Protein 4JWJ (pdb70)

Foldseek 3Di:
DDDQAPVQAEAPQEEEEAEAPCVVVDDPVFLVVLLVLLVLLLVLQRYFSHHYQYEYAQCDDPNVVCCVPVVVVVPQCPRDSYYHHNHDVVQCQDPQAHQVQEEEEDQPDDAADQFDDRRHYYYYYSGDDLCPVPCPSVVVCVVSVHHYHYYPCVVPDDPVDRRGDHSNLVSQLNRLCVVPVDSNVSNCVSPPD/DDDQAPVQAEEPQEEEEAEAPCVVVDDPVFLVVLLVLLVLLLVLQRYFSYHHQYEYAAQDDVNVVCCVPVVVVVVQCPRDSYYHHNHDVVQCQDPQAHQVQEEEEDQPDPAADQFDDRRHYYYYYSGDDLCPPPCPSVVVCVVSVHHYHYYPCVVVDDPVDRRGDHRNLVSQLNRLCVVPVDSNVSNCVSDHD

B-factor: mean 30.21, std 10.05, range [12.91, 76.81]

Nearest PDB structures (foldseek):
  4jwj-assembly2_B  TM=1.005E+00  e=1.676E-40  Saccharomyces cerevisiae S288C
  4jwh-assembly2_B  TM=9.534E-01  e=2.309E-21  Schizosaccharomyces pombe 972h-
  4jwh-assembly1_A  TM=9.248E-01  e=8.865E-21  Schizosaccharomyces pombe 972h-
  4jwg-assembly1_A  TM=9.377E-01  e=7.826E-20  Schizosaccharomyces pombe 972h-
  5nfj-assembly2_B  TM=8.484E-01  e=3.055E-14  Homo sapiens

Solvent-accessible surface area: 19238 Å² total; per-residue (Å²): 97,184,57,203,76,34,130,127,21,76,82,10,31,1,20,0,0,1,0,6,5,2,13,12,1,8,49,99,170,18,6,59,43,2,0,50,11,2,35,117,0,12,29,19,2,49,169,16,78,51,20,0,39,0,17,0,0,3,11,24,62,69,6,73,104,44,0,84,90,97,24,141,152,52,60,19,144,94,24,41,48,3,98,38,45,106,57,28,146,16,0,84,25,45,158,141,14,59,78,119,92,3,11,0,13,12,29,53,21,139,97,104,11,154,114,5,64,97,36,20,0,0,0,7,13,0,22,24,16,156,39,74,10,137,67,10,21,18,48,0,0,92,37,14,51,6,68,17,69,33,19,22,4,43,159,69,32,109,180,172,44,128,92,40,22,26,8,0,54,15,0,45,0,0,4,85,7,14,54,76,114,61,26,96,66,1,16,68,60,23,45,103,153,100,185,45,188,82,37,130,126,22,78,83,11,31,1,20,0,0,1,0,6,3,2,10,11,7,6,47,99,163,19,6,60,39,2,0,44,13,1,36,142,1,8,34,20,2,47,163,15,80,52,18,0,41,0,22,0,0,6,10,22,61,67,5,71,110,45,0,82,91,92,27,146,157,43,49,15,143,87,16,44,45,3,106,38,47,112,55,31,133,16,0,70,23,50,155,137,16,61,141,115,96,2,12,0,14,13,27,54,19,155,98,97,10,155,112,5,62,95,37,18,0,0,0,7,12,0,22,23,23,171,38,58,12,137,67,9,21,17,54,0,0,106,38,26,64,15,67,17,71,40,20,19,5,43,143,67,30,110,190,179,45,115,92,40,20,30,7,3,59,15,0,46,0,0,4,87,7,13,58,74,113,62,26,100,68,1,16,75,61,22,45,97,160

Radius of gyration: 23.36 Å; Cα contacts (8 Å, |Δi|>4): 677; chains: 2; bounding box: 75×44×44 Å

InterPro domains:
  IPR007356 tRNA (guanine(9)-N1)-methyltransferase, eukaryotic [PF27710] (24-277)
  IPR007356 tRNA (guanine(9)-N1)-methyltransferase, eukaryotic [PTHR13563] (8-286)
  IPR016653 tRNA (guanine(9)-N(1))-methyltransferase TRM10/TRM10A [PIRSF016323] (3-289)
  IPR028564 tRNA methyltransferase TRM10-type domain [PS51675] (83-279)
  IPR038459 tRNA methyltransferase TRM10-type domain superfamily [G3DSA:3.40.1280.30] (78-276)

Organism: Saccharomyces cerevisiae (strain ATCC 204508 / S288c) (NCBI:txid559292)

Secondary structure (DSSP, 8-state):
------TT-EEEEEEEEEE---GGGS-HHHHHHHHHHHHHHHHHHHHSSEEEEEEEES--HHHHHHHHHTTGGG-GGG-TTEEE-SSSGGGG--SSS-GGGEEEE-TT-SSBP----TT-EEEEE---STT-STTHHHHHHHHHT--EEB-S-GGG--TTS--S--HHHHHHHHHHHHHHT-HHHHHHHHS--/------TT-EEEEEEEEEE---GGGS-HHHHHHHHHHHHHHHHHHHH-SEEEEEEEES--HHHHHHHHHTTGGG-GGG-TTEEE-SSSGGGG--SSS-GGGEEEE-TT-SSBP----TT-EEEEE---STT-STTHHHHHHHHHT--EEB-S-GGGS-TTS--S--HHHHHHHHHHHHHHT-HHHHHHHHS--

Sequence (386 aa):
HMPRINVNQTDSGIEIILDCSFDDEELMNDKEIVSLSNQVTRAYSANRRANHFAEIKVAPFDKRLKQRFETTLKNTNYENWNHFKFLPDDKIMFGDEHISKDKIVYLTADTTEEKLEKLEPGMRYIVGGIVDKNRYKELCLKKAQKMGIPTRRLPIDEYINLEGRRVLTTTTHVVQLMLKYFDDHNWKNAFESVLPPHMPRINVNQTDSGIEIILDCSFDEELMNDKEIVSLSNQVTRAYSANRRANHFAEIKVAPFDKRLKQRFETTLKNTNYENWNHFKFLPDDKIMFGDEHISKDKIVYLTADTEEKLEKLEPGMRYIVGGIVDKNRYKELCLKKAQKMGIPTRRLPIDEYINLEGRRVLTTTHVVQLMLKYFDDHNWKNAFESVLPP

GO terms:
  GO:0016423 tRNA (guanine) methyltransferase activity (F, IDA)
  GO:0030488 tRNA methylation (P, IDA)
  GO:0005634 nucleus (C, HDA)
  GO:0005737 cytoplasm (C, HDA)
  GO:0052905 tRNA (guanosine(9)-N1)-methyltransferase activity (F, EXP)
  GO:0005654 nucleoplasm (C, TAS)
  GO:0006400 tRNA modification (P, TAS)

CATH classification: 3.40.1280.30

Structure (mmCIF, N/CA/C/O backbone):
data_4JWJ
#
_entry.id   4JWJ
#
_cell.length_a   131.583
_cell.length_b   58.861
_cell.length_c   99.767
_cell.angle_alpha   90.000
_cell.angle_beta   131.130
_cell.angle_gamma   90.000
#
_symmetry.space_group_name_H-M   'C 1 2 1'
#
loop_
_entity.id
_entity.type
_entity.pdbx_description
1 polymer 'tRNA (guanine(9)-N1)-methyltransferase'
2 non-polymer 'SULFATE ION'
3 non-polymer S-ADENOSYL-L-HOMOCYSTEINE
4 non-polymer 2-AMINO-2-HYDROXYMETHYL-PROPANE-1,3-DIOL
5 water water
#
loop_
_atom_site.group_PDB
_atom_site.id
_atom_site.type_symbol
_atom_site.label_atom_id
_atom_site.label_alt_id
_atom_site.label_comp_id
_atom_site.label_asym_id
_atom_site.label_entity_id
_atom_site.label_seq_id
_atom_site.pdbx_PDB_ins_code
_atom_site.Cartn_x
_atom_site.Cartn_y
_atom_site.Cartn_z
_atom_site.occupancy
_atom_site.B_iso_or_equiv
_atom_site.auth_seq_id
_atom_site.auth_comp_id
_atom_site.auth_asym_id
_atom_site.auth_atom_id
_atom_site.pdbx_PDB_model_num
ATOM 1 N N . HIS A 1 8 ? 8.249 27.955 5.527 1.00 44.57 82 HIS A N 1
ATOM 2 C CA . HIS A 1 8 ? 7.031 28.561 6.154 1.00 43.74 82 HIS A CA 1
ATOM 3 C C . HIS A 1 8 ? 5.785 28.024 5.443 1.00 43.23 82 HIS A C 1
ATOM 4 O O . HIS A 1 8 ? 5.638 26.811 5.311 1.00 43.82 82 HIS A O 1
ATOM 6 N N . MET A 1 9 ? 4.904 28.902 4.969 1.00 41.96 83 MET A N 1
ATOM 7 C CA . MET A 1 9 ? 3.650 28.456 4.354 1.00 40.33 83 MET A CA 1
ATOM 8 C C . MET A 1 9 ? 3.463 28.917 2.909 1.00 39.05 83 MET A C 1
ATOM 9 O O . MET A 1 9 ? 2.788 29.904 2.644 1.00 38.98 83 MET A O 1
ATOM 14 N N . PRO A 1 10 ? 4.045 28.174 1.954 1.00 38.13 84 PRO A N 1
ATOM 15 C CA . PRO A 1 10 ? 3.972 28.613 0.563 1.00 37.49 84 PRO A CA 1
ATOM 16 C C . PRO A 1 10 ? 2.577 28.414 -0.019 1.00 36.87 84 PRO A C 1
ATOM 17 O O . PRO A 1 10 ? 1.822 27.567 0.466 1.00 36.30 84 PRO A O 1
ATOM 21 N N . ARG A 1 11 ? 2.235 29.200 -1.032 1.00 36.27 85 ARG A N 1
ATOM 22 C CA . ARG A 1 11 ? 1.016 28.969 -1.784 1.00 36.02 85 ARG A CA 1
ATOM 23 C C . ARG A 1 11 ? 1.230 27.794 -2.732 1.00 35.58 85 ARG A C 1
ATOM 24 O O . ARG A 1 11 ? 2.192 27.800 -3.510 1.00 34.74 85 ARG A O 1
ATOM 32 N N . ILE A 1 12 ? 0.365 26.775 -2.668 1.00 34.09 86 ILE A N 1
ATOM 33 C CA . ILE A 1 12 ? 0.499 25.634 -3.590 1.00 33.70 86 ILE A CA 1
ATOM 34 C C . ILE A 1 12 ? -0.787 25.315 -4.381 1.00 33.16 86 ILE A C 1
ATOM 35 O O . ILE A 1 12 ? -1.864 25.859 -4.093 1.00 32.59 86 ILE A O 1
ATOM 40 N N . ASN A 1 13 ? -0.634 24.477 -5.409 1.00 31.99 87 ASN A N 1
ATOM 41 C CA . ASN A 1 13 ? -1.749 23.870 -6.128 1.00 31.85 87 ASN A CA 1
ATOM 42 C C . ASN A 1 13 ? -2.049 22.613 -5.323 1.00 31.54 87 ASN A C 1
ATOM 43 O O . ASN A 1 13 ? -1.342 21.621 -5.442 1.00 30.80 87 ASN A O 1
ATOM 48 N N . VAL A 1 14 ? -3.070 22.666 -4.463 1.00 31.99 88 VAL A N 1
ATOM 49 C CA . VAL A 1 14 ? -3.322 21.556 -3.532 1.00 31.83 88 VAL A CA 1
ATOM 50 C C . VAL A 1 14 ? -3.723 20.258 -4.231 1.00 31.83 88 VAL A C 1
ATOM 51 O O . VAL A 1 14 ? -3.633 19.189 -3.637 1.00 31.89 88 VAL A O 1
ATOM 55 N N . ASN A 1 15 ? -4.143 20.358 -5.490 1.00 31.97 89 ASN A N 1
ATOM 56 C CA . ASN A 1 15 ? -4.444 19.165 -6.294 1.00 31.86 89 ASN A CA 1
ATOM 57 C C . ASN A 1 15 ? -3.228 18.550 -7.005 1.00 30.75 89 ASN A C 1
ATOM 58 O O . ASN A 1 15 ? -3.361 17.527 -7.681 1.00 30.24 89 ASN A O 1
ATOM 63 N N . GLN A 1 16 ? -2.035 19.134 -6.842 1.00 29.08 90 GLN A N 1
ATOM 64 C CA . GLN A 1 16 ? -0.879 18.646 -7.620 1.00 27.26 90 GLN A CA 1
ATOM 65 C C . GLN A 1 16 ? -0.374 17.305 -7.131 1.00 26.46 90 GLN A C 1
ATOM 66 O O . GLN A 1 16 ? -0.434 17.005 -5.940 1.00 27.11 90 GLN A O 1
ATOM 72 N N . THR A 1 17 ? 0.150 16.498 -8.046 1.00 25.20 91 THR A N 1
ATOM 73 C CA . THR A 1 17 ? 0.726 15.219 -7.695 1.00 24.90 91 THR A CA 1
ATOM 74 C C . THR A 1 17 ? 2.161 15.057 -8.237 1.00 24.22 91 THR A C 1
ATOM 75 O O . THR A 1 17 ? 2.549 15.756 -9.164 1.00 24.76 91 THR A O 1
ATOM 79 N N . ASP A 1 18 ? 2.905 14.099 -7.693 1.00 23.48 92 ASP A N 1
ATOM 80 C CA . ASP A 1 18 ? 4.310 13.899 -8.019 1.00 22.85 92 ASP A CA 1
ATOM 81 C C . ASP A 1 18 ? 4.467 13.355 -9.451 1.00 22.85 92 ASP A C 1
ATOM 82 O O . ASP A 1 18 ? 3.872 12.345 -9.772 1.00 22.21 92 ASP A O 1
ATOM 87 N N . SER A 1 19 ? 5.187 14.080 -10.320 1.00 20.96 93 SER A N 1
ATOM 88 C CA . SER A 1 19 ? 5.535 13.569 -11.653 1.00 20.50 93 SER A CA 1
ATOM 89 C C . SER A 1 19 ? 6.455 12.383 -11.565 1.00 19.53 93 SER A C 1
ATOM 90 O O . SER A 1 19 ? 6.547 11.593 -12.513 1.00 20.20 93 SER A O 1
ATOM 93 N N . GLY A 1 20 ? 7.188 12.258 -10.457 1.00 19.36 94 GLY A N 1
ATOM 94 C CA . GLY A 1 20 ? 8.159 11.180 -10.283 1.00 18.70 94 GLY A CA 1
ATOM 95 C C . GLY A 1 20 ? 9.557 11.440 -10.869 1.00 18.54 94 GLY A C 1
ATOM 96 O O . GLY A 1 20 ? 10.458 10.577 -10.831 1.00 18.81 94 GLY A O 1
ATOM 97 N N . ILE A 1 21 ? 9.758 12.640 -11.413 1.00 18.41 95 ILE A N 1
ATOM 98 C CA . ILE A 1 21 ? 11.087 12.969 -11.920 1.00 17.98 95 ILE A CA 1
ATOM 99 C C . ILE A 1 21 ? 11.801 13.937 -10.985 1.00 17.93 95 ILE A C 1
ATOM 100 O O . ILE A 1 21 ? 11.164 14.603 -10.172 1.00 17.56 95 ILE A O 1
ATOM 105 N N . GLU A 1 22 ? 13.125 13.982 -11.129 1.00 17.90 96 GLU A N 1
ATOM 106 C CA . GLU A 1 22 ? 13.926 14.994 -10.467 1.00 18.08 96 GLU A CA 1
ATOM 107 C C . GLU A 1 22 ? 14.520 15.888 -11.536 1.00 17.52 96 GLU A C 1
ATOM 108 O O . GLU A 1 22 ? 14.817 15.415 -12.638 1.00 17.10 96 GLU A O 1
ATOM 114 N N . ILE A 1 23 ? 14.700 17.165 -11.206 1.00 16.13 97 ILE A N 1
ATOM 115 C CA . ILE A 1 23 ? 15.354 18.093 -12.145 1.00 14.76 97 ILE A CA 1
ATOM 116 C C . ILE A 1 23 ? 16.480 18.721 -11.349 1.00 16.50 97 ILE A C 1
ATOM 117 O O . ILE A 1 23 ? 16.225 19.216 -10.236 1.00 16.65 97 ILE A O 1
ATOM 122 N N . ILE A 1 24 ? 17.706 18.672 -11.872 1.00 16.40 98 ILE A N 1
ATOM 123 C CA . ILE A 1 24 ? 18.829 19.328 -11.204 1.00 16.77 98 ILE A CA 1
ATOM 124 C C . ILE A 1 24 ? 19.124 20.597 -12.001 1.00 17.83 98 ILE A C 1
ATOM 125 O O . ILE A 1 24 ? 19.334 20.517 -13.205 1.00 17.19 98 ILE A O 1
ATOM 130 N N . LEU A 1 25 ? 19.157 21.742 -11.329 1.00 17.14 99 LEU A N 1
ATOM 131 C CA . LEU A 1 25 ? 19.641 22.968 -11.957 1.00 17.02 99 LEU A CA 1
ATOM 132 C C . LEU A 1 25 ? 21.122 22.955 -11.621 1.00 17.69 99 LEU A C 1
ATOM 133 O O . LEU A 1 25 ? 21.497 22.957 -10.441 1.00 17.77 99 LEU A O 1
ATOM 138 N N . ASP A 1 26 ? 21.956 22.836 -12.653 1.00 17.37 100 ASP A N 1
ATOM 139 C CA . ASP A 1 26 ? 23.379 22.624 -12.486 1.00 17.56 100 ASP A CA 1
ATOM 140 C C . ASP A 1 26 ? 23.914 24.056 -12.439 1.00 18.65 100 ASP A C 1
ATOM 141 O O . ASP A 1 26 ? 24.005 24.717 -13.464 1.00 17.48 100 ASP A O 1
ATOM 146 N N . CYS A 1 27 ? 24.232 24.532 -11.234 1.00 18.68 101 CYS A N 1
ATOM 147 C CA . CYS A 1 27 ? 24.633 25.942 -11.061 1.00 20.22 101 CYS A CA 1
ATOM 148 C C . CYS A 1 27 ? 26.143 25.965 -10.736 1.00 21.07 101 CYS A C 1
ATOM 149 O O . CYS A 1 27 ? 26.593 26.535 -9.727 1.00 21.67 101 CYS A O 1
ATOM 152 N N . SER A 1 28 ? 26.924 25.328 -11.604 1.00 20.73 102 SER A N 1
ATOM 153 C CA . SER A 1 28 ? 28.349 25.249 -11.363 1.00 22.09 102 SER A CA 1
ATOM 154 C C . SER A 1 28 ? 29.148 26.253 -12.223 1.00 21.69 102 SER A C 1
ATOM 155 O O . SER A 1 28 ? 30.351 26.079 -12.433 1.00 22.93 102 SER A O 1
ATOM 158 N N . PHE A 1 29 ? 28.467 27.276 -12.689 1.00 19.94 103 PHE A N 1
ATOM 159 C CA . PHE A 1 29 ? 29.011 28.209 -13.694 1.00 19.98 103 PHE A CA 1
ATOM 160 C C . PHE A 1 29 ? 29.111 29.643 -13.199 1.00 20.04 103 PHE A C 1
ATOM 161 O O . PHE A 1 29 ? 29.135 30.565 -14.020 1.00 19.29 103 PHE A O 1
ATOM 169 N N A ASP A 1 30 ? 29.207 29.831 -11.869 0.52 20.17 104 ASP A N 1
ATOM 170 N N B ASP A 1 30 ? 29.128 29.830 -11.889 0.48 19.73 104 ASP A N 1
ATOM 171 C CA A ASP A 1 30 ? 29.258 31.183 -11.231 0.52 20.62 104 ASP A CA 1
ATOM 172 C CA B ASP A 1 30 ? 28.946 31.163 -11.339 0.48 19.59 104 ASP A CA 1
ATOM 173 C C A ASP A 1 30 ? 30.179 32.103 -12.002 0.52 19.60 104 ASP A C 1
ATOM 174 C C B ASP A 1 30 ? 29.962 32.151 -11.921 0.48 18.88 104 ASP A C 1
ATOM 175 O O A ASP A 1 30 ? 29.757 33.144 -12.504 0.52 20.07 104 ASP A O 1
ATOM 176 O O B ASP A 1 30 ? 29.588 33.249 -12.320 0.48 19.02 104 ASP A O 1
ATOM 185 N N A GLU A 1 31 ? 31.430 31.661 -12.097 0.52 19.83 105 GLU A N 1
ATOM 186 N N B GLU A 1 31 ? 31.220 31.724 -12.017 0.48 18.93 105 GLU A N 1
ATOM 187 C CA A GLU A 1 31 ? 32.566 32.442 -12.614 0.52 19.16 105 GLU A CA 1
ATOM 188 C CA B GLU A 1 31 ? 32.324 32.593 -12.493 0.48 18.65 105 GLU A CA 1
ATOM 189 C C A GLU A 1 31 ? 32.387 32.826 -14.070 0.52 18.91 105 GLU A C 1
ATOM 190 C C B GLU A 1 31 ? 32.218 32.954 -13.981 0.48 18.50 105 GLU A C 1
ATOM 191 O O A GLU A 1 31 ? 33.116 33.678 -14.582 0.52 17.74 105 GLU A O 1
ATOM 192 O O B GLU A 1 31 ? 32.858 33.899 -14.438 0.48 17.30 105 GLU A O 1
ATOM 203 N N . LEU A 1 32 ? 31.421 32.206 -14.738 1.00 18.08 106 LEU A N 1
ATOM 204 C CA . LEU A 1 32 ? 31.193 32.506 -16.166 1.00 18.53 106 LEU A CA 1
ATOM 205 C C . LEU A 1 32 ? 30.236 33.658 -16.456 1.00 18.97 106 LEU A C 1
ATOM 206 O O . LEU A 1 32 ? 30.119 34.093 -17.621 1.00 20.35 106 LEU A O 1
ATOM 211 N N . MET A 1 33 ? 29.552 34.150 -15.427 1.00 20.84 107 MET A N 1
ATOM 212 C CA . MET A 1 33 ? 28.491 35.143 -15.604 1.00 23.25 107 MET A CA 1
ATOM 213 C C . MET A 1 33 ? 28.922 36.487 -15.013 1.00 24.96 107 MET A C 1
ATOM 214 O O . MET A 1 33 ? 29.783 36.520 -14.130 1.00 25.82 107 MET A O 1
ATOM 219 N N . ASN A 1 34 ? 28.338 37.574 -15.511 1.00 27.55 108 ASN A N 1
ATOM 220 C CA . ASN A 1 34 ? 28.497 38.867 -14.835 1.00 29.88 108 ASN A CA 1
ATOM 221 C C . ASN A 1 34 ? 27.449 39.055 -13.732 1.00 31.44 108 ASN A C 1
ATOM 222 O O . ASN A 1 34 ? 26.605 38.176 -13.487 1.00 30.15 108 ASN A O 1
ATOM 227 N N . ASP A 1 35 ? 27.515 40.194 -13.048 1.00 32.43 109 ASP A N 1
ATOM 228 C CA . ASP A 1 35 ? 26.616 40.460 -11.938 1.00 34.26 109 ASP A CA 1
ATOM 229 C C . ASP A 1 35 ? 25.149 40.483 -12.355 1.00 33.74 109 ASP A C 1
ATOM 230 O O . ASP A 1 35 ? 24.303 39.962 -11.633 1.00 34.63 109 ASP A O 1
ATOM 235 N N . LYS A 1 36 ? 24.858 41.061 -13.519 1.00 33.17 110 LYS A N 1
ATOM 236 C CA . LYS A 1 36 ? 23.488 41.140 -14.012 1.00 32.98 110 LYS A CA 1
ATOM 237 C C . LYS A 1 36 ? 22.929 39.735 -14.267 1.00 31.76 110 LYS A C 1
ATOM 238 O O . LYS A 1 36 ? 21.781 39.441 -13.949 1.00 30.92 110 LYS A O 1
ATOM 244 N N . GLU A 1 37 ? 23.779 38.876 -14.802 1.00 30.22 111 GLU A N 1
ATOM 245 C CA . GLU A 1 37 ? 23.398 37.506 -15.108 1.00 30.00 111 GLU A CA 1
ATOM 246 C C . GLU A 1 37 ? 23.170 36.633 -13.880 1.00 29.34 111 GLU A C 1
ATOM 247 O O . GLU A 1 37 ? 22.284 35.752 -13.900 1.00 29.60 111 GLU A O 1
ATOM 253 N N . ILE A 1 38 ? 23.941 36.862 -12.822 1.00 28.62 112 ILE A N 1
ATOM 254 C CA . ILE A 1 38 ? 23.681 36.221 -11.535 1.00 28.91 112 ILE A CA 1
ATOM 255 C C . ILE A 1 38 ? 22.303 36.624 -10.981 1.00 29.90 112 ILE A C 1
ATOM 256 O O . ILE A 1 38 ? 21.576 35.787 -10.363 1.00 28.95 112 ILE A O 1
ATOM 261 N N . VAL A 1 39 ? 21.951 37.899 -11.199 1.00 30.27 113 VAL A N 1
ATOM 262 C CA . VAL A 1 39 ? 20.603 38.383 -10.893 1.00 31.32 113 VAL A CA 1
ATOM 263 C C . VAL A 1 39 ? 19.533 37.633 -11.683 1.00 31.14 113 VAL A C 1
ATOM 264 O O . VAL A 1 39 ? 18.632 37.053 -11.073 1.00 31.94 113 VAL A O 1
ATOM 268 N N . SER A 1 40 ? 19.628 37.652 -13.019 1.00 32.03 114 SER A N 1
ATOM 269 C CA . SER A 1 40 ? 18.729 36.874 -13.876 1.00 32.38 114 SER A CA 1
ATOM 270 C C . SER A 1 40 ? 18.595 35.421 -13.395 1.00 31.91 114 SER A C 1
ATOM 271 O O . SER A 1 40 ? 17.481 34.885 -13.354 1.00 31.74 114 SER A O 1
ATOM 274 N N . LEU A 1 41 ? 19.711 34.808 -12.995 1.00 31.36 115 LEU A N 1
ATOM 275 C CA . LEU A 1 41 ? 19.702 33.391 -12.591 1.00 30.64 115 LEU A CA 1
ATOM 276 C C . LEU A 1 41 ? 18.877 33.154 -11.329 1.00 31.00 115 LEU A C 1
ATOM 277 O O . LEU A 1 41 ? 18.050 32.225 -11.283 1.00 30.07 115 LEU A O 1
ATOM 282 N N . SER A 1 42 ? 19.106 33.992 -10.319 1.00 30.03 116 SER A N 1
ATOM 283 C CA . SER A 1 42 ? 18.382 33.925 -9.067 1.00 31.23 116 SER A CA 1
ATOM 284 C C . SER A 1 42 ? 16.867 34.037 -9.285 1.00 31.00 116 SER A C 1
ATOM 285 O O . SER A 1 42 ? 16.088 33.317 -8.642 1.00 31.76 116 SER A O 1
ATOM 288 N N . ASN A 1 43 ? 16.472 34.940 -10.176 1.00 31.26 117 ASN A N 1
ATOM 289 C CA . ASN A 1 43 ? 15.071 35.155 -10.528 1.00 31.64 117 ASN A CA 1
ATOM 290 C C . ASN A 1 43 ? 14.498 34.004 -11.352 1.00 31.59 117 ASN A C 1
ATOM 291 O O . ASN A 1 43 ? 13.309 33.687 -11.245 1.00 31.22 117 ASN A O 1
ATOM 296 N N . GLN A 1 44 ? 15.347 33.383 -12.163 1.00 30.77 118 GLN A N 1
ATOM 297 C CA . GLN A 1 44 ? 14.953 32.182 -12.885 1.00 30.76 118 GLN A CA 1
ATOM 298 C C . GLN A 1 44 ? 14.709 31.039 -11.917 1.00 29.53 118 GLN A C 1
ATOM 299 O O . GLN A 1 44 ? 13.784 30.255 -12.123 1.00 29.72 118 GLN A O 1
ATOM 305 N N . VAL A 1 45 ? 15.521 30.947 -10.873 1.00 28.53 119 VAL A N 1
ATOM 306 C CA . VAL A 1 45 ? 15.350 29.926 -9.827 1.00 28.64 119 VAL A CA 1
ATOM 307 C C . VAL A 1 45 ? 14.035 30.138 -9.065 1.00 29.96 119 VAL A C 1
ATOM 308 O O . VAL A 1 45 ? 13.270 29.186 -8.852 1.00 28.30 119 VAL A O 1
ATOM 312 N N . THR A 1 46 ? 13.758 31.391 -8.678 1.00 30.32 120 THR A N 1
ATOM 313 C CA . THR A 1 46 ? 12.482 31.690 -8.004 1.00 31.56 120 THR A CA 1
ATOM 314 C C . THR A 1 46 ? 11.273 31.423 -8.901 1.00 31.78 120 THR A C 1
ATOM 315 O O . THR A 1 46 ? 10.217 31.002 -8.412 1.00 32.09 120 THR A O 1
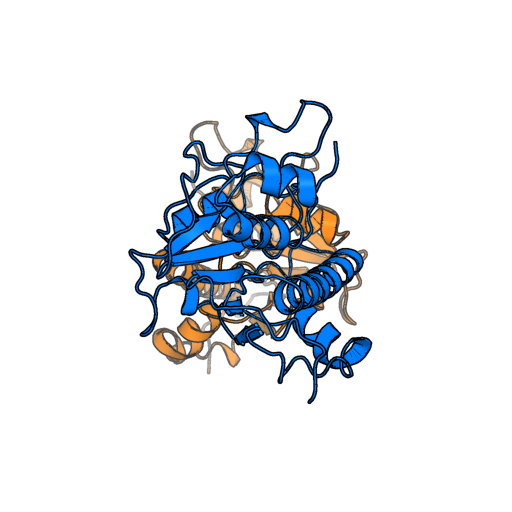ATOM 319 N N . ARG A 1 47 ? 11.417 31.666 -10.204 1.00 32.33 121 ARG A N 1
ATOM 320 C CA . ARG A 1 47 ? 10.340 31.402 -11.152 1.00 33.23 121 ARG A CA 1
ATOM 321 C C . ARG A 1 47 ? 10.104 29.892 -11.302 1.00 32.61 121 ARG A C 1
ATOM 322 O O . ARG A 1 47 ? 8.956 29.471 -11.428 1.00 31.79 121 ARG A O 1
ATOM 330 N N . ALA A 1 48 ? 11.189 29.103 -11.296 1.00 31.91 122 ALA A N 1
ATOM 331 C CA . ALA A 1 48 ? 11.107 27.633 -11.350 1.00 31.38 122 ALA A CA 1
ATOM 332 C C . ALA A 1 48 ? 10.273 27.114 -10.188 1.00 30.36 122 ALA A C 1
ATOM 333 O O . ALA A 1 48 ? 9.416 26.238 -10.369 1.00 29.39 122 ALA A O 1
ATOM 335 N N . TYR A 1 49 ? 10.543 27.658 -9.002 1.00 29.94 123 TYR A N 1
ATOM 336 C CA . TYR A 1 49 ? 9.780 27.327 -7.802 1.00 30.25 123 TYR A CA 1
ATOM 337 C C . TYR A 1 49 ? 8.309 27.690 -7.962 1.00 29.52 123 TYR A C 1
ATOM 338 O O . TYR A 1 49 ? 7.429 26.874 -7.653 1.00 29.71 123 TYR A O 1
ATOM 347 N N . SER A 1 50 ? 8.033 28.889 -8.474 1.00 29.03 124 SER A N 1
ATOM 348 C CA . SER A 1 50 ? 6.654 29.305 -8.735 1.00 28.21 124 SER A CA 1
ATOM 349 C C . SER A 1 50 ? 5.964 28.326 -9.695 1.00 27.95 124 SER A C 1
ATOM 350 O O . SER A 1 50 ? 4.833 27.897 -9.423 1.00 27.15 124 SER A O 1
ATOM 353 N N . ALA A 1 51 ? 6.653 27.943 -10.785 1.00 26.65 125 ALA A N 1
ATOM 354 C CA . ALA A 1 51 ? 6.091 26.987 -11.757 1.00 26.03 125 ALA A CA 1
ATOM 355 C C . ALA A 1 51 ? 5.800 25.643 -11.118 1.00 25.61 125 ALA A C 1
ATOM 356 O O . ALA A 1 51 ? 4.790 25.014 -11.433 1.00 26.35 125 ALA A O 1
ATOM 358 N N . ASN A 1 52 ? 6.700 25.197 -10.256 1.00 24.43 126 ASN A N 1
ATOM 359 C CA . ASN A 1 52 ? 6.573 23.923 -9.582 1.00 24.99 126 ASN A CA 1
ATOM 360 C C . ASN A 1 52 ? 5.394 23.868 -8.610 1.00 25.51 126 ASN A C 1
ATOM 361 O O . ASN A 1 52 ? 4.680 22.853 -8.547 1.00 25.29 126 ASN A O 1
ATOM 366 N N . ARG A 1 53 ? 5.209 24.949 -7.845 1.00 25.65 127 ARG A N 1
ATOM 367 C CA . ARG A 1 53 ? 4.076 25.042 -6.921 1.00 26.22 127 ARG A CA 1
ATOM 368 C C . ARG A 1 53 ? 2.720 25.115 -7.648 1.00 26.53 127 ARG A C 1
ATOM 369 O O . ARG A 1 53 ? 1.706 24.636 -7.110 1.00 25.77 127 ARG A O 1
ATOM 377 N N . ARG A 1 54 ? 2.705 25.719 -8.833 1.00 25.85 128 ARG A N 1
ATOM 378 C CA . ARG A 1 54 ? 1.487 25.876 -9.607 1.00 27.63 128 ARG A CA 1
ATOM 379 C C . ARG A 1 54 ? 1.119 24.625 -10.394 1.00 26.94 128 ARG A C 1
ATOM 380 O O . ARG A 1 54 ? -0.050 24.416 -10.686 1.00 27.31 128 ARG A O 1
ATOM 388 N N . ALA A 1 55 ? 2.128 23.851 -10.794 1.00 26.20 129 ALA A N 1
ATOM 389 C CA . ALA A 1 55 ? 1.970 22.781 -11.776 1.00 26.68 129 ALA A CA 1
ATOM 390 C C . ALA A 1 55 ? 0.985 21.696 -11.294 1.00 25.93 129 ALA A C 1
ATOM 391 O O . ALA A 1 55 ? 0.975 21.365 -10.113 1.00 26.40 129 ALA A O 1
ATOM 393 N N . ASN A 1 56 ? 0.204 21.115 -12.207 1.00 26.73 130 ASN A N 1
ATOM 394 C CA . ASN A 1 56 ? -0.619 19.957 -11.833 1.00 25.94 130 ASN A CA 1
ATOM 395 C C . ASN A 1 56 ? 0.239 18.774 -11.426 1.00 24.78 130 ASN A C 1
ATOM 396 O O . ASN A 1 56 ? -0.168 17.944 -10.609 1.00 24.29 130 ASN A O 1
ATOM 401 N N . HIS A 1 57 ? 1.457 18.698 -11.978 1.00 23.96 131 HIS A N 1
ATOM 402 C CA . HIS A 1 57 ? 2.401 17.643 -11.608 1.00 23.06 131 HIS A CA 1
ATOM 403 C C . HIS A 1 57 ? 3.762 18.255 -11.301 1.00 23.02 131 HIS A C 1
ATOM 404 O O . HIS A 1 57 ? 4.373 18.869 -12.168 1.00 23.53 131 HIS A O 1
ATOM 411 N N . PHE A 1 58 ? 4.230 18.078 -10.072 1.00 22.39 132 PHE A N 1
ATOM 412 C CA . PHE A 1 58 ? 5.481 18.697 -9.665 1.00 20.65 132 PHE A CA 1
ATOM 413 C C . PHE A 1 58 ? 6.658 17.760 -9.883 1.00 19.59 132 PHE A C 1
ATOM 414 O O . PHE A 1 58 ? 6.499 16.555 -10.066 1.00 19.52 132 PHE A O 1
ATOM 422 N N . ALA A 1 59 ? 7.854 18.331 -9.910 1.00 18.24 133 ALA A N 1
ATOM 423 C CA . ALA A 1 59 ? 9.065 17.558 -9.846 1.00 17.83 133 ALA A CA 1
ATOM 424 C C . ALA A 1 59 ? 9.764 17.832 -8.512 1.00 18.68 133 ALA A C 1
ATOM 425 O O . ALA A 1 59 ? 9.489 18.843 -7.853 1.00 18.64 133 ALA A O 1
ATOM 427 N N . GLU A 1 60 ? 10.676 16.961 -8.151 1.00 17.21 134 GLU A N 1
ATOM 428 C CA . GLU A 1 60 ? 11.630 17.266 -7.082 1.00 19.26 134 GLU A CA 1
ATOM 429 C C . GLU A 1 60 ? 12.800 18.011 -7.694 1.00 19.05 134 GLU A C 1
ATOM 430 O O . GLU A 1 60 ? 13.594 17.425 -8.408 1.00 19.15 134 GLU A O 1
ATOM 436 N N . ILE A 1 61 ? 12.895 19.308 -7.399 1.00 19.58 135 ILE A N 1
ATOM 437 C CA . ILE A 1 61 ? 13.934 20.146 -8.038 1.00 18.79 135 ILE A CA 1
ATOM 438 C C . ILE A 1 61 ? 15.093 20.370 -7.084 1.00 19.66 135 ILE A C 1
ATOM 439 O O . ILE A 1 61 ? 14.896 20.492 -5.857 1.00 20.26 135 ILE A O 1
ATOM 444 N N . LYS A 1 62 ? 16.315 20.345 -7.620 1.00 18.71 136 LYS A N 1
ATOM 445 C CA . LYS A 1 62 ? 17.478 20.611 -6.783 1.00 20.46 136 LYS A CA 1
ATOM 446 C C . LYS A 1 62 ? 18.346 21.620 -7.484 1.00 20.37 136 LYS A C 1
ATOM 447 O O . LYS A 1 62 ? 18.550 21.533 -8.686 1.00 19.99 136 LYS A O 1
ATOM 453 N N . VAL A 1 63 ? 18.892 22.535 -6.693 1.00 19.88 137 VAL A N 1
ATOM 454 C CA . VAL A 1 63 ? 19.932 23.446 -7.157 1.00 19.91 137 VAL A CA 1
ATOM 455 C C . VAL A 1 63 ? 21.258 22.911 -6.623 1.00 20.17 137 VAL A C 1
ATOM 456 O O . VAL A 1 63 ? 21.454 22.772 -5.409 1.00 21.51 137 VAL A O 1
ATOM 460 N N . ALA A 1 64 ? 22.184 22.560 -7.524 1.00 20.00 138 ALA A N 1
ATOM 461 C CA . ALA A 1 64 ? 23.470 21.972 -7.128 1.00 20.26 138 ALA A CA 1
ATOM 462 C C . ALA A 1 64 ? 24.553 22.281 -8.161 1.00 19.84 138 ALA A C 1
ATOM 463 O O . ALA A 1 64 ? 24.295 22.135 -9.351 1.00 19.01 138 ALA A O 1
ATOM 465 N N . PRO A 1 65 ? 25.748 22.719 -7.725 1.00 20.39 139 PRO A N 1
ATOM 466 C CA . PRO A 1 65 ? 26.093 23.191 -6.369 1.00 21.42 139 PRO A CA 1
ATOM 467 C C . PRO A 1 65 ? 25.422 24.528 -6.146 1.00 21.62 139 PRO A C 1
ATOM 468 O O . PRO A 1 65 ? 25.075 25.217 -7.116 1.00 23.90 139 PRO A O 1
ATOM 472 N N . PHE A 1 66 ? 25.237 24.903 -4.891 1.00 22.68 140 PHE A N 1
ATOM 473 C CA . PHE A 1 66 ? 24.610 26.176 -4.592 1.00 24.02 140 PHE A CA 1
ATOM 474 C C . PHE A 1 66 ? 25.695 26.944 -3.854 1.00 24.34 140 PHE A C 1
ATOM 475 O O . PHE A 1 66 ? 25.975 26.644 -2.708 1.00 25.01 140 PHE A O 1
ATOM 483 N N . ASP A 1 67 ? 26.343 27.876 -4.548 1.00 24.73 141 ASP A N 1
ATOM 484 C CA . ASP A 1 67 ? 27.564 28.476 -4.009 1.00 25.02 141 ASP A CA 1
ATOM 485 C C . ASP A 1 67 ? 27.848 29.871 -4.569 1.00 25.43 141 ASP A C 1
ATOM 486 O O . ASP A 1 67 ? 27.141 30.359 -5.442 1.00 24.44 141 ASP A O 1
ATOM 491 N N . LYS A 1 68 ? 28.863 30.536 -4.013 1.00 26.64 142 LYS A N 1
ATOM 492 C CA . LYS A 1 68 ? 29.414 31.755 -4.629 1.00 27.16 142 LYS A CA 1
ATOM 493 C C . LYS A 1 68 ? 28.354 32.841 -4.774 1.00 27.00 142 LYS A C 1
ATOM 494 O O . LYS A 1 68 ? 27.518 32.981 -3.877 1.00 28.67 142 LYS A O 1
ATOM 500 N N . ARG A 1 69 ? 28.376 33.631 -5.853 1.00 27.67 143 ARG A N 1
ATOM 501 C CA . ARG A 1 69 ? 27.486 34.795 -5.905 1.00 27.97 143 ARG A CA 1
ATOM 502 C C . ARG A 1 69 ? 25.983 34.499 -5.918 1.00 28.27 143 ARG A C 1
ATOM 503 O O . ARG A 1 69 ? 25.185 35.254 -5.358 1.00 28.18 143 ARG A O 1
ATOM 511 N N . LEU A 1 70 ? 25.600 33.392 -6.554 1.00 27.73 144 LEU A N 1
ATOM 512 C CA . LEU A 1 70 ? 24.208 32.961 -6.496 1.00 28.00 144 LEU A CA 1
ATOM 513 C C . LEU A 1 70 ? 23.781 32.733 -5.039 1.00 27.42 144 LEU A C 1
ATOM 514 O O . LEU A 1 70 ? 22.735 33.222 -4.615 1.00 28.57 144 LEU A O 1
ATOM 519 N N . LYS A 1 71 ? 24.577 31.991 -4.284 1.00 28.19 145 LYS A N 1
ATOM 520 C CA . LYS A 1 71 ? 24.254 31.713 -2.894 1.00 29.74 145 LYS A CA 1
ATOM 521 C C . LYS A 1 71 ? 24.231 33.029 -2.088 1.00 31.90 145 LYS A C 1
ATOM 522 O O . LYS A 1 71 ? 23.306 33.287 -1.310 1.00 31.76 145 LYS A O 1
ATOM 528 N N . GLN A 1 72 ? 25.244 33.860 -2.323 1.00 33.51 146 GLN A N 1
ATOM 529 C CA . GLN A 1 72 ? 25.358 35.170 -1.666 1.00 35.61 146 GLN A CA 1
ATOM 530 C C . GLN A 1 72 ? 24.099 36.010 -1.892 1.00 35.66 146 GLN A C 1
ATOM 531 O O . GLN A 1 72 ? 23.578 36.631 -0.952 1.00 35.79 146 GLN A O 1
ATOM 537 N N . ARG A 1 73 ? 23.578 36.000 -3.119 1.00 36.64 147 ARG A N 1
ATOM 538 C CA . ARG A 1 73 ? 22.380 36.762 -3.431 1.00 37.52 147 ARG A CA 1
ATOM 539 C C . ARG A 1 73 ? 21.130 36.246 -2.711 1.00 38.23 147 ARG A C 1
ATOM 540 O O . ARG A 1 73 ? 20.268 37.046 -2.298 1.00 37.52 147 ARG A O 1
ATOM 548 N N . PHE A 1 74 ? 21.042 34.924 -2.544 1.00 38.60 148 PHE A N 1
ATOM 549 C CA . PHE A 1 74 ? 19.941 34.341 -1.787 1.00 39.26 148 PHE A CA 1
ATOM 550 C C . PHE A 1 74 ? 20.063 34.640 -0.296 1.00 39.70 148 PHE A C 1
ATOM 551 O O . PHE A 1 74 ? 19.064 34.876 0.380 1.00 39.71 148 PHE A O 1
ATOM 559 N N . GLU A 1 75 ? 21.291 34.645 0.205 1.00 40.76 149 GLU A N 1
ATOM 560 C CA . GLU A 1 75 ? 21.538 34.934 1.613 1.00 41.79 149 GLU A CA 1
ATOM 561 C C . GLU A 1 75 ? 21.255 36.402 1.956 1.00 42.52 149 GLU A C 1
ATOM 562 O O . GLU A 1 75 ? 21.099 36.745 3.123 1.00 43.07 149 GLU A O 1
ATOM 568 N N . THR A 1 76 ? 21.126 37.241 0.930 1.00 43.22 150 THR A N 1
ATOM 569 C CA . THR A 1 76 ? 20.933 38.685 1.097 1.00 43.76 150 THR A CA 1
ATOM 570 C C . THR A 1 76 ? 19.700 39.340 0.454 1.00 44.13 150 THR A C 1
ATOM 571 O O . THR A 1 76 ? 18.739 39.622 1.152 1.00 44.78 150 THR A O 1
ATOM 575 N N . THR A 1 77 ? 19.707 39.567 -0.860 1.00 45.01 151 THR A N 1
ATOM 576 C CA . THR A 1 77 ? 18.589 40.254 -1.521 1.00 45.68 151 THR A CA 1
ATOM 577 C C . THR A 1 77 ? 17.317 39.387 -1.456 1.00 46.86 151 THR A C 1
ATOM 578 O O . THR A 1 77 ? 16.204 39.924 -1.356 1.00 47.26 151 THR A O 1
ATOM 582 N N . LEU A 1 78 ? 17.476 38.059 -1.487 1.00 47.30 152 LEU A N 1
ATOM 583 C CA . LEU A 1 78 ? 16.319 37.149 -1.482 1.00 48.06 152 LEU A CA 1
ATOM 584 C C . LEU A 1 78 ? 16.107 36.399 -0.159 1.00 48.64 152 LEU A C 1
ATOM 585 O O . LEU A 1 78 ? 15.336 35.437 -0.105 1.00 48.89 152 LEU A O 1
ATOM 590 N N . LYS A 1 79 ? 16.773 36.857 0.900 1.00 49.42 153 LYS A N 1
ATOM 591 C CA . LYS A 1 79 ? 16.718 36.232 2.228 1.00 50.16 153 LYS A CA 1
ATOM 592 C C . LYS A 1 79 ? 15.302 35.965 2.742 1.00 50.53 153 LYS A C 1
ATOM 593 O O . LYS A 1 79 ? 15.074 34.991 3.469 1.00 50.85 153 LYS A O 1
ATOM 599 N N . ASN A 1 80 ? 14.359 36.830 2.371 1.00 50.49 154 ASN A N 1
ATOM 600 C CA . ASN A 1 80 ? 12.983 36.698 2.852 1.00 50.51 154 ASN A CA 1
ATOM 601 C C . ASN A 1 80 ? 12.067 35.932 1.896 1.00 49.97 154 ASN A C 1
ATOM 602 O O . ASN A 1 80 ? 10.845 36.107 1.922 1.00 50.02 154 ASN A O 1
ATOM 607 N N . THR A 1 81 ? 12.665 35.083 1.057 1.00 48.81 155 THR A N 1
ATOM 608 C CA . THR A 1 81 ? 11.903 34.098 0.288 1.00 47.49 155 THR A CA 1
ATOM 609 C C . THR A 1 81 ? 11.746 32.802 1.081 1.00 46.81 155 THR A C 1
ATOM 610 O O . THR A 1 81 ? 10.943 31.951 0.711 1.00 47.00 155 THR A O 1
ATOM 614 N N . ASN A 1 82 ? 12.511 32.664 2.164 1.00 45.91 156 ASN A N 1
ATOM 615 C CA . ASN A 1 82 ? 12.599 31.423 2.948 1.00 45.38 156 ASN A CA 1
ATOM 616 C C . ASN A 1 82 ? 13.021 30.187 2.118 1.00 44.25 156 ASN A C 1
ATOM 617 O O . ASN A 1 82 ? 12.547 29.068 2.352 1.00 44.04 156 ASN A O 1
ATOM 622 N N . TYR A 1 83 ? 13.949 30.404 1.185 1.00 42.75 157 TYR A N 1
ATOM 623 C CA . TYR A 1 83 ? 14.441 29.356 0.264 1.00 41.49 157 TYR A CA 1
ATOM 624 C C . TYR A 1 83 ? 14.868 28.049 0.929 1.00 40.82 157 TYR A C 1
ATOM 625 O O . TYR A 1 83 ? 14.671 26.982 0.349 1.00 41.01 157 TYR A O 1
ATOM 634 N N . GLU A 1 84 ? 15.422 28.113 2.139 1.00 39.49 158 GLU A N 1
ATOM 635 C CA . GLU A 1 84 ? 15.859 26.901 2.859 1.00 39.18 158 GLU A CA 1
ATOM 636 C C . GLU A 1 84 ? 14.702 25.934 3.144 1.00 38.31 158 GLU A C 1
ATOM 637 O O . GLU A 1 84 ? 14.917 24.749 3.390 1.00 37.63 158 GLU A O 1
ATOM 643 N N . ASN A 1 85 ? 13.481 26.457 3.117 1.00 37.71 159 ASN A N 1
ATOM 644 C CA . ASN A 1 85 ? 12.301 25.661 3.442 1.00 37.45 159 ASN A CA 1
ATOM 645 C C . ASN A 1 85 ? 11.345 25.406 2.290 1.00 36.60 159 ASN A C 1
ATOM 646 O O . ASN A 1 85 ? 10.227 24.909 2.490 1.00 36.50 159 ASN A O 1
ATOM 651 N N . TRP A 1 86 ? 11.792 25.734 1.083 1.00 34.67 160 TRP A N 1
ATOM 652 C CA . TRP A 1 86 ? 10.971 25.561 -0.103 1.00 33.47 160 TRP A CA 1
ATOM 653 C C . TRP A 1 86 ? 10.434 24.132 -0.255 1.00 32.30 160 TRP A C 1
ATOM 654 O O . TRP A 1 86 ? 11.111 23.156 0.068 1.00 32.65 160 TRP A O 1
ATOM 665 N N . ASN A 1 87 ? 9.186 24.050 -0.703 1.00 30.91 161 ASN A N 1
ATOM 666 C CA . ASN A 1 87 ? 8.497 22.786 -0.961 1.00 30.06 161 ASN A CA 1
ATOM 667 C C . ASN A 1 87 ? 9.020 22.146 -2.255 1.00 27.96 161 ASN A C 1
ATOM 668 O O . ASN A 1 87 ? 8.974 22.779 -3.307 1.00 27.57 161 ASN A O 1
ATOM 673 N N . HIS A 1 88 ? 9.515 20.912 -2.145 1.00 26.88 162 HIS A N 1
ATOM 674 C CA . HIS A 1 88 ? 9.983 20.113 -3.301 1.00 26.51 162 HIS A CA 1
ATOM 675 C C . HIS A 1 88 ? 11.148 20.748 -4.043 1.00 26.37 162 HIS A C 1
ATOM 676 O O . HIS A 1 88 ? 11.429 20.378 -5.176 1.00 24.81 162 HIS A O 1
ATOM 683 N N . PHE A 1 89 ? 11.844 21.690 -3.397 1.00 26.03 163 PHE A N 1
ATOM 684 C CA . PHE A 1 89 ? 12.855 22.485 -4.104 1.00 26.04 163 PHE A CA 1
ATOM 685 C C . PHE A 1 89 ? 13.967 22.658 -3.085 1.00 26.84 163 PHE A C 1
ATOM 686 O O . PHE A 1 89 ? 13.750 23.278 -2.049 1.00 26.83 163 PHE A O 1
ATOM 694 N N . LYS A 1 90 ? 15.133 22.079 -3.378 1.00 26.46 164 LYS A N 1
ATOM 695 C CA . LYS A 1 90 ? 16.250 21.956 -2.445 1.00 27.09 164 LYS A CA 1
ATOM 696 C C . LYS A 1 90 ? 17.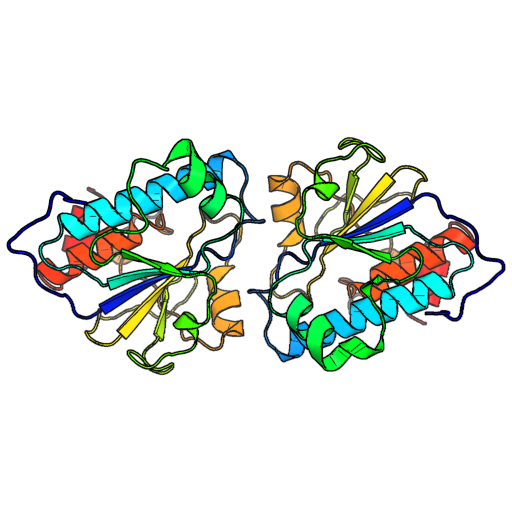542 22.557 -3.024 1.00 26.78 164 LYS A C 1
ATOM 697 O O . LYS A 1 90 ? 17.712 22.623 -4.246 1.00 25.46 164 LYS A O 1
ATOM 703 N N . PHE A 1 91 ? 18.416 22.991 -2.106 1.00 25.47 165 PHE A N 1
ATOM 704 C CA . PHE A 1 91 ? 19.699 23.639 -2.418 1.00 25.27 165 PHE A CA 1
ATOM 705 C C . PHE A 1 91 ? 20.840 22.825 -1.830 1.00 24.99 165 PHE A C 1
ATOM 706 O O . PHE A 1 91 ? 20.920 22.638 -0.596 1.00 25.39 165 PHE A O 1
ATOM 714 N N . LEU A 1 92 ? 21.717 22.311 -2.697 1.00 23.92 166 LEU A N 1
ATOM 715 C CA . LEU A 1 92 ? 22.748 21.361 -2.319 1.00 24.43 166 LEU A CA 1
ATOM 716 C C . LEU A 1 92 ? 24.164 21.966 -2.390 1.00 25.31 166 LEU A C 1
ATOM 717 O O . LEU A 1 92 ? 24.417 22.782 -3.272 1.00 24.52 166 LEU A O 1
ATOM 722 N N . PRO A 1 93 ? 25.081 21.550 -1.486 1.00 26.33 167 PRO A N 1
ATOM 723 C CA . PRO A 1 93 ? 26.359 22.287 -1.424 1.00 26.80 167 PRO A CA 1
ATOM 724 C C . PRO A 1 93 ? 27.334 21.912 -2.536 1.00 26.95 167 PRO A C 1
ATOM 725 O O . PRO A 1 93 ? 28.256 22.687 -2.815 1.00 28.59 167 PRO A O 1
ATOM 729 N N . ASP A 1 94 ? 27.132 20.756 -3.172 1.00 25.66 168 ASP A N 1
ATOM 730 C CA . ASP A 1 94 ? 28.011 20.301 -4.249 1.00 25.77 168 ASP A CA 1
ATOM 731 C C . ASP A 1 94 ? 27.204 19.601 -5.362 1.00 24.52 168 ASP A C 1
ATOM 732 O O . ASP A 1 94 ? 25.973 19.593 -5.316 1.00 23.80 168 ASP A O 1
ATOM 737 N N . ASP A 1 95 ? 27.912 19.005 -6.311 1.00 23.63 169 ASP A N 1
ATOM 738 C CA . ASP A 1 95 ? 27.272 18.379 -7.482 1.00 24.45 169 ASP A CA 1
ATOM 739 C C . ASP A 1 95 ? 27.224 16.851 -7.426 1.00 23.76 169 ASP A C 1
ATOM 740 O O . ASP A 1 95 ? 27.021 16.185 -8.453 1.00 22.94 169 ASP A O 1
ATOM 745 N N . LYS A 1 96 ? 27.393 16.283 -6.236 1.00 23.63 170 LYS A N 1
ATOM 746 C CA . LYS A 1 96 ? 27.471 14.831 -6.137 1.00 23.90 170 LYS A CA 1
ATOM 747 C C . LYS A 1 96 ? 26.196 14.159 -6.668 1.00 22.53 170 LYS A C 1
ATOM 748 O O . LYS A 1 96 ? 26.283 13.059 -7.230 1.00 23.40 170 LYS A O 1
ATOM 754 N N . ILE A 1 97 ? 25.057 14.828 -6.528 1.00 22.93 171 ILE A N 1
ATOM 755 C CA . ILE A 1 97 ? 23.762 14.259 -6.967 1.00 21.93 171 ILE A CA 1
ATOM 756 C C . ILE A 1 97 ? 23.796 13.908 -8.485 1.00 22.47 171 ILE A C 1
ATOM 757 O O . ILE A 1 97 ? 23.114 12.983 -8.949 1.00 20.45 171 ILE A O 1
ATOM 762 N N . MET A 1 98 ? 24.656 14.598 -9.248 1.00 21.88 172 MET A N 1
ATOM 763 C CA . MET A 1 98 ? 24.672 14.383 -10.706 1.00 22.38 172 MET A CA 1
ATOM 764 C C . MET A 1 98 ? 25.361 13.099 -11.140 1.00 23.04 172 MET A C 1
ATOM 765 O O . MET A 1 98 ? 25.262 12.695 -12.303 1.00 23.50 172 MET A O 1
ATOM 770 N N . PHE A 1 99 ? 26.037 12.455 -10.194 1.00 24.12 173 PHE A N 1
ATOM 771 C CA . PHE A 1 99 ? 26.760 11.226 -10.456 1.00 25.79 173 PHE A CA 1
ATOM 772 C C . PHE A 1 99 ? 26.064 9.993 -9.847 1.00 26.70 173 PHE A C 1
ATOM 773 O O . PHE A 1 99 ? 26.647 8.923 -9.840 1.00 28.40 173 PHE A O 1
ATOM 781 N N . GLY A 1 100 ? 24.849 10.161 -9.335 1.00 28.05 174 GLY A N 1
ATOM 782 C CA . GLY A 1 100 ? 24.091 9.063 -8.715 1.00 29.67 174 GLY A CA 1
ATOM 783 C C . GLY A 1 100 ? 24.032 9.222 -7.202 1.00 30.86 174 GLY A C 1
ATOM 784 O O . GLY A 1 100 ? 24.983 9.718 -6.575 1.00 31.04 174 GLY A O 1
ATOM 785 N N . ASP A 1 101 ? 22.893 8.878 -6.622 1.00 31.71 175 ASP A N 1
ATOM 786 C CA . ASP A 1 101 ? 22.765 8.761 -5.161 1.00 33.23 175 ASP A CA 1
ATOM 787 C C . ASP A 1 101 ? 21.804 7.614 -4.839 1.00 33.82 175 ASP A C 1
ATOM 788 O O . ASP A 1 101 ? 21.391 6.888 -5.740 1.00 34.40 175 ASP A O 1
ATOM 793 N N . GLU A 1 102 ? 21.444 7.471 -3.567 1.00 35.09 176 GLU A N 1
ATOM 794 C CA . GLU A 1 102 ? 20.541 6.404 -3.108 1.00 35.95 176 GLU A CA 1
ATOM 795 C C . GLU A 1 102 ? 19.113 6.396 -3.677 1.00 35.60 176 GLU A C 1
ATOM 796 O O . GLU A 1 102 ? 18.431 5.362 -3.609 1.00 36.41 176 GLU A O 1
ATOM 802 N N . HIS 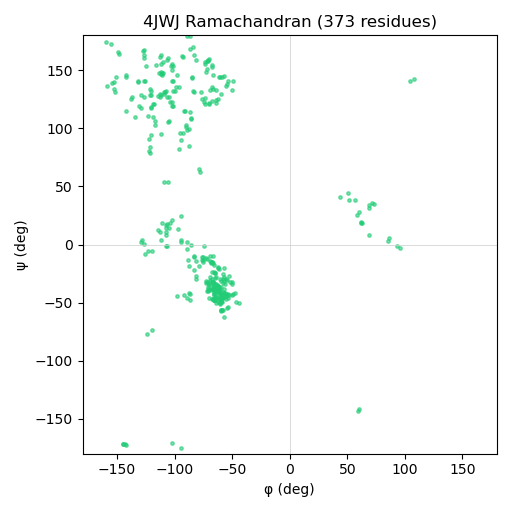A 1 103 ? 18.650 7.534 -4.198 1.00 33.72 177 HIS A N 1
ATOM 803 C CA . HIS A 1 103 ? 17.302 7.646 -4.758 1.00 33.03 177 HIS A CA 1
ATOM 804 C C . HIS A 1 103 ? 17.297 7.343 -6.258 1.00 31.44 177 HIS A C 1
ATOM 805 O O . HIS A 1 103 ? 16.405 6.654 -6.755 1.00 31.46 177 HIS A O 1
ATOM 812 N N . ILE A 1 104 ? 18.287 7.875 -6.983 1.00 29.20 178 ILE A N 1
ATOM 813 C CA . ILE A 1 104 ? 18.414 7.635 -8.423 1.00 26.92 178 ILE A CA 1
ATOM 814 C C . ILE A 1 104 ? 19.873 7.376 -8.771 1.00 27.66 178 ILE A C 1
ATOM 815 O O . ILE A 1 104 ? 20.761 8.186 -8.423 1.00 27.39 178 ILE A O 1
ATOM 820 N N . SER A 1 105 ? 20.133 6.253 -9.447 1.00 27.37 179 SER A N 1
ATOM 821 C CA . SER A 1 105 ? 21.489 5.886 -9.823 1.00 28.82 179 SER A CA 1
ATOM 822 C C . SER A 1 105 ? 21.939 6.504 -11.164 1.00 28.88 179 SER A C 1
ATOM 823 O O . SER A 1 105 ? 21.116 7.040 -11.922 1.00 28.00 179 SER A O 1
ATOM 826 N N . LYS A 1 106 ? 23.239 6.412 -11.441 1.00 29.49 180 LYS A N 1
ATOM 827 C CA . LYS A 1 106 ? 23.862 7.051 -12.618 1.00 30.55 180 LYS A CA 1
ATOM 828 C C . LYS A 1 106 ? 23.276 6.654 -13.977 1.00 30.63 180 LYS A C 1
ATOM 829 O O . LYS A 1 106 ? 23.246 7.466 -14.903 1.00 30.96 180 LYS A O 1
ATOM 835 N N . ASP A 1 107 ? 22.790 5.422 -14.109 1.00 30.04 181 ASP A N 1
ATOM 836 C CA . ASP A 1 107 ? 22.219 4.973 -15.383 1.00 29.46 181 ASP A CA 1
ATOM 837 C C . ASP A 1 107 ? 20.829 5.568 -15.661 1.00 27.44 181 ASP A C 1
ATOM 838 O O . ASP A 1 107 ? 20.234 5.271 -16.690 1.00 28.24 181 ASP A O 1
ATOM 843 N N . LYS A 1 108 ? 20.314 6.365 -14.728 1.00 24.72 182 LYS A N 1
ATOM 844 C CA . LYS A 1 108 ? 19.007 6.995 -14.865 1.00 23.00 182 LYS A CA 1
ATOM 845 C C . LYS A 1 108 ? 19.111 8.549 -14.965 1.00 20.99 182 LYS A C 1
ATOM 846 O O . LYS A 1 108 ? 18.106 9.243 -14.933 1.00 21.20 182 LYS A O 1
ATOM 852 N N . ILE A 1 109 ? 20.323 9.048 -15.166 1.00 19.84 183 ILE A N 1
ATOM 853 C CA . ILE A 1 109 ? 20.579 10.497 -15.240 1.00 18.63 183 ILE A CA 1
ATOM 854 C C . ILE A 1 109 ? 20.897 10.920 -16.676 1.00 17.43 183 ILE A C 1
ATOM 855 O O . ILE A 1 109 ? 21.659 10.238 -17.366 1.00 17.17 183 ILE A O 1
ATOM 860 N N . VAL A 1 110 ? 20.231 11.978 -17.130 1.00 16.66 184 VAL A N 1
ATOM 861 C CA . VAL A 1 110 ? 20.437 12.563 -18.468 1.00 18.05 184 VAL A CA 1
ATOM 862 C C . VAL A 1 110 ? 20.742 14.053 -18.328 1.00 17.60 184 VAL A C 1
ATOM 863 O O . VAL A 1 110 ? 20.125 14.723 -17.494 1.00 18.70 184 VAL A O 1
ATOM 867 N N . TYR A 1 111 ? 21.673 14.570 -19.146 1.00 16.15 185 TYR A N 1
ATOM 868 C CA . TYR A 1 111 ? 21.924 16.008 -19.180 1.00 16.65 185 TYR A CA 1
ATOM 869 C C . TYR A 1 111 ? 21.251 16.591 -20.429 1.00 16.41 185 TYR A C 1
ATOM 870 O O . TYR A 1 111 ? 21.536 16.154 -21.556 1.00 17.21 185 TYR A O 1
ATOM 879 N N . LEU A 1 112 ? 20.368 17.565 -20.243 1.00 15.74 186 LEU A N 1
ATOM 880 C CA . LEU A 1 112 ? 19.656 18.175 -21.365 1.00 16.14 186 LEU A CA 1
ATOM 881 C C . LEU A 1 112 ? 20.536 19.253 -22.002 1.00 17.58 186 LEU A C 1
ATOM 882 O O . LEU A 1 112 ? 21.119 20.083 -21.311 1.00 16.94 186 LEU A O 1
ATOM 887 N N . THR A 1 113 ? 20.657 19.220 -23.320 1.00 17.81 187 THR A N 1
ATOM 888 C CA . THR A 1 113 ? 21.431 20.265 -23.997 1.00 19.38 187 THR A CA 1
ATOM 889 C C . THR A 1 113 ? 20.903 20.424 -25.407 1.00 19.58 187 THR A C 1
ATOM 890 O O . THR A 1 113 ? 20.572 19.415 -26.049 1.00 18.18 187 THR A O 1
ATOM 894 N N . ALA A 1 114 ? 20.819 21.674 -25.864 1.00 20.76 188 ALA A N 1
ATOM 895 C CA . ALA A 1 114 ? 20.351 21.966 -27.237 1.00 22.45 188 ALA A CA 1
ATOM 896 C C . ALA A 1 114 ? 21.336 21.497 -28.302 1.00 23.88 188 ALA A C 1
ATOM 897 O O . ALA A 1 114 ? 20.965 21.399 -29.498 1.00 23.44 188 ALA A O 1
ATOM 899 N N . ASP A 1 115 ? 22.573 21.191 -27.893 1.00 24.72 189 ASP A N 1
ATOM 900 C CA . ASP A 1 115 ? 23.664 20.952 -28.866 1.00 25.86 189 ASP A CA 1
ATOM 901 C C . ASP A 1 115 ? 23.865 19.496 -29.234 1.00 26.40 189 ASP A C 1
ATOM 902 O O . ASP A 1 115 ? 24.749 19.156 -30.003 1.00 27.64 189 ASP A O 1
ATOM 907 N N . THR A 1 116 ? 23.036 18.616 -28.699 1.00 26.88 190 THR A N 1
ATOM 908 C CA A THR A 1 116 ? 23.170 17.232 -29.041 0.50 27.27 190 THR A CA 1
ATOM 909 C CA B THR A 1 116 ? 23.270 17.232 -29.041 0.50 27.27 190 THR A CA 1
ATOM 910 C C . THR A 1 116 ? 22.094 16.843 -30.062 1.00 27.88 190 THR A C 1
ATOM 911 O O . THR A 1 116 ? 20.998 17.435 -30.113 1.00 26.08 190 THR A O 1
ATOM 916 N N . GLU A 1 117 ? 22.440 15.849 -30.879 1.00 29.78 191 GLU A N 1
ATOM 917 C CA . GLU A 1 117 ? 21.572 15.336 -31.938 1.00 31.28 191 GLU A CA 1
ATOM 918 C C . GLU A 1 117 ? 20.369 14.567 -31.393 1.00 31.17 191 GLU A C 1
ATOM 919 O O . GLU A 1 117 ? 19.232 14.781 -31.838 1.00 30.98 191 GLU A O 1
ATOM 925 N N . GLU A 1 118 ? 20.626 13.682 -30.430 1.00 30.81 192 GLU A N 1
ATOM 926 C CA . GLU A 1 118 ? 19.602 12.792 -29.925 1.00 30.56 192 GLU A CA 1
ATOM 927 C C . GLU A 1 118 ? 18.502 13.520 -29.161 1.00 30.40 192 GLU A C 1
ATOM 928 O O . GLU A 1 118 ? 18.761 14.225 -28.166 1.00 29.64 192 GLU A O 1
ATOM 934 N N . LYS A 1 119 ? 17.269 13.322 -29.622 1.00 29.01 193 LYS A N 1
ATOM 935 C CA . LYS A 1 119 ? 16.099 13.943 -29.005 1.00 29.26 193 LYS A CA 1
ATOM 936 C C . LYS A 1 119 ? 15.595 13.114 -27.828 1.00 28.35 193 LYS A C 1
ATOM 937 O O . LYS A 1 119 ? 15.648 11.891 -27.855 1.00 28.46 193 LYS A O 1
ATOM 943 N N . LEU A 1 120 ? 15.129 13.801 -26.792 1.00 27.84 194 LEU A N 1
ATOM 944 C CA . LEU A 1 120 ? 14.406 13.170 -25.690 1.00 28.24 194 LEU A CA 1
ATOM 945 C C . LEU A 1 120 ? 13.079 12.659 -26.268 1.00 27.32 194 LEU A C 1
ATOM 946 O O . LEU A 1 120 ? 12.417 13.400 -26.990 1.00 26.66 194 LEU A O 1
ATOM 951 N N . GLU A 1 121 ? 12.672 11.426 -25.980 1.00 27.23 195 GLU A N 1
ATOM 952 C CA . GLU A 1 121 ? 11.334 10.995 -26.423 1.00 27.11 195 GLU A CA 1
ATOM 953 C C . GLU A 1 121 ? 10.255 11.374 -25.399 1.00 26.41 195 GLU A C 1
ATOM 954 O O . GLU A 1 121 ? 9.206 11.921 -25.746 1.00 26.23 195 GLU A O 1
ATOM 960 N N . LYS A 1 122 ? 10.526 11.078 -24.132 1.00 25.57 196 LYS A N 1
ATOM 961 C CA . LYS A 1 122 ? 9.575 11.341 -23.052 1.00 25.61 196 LYS A CA 1
ATOM 962 C C . LYS A 1 122 ? 10.329 11.639 -21.758 1.00 23.91 196 LYS A C 1
ATOM 963 O O . LYS A 1 122 ? 11.523 11.398 -21.653 1.00 23.44 196 LYS A O 1
ATOM 969 N N . LEU A 1 123 ? 9.626 12.176 -20.777 1.00 23.65 197 LEU A N 1
ATOM 970 C CA . LEU A 1 123 ? 10.171 12.238 -19.429 1.00 22.33 197 LEU A CA 1
ATOM 971 C C . LEU A 1 123 ? 9.580 11.069 -18.640 1.00 23.04 197 LEU A C 1
ATOM 972 O O . LEU A 1 123 ? 8.369 10.791 -18.729 1.00 24.57 197 LEU A O 1
ATOM 977 N N . GLU A 1 124 ? 10.426 10.386 -17.886 1.00 22.88 198 GLU A N 1
ATOM 978 C CA . GLU A 1 124 ? 10.052 9.110 -17.276 1.00 23.12 198 GLU A CA 1
ATOM 979 C C . GLU A 1 124 ? 10.205 9.234 -15.781 1.00 22.73 198 GLU A C 1
ATOM 980 O O . GLU A 1 124 ? 11.262 9.681 -15.309 1.00 21.15 198 GLU A O 1
ATOM 986 N N . PRO A 1 125 ? 9.195 8.777 -15.018 1.00 22.16 199 PRO A N 1
ATOM 987 C CA . PRO A 1 125 ? 9.365 8.659 -13.554 1.00 21.47 199 PRO A CA 1
ATOM 988 C C . PRO A 1 125 ? 10.561 7.816 -13.193 1.00 19.93 199 PRO A C 1
ATOM 989 O O . PRO A 1 125 ? 10.806 6.804 -13.839 1.00 20.27 199 PRO A O 1
ATOM 993 N N . GLY A 1 126 ? 11.349 8.278 -12.212 1.00 18.11 200 GLY A N 1
ATOM 994 C CA . GLY A 1 126 ? 12.540 7.585 -11.719 1.00 18.87 200 GLY A CA 1
ATOM 995 C C . GLY A 1 126 ? 13.827 8.081 -12.362 1.00 18.63 200 GLY A C 1
ATOM 996 O O . GLY A 1 126 ? 14.931 7.616 -12.052 1.00 20.03 200 GLY A O 1
ATOM 997 N N . MET A 1 127 ? 13.666 9.004 -13.299 1.00 18.15 201 MET A N 1
ATOM 998 C CA . MET A 1 127 ? 14.823 9.605 -13.930 1.00 18.72 201 MET A CA 1
ATOM 999 C C . MET A 1 127 ? 15.136 10.996 -13.375 1.00 16.25 201 MET A C 1
ATOM 1000 O O . MET A 1 127 ? 14.248 11.716 -12.904 1.00 16.77 201 MET A O 1
ATOM 1005 N N . ARG A 1 128 ? 16.415 11.351 -13.477 1.00 17.51 202 ARG A N 1
ATOM 1006 C CA . ARG A 1 128 ? 16.914 12.632 -12.998 1.00 15.60 202 ARG A CA 1
ATOM 1007 C C . ARG A 1 128 ? 17.468 13.382 -14.216 1.00 14.17 202 ARG A C 1
ATOM 1008 O O . ARG A 1 128 ? 18.341 12.882 -14.876 1.00 15.91 202 ARG A O 1
ATOM 1016 N N . TYR A 1 129 ? 16.916 14.555 -14.495 1.00 14.20 203 TYR A N 1
ATOM 1017 C CA . TYR A 1 129 ? 17.330 15.340 -15.664 1.00 14.80 203 TYR A CA 1
ATOM 1018 C C . TYR A 1 129 ? 18.109 16.573 -15.208 1.00 15.37 203 TYR A C 1
ATOM 1019 O O . TYR A 1 129 ? 17.624 17.337 -14.366 1.00 16.48 203 TYR A O 1
ATOM 1028 N N . ILE A 1 130 ? 19.277 16.784 -15.798 1.00 14.76 204 ILE A N 1
ATOM 1029 C CA . ILE A 1 130 ? 20.105 17.930 -15.418 1.00 14.74 204 ILE A CA 1
ATOM 1030 C C . ILE A 1 130 ? 19.896 19.048 -16.453 1.00 15.19 204 ILE A C 1
ATOM 1031 O O . ILE A 1 130 ? 19.972 18.805 -17.677 1.00 15.13 204 ILE A O 1
ATOM 1036 N N . VAL A 1 131 ? 19.667 20.269 -15.966 1.00 14.82 205 VAL A N 1
ATOM 1037 C CA . VAL A 1 131 ? 19.494 21.467 -16.789 1.00 15.80 205 VAL A CA 1
ATOM 1038 C C . VAL A 1 131 ? 20.585 22.487 -16.395 1.00 16.63 205 VAL A C 1
ATOM 1039 O O . VAL A 1 131 ? 20.725 22.817 -15.216 1.00 16.83 205 VAL A O 1
ATOM 1043 N N . GLY A 1 132 ? 21.320 23.018 -17.366 1.00 17.48 206 GLY A N 1
ATOM 1044 C CA . GLY A 1 132 ? 22.374 23.978 -17.027 1.00 18.00 206 GLY A CA 1
ATOM 1045 C C . GLY A 1 132 ? 21.855 25.271 -16.410 1.00 19.23 206 GLY A C 1
ATOM 1046 O O . GLY A 1 132 ? 21.009 25.964 -16.974 1.00 19.41 206 GLY A O 1
ATOM 1047 N N . GLY A 1 133 ? 22.366 25.588 -15.228 1.00 19.40 207 GLY A N 1
ATOM 1048 C CA . GLY A 1 133 ? 21.930 26.779 -14.523 1.00 20.79 207 GLY A CA 1
ATOM 1049 C C . GLY A 1 133 ? 22.947 27.842 -14.912 1.00 21.43 207 GLY A C 1
ATOM 1050 O O . GLY A 1 133 ? 23.987 27.993 -14.270 1.00 22.51 207 GLY A O 1
ATOM 1051 N N . ILE A 1 134 ? 22.658 28.540 -15.995 1.00 22.84 208 ILE A N 1
ATOM 1052 C CA . ILE A 1 134 ? 23.562 29.579 -16.518 1.00 23.34 208 ILE A CA 1
ATOM 1053 C C . ILE A 1 134 ? 22.794 30.520 -17.391 1.00 24.65 208 ILE A C 1
ATOM 1054 O O . ILE A 1 134 ? 21.984 30.094 -18.216 1.00 25.66 208 ILE A O 1
ATOM 1059 N N . VAL A 1 135 ? 23.045 31.818 -17.231 1.00 24.93 209 VAL A N 1
ATOM 1060 C CA . VAL A 1 135 ? 22.383 32.815 -18.075 1.00 26.15 209 VAL A CA 1
ATOM 1061 C C . VAL A 1 135 ? 23.491 33.398 -18.956 1.00 26.30 209 VAL A C 1
ATOM 1062 O O . VAL A 1 135 ? 24.200 34.303 -18.529 1.00 27.69 209 VAL A O 1
ATOM 1066 N N . ASP A 1 136 ? 23.646 32.852 -20.160 1.00 26.37 210 ASP A N 1
ATOM 1067 C CA . ASP A 1 136 ? 24.736 33.267 -21.048 1.00 27.17 210 ASP A CA 1
ATOM 1068 C C . ASP A 1 136 ? 24.254 33.677 -22.436 1.00 28.29 210 ASP A C 1
ATOM 1069 O O . ASP A 1 136 ? 25.071 34.027 -23.302 1.00 28.41 210 ASP A O 1
ATOM 1074 N N . LYS A 1 137 ? 22.938 33.621 -22.664 1.00 28.75 211 LYS A N 1
ATOM 1075 C CA . LYS A 1 137 ? 22.392 33.713 -24.031 1.00 29.45 211 LYS A CA 1
ATOM 1076 C C . LYS A 1 137 ? 23.172 32.866 -25.048 1.00 28.74 211 LYS A C 1
ATOM 1077 O O . LYS A 1 137 ? 23.432 33.306 -26.180 1.00 29.07 211 LYS A O 1
ATOM 1083 N N . ASN A 1 138 ? 23.565 31.665 -24.628 1.00 27.03 212 ASN A N 1
ATOM 1084 C CA . ASN A 1 138 ? 24.301 30.720 -25.450 1.00 25.91 212 ASN A CA 1
ATOM 1085 C C . ASN A 1 138 ? 25.657 31.203 -26.007 1.00 25.85 212 ASN A C 1
ATOM 1086 O O . ASN A 1 138 ? 26.147 30.695 -27.016 1.00 25.14 212 ASN A O 1
ATOM 1091 N N . ARG A 1 139 ? 26.265 32.150 -25.311 1.00 25.67 213 ARG A N 1
ATOM 1092 C CA . ARG A 1 139 ? 27.610 32.618 -25.665 1.00 26.32 213 ARG A CA 1
ATOM 1093 C C . ARG A 1 139 ? 28.707 31.569 -25.469 1.00 25.05 213 ARG A C 1
ATOM 1094 O O . ARG A 1 139 ? 29.634 31.511 -26.254 1.00 24.85 213 ARG A O 1
ATOM 1102 N N . TYR A 1 140 ? 28.575 30.709 -24.457 1.00 22.80 214 TYR A N 1
ATOM 1103 C CA . TYR A 1 140 ? 29.500 29.597 -24.290 1.00 21.98 214 TYR A CA 1
ATOM 1104 C C . TYR A 1 140 ? 29.017 28.379 -25.093 1.00 22.69 214 TYR A C 1
ATOM 1105 O O . TYR A 1 140 ? 28.331 27.493 -24.588 1.00 21.48 214 TYR A O 1
ATOM 1114 N N . LYS A 1 141 ? 29.377 28.353 -26.370 1.00 23.04 215 LYS A N 1
ATOM 1115 C CA . LYS A 1 141 ? 28.872 27.339 -27.284 1.00 23.18 215 LYS A CA 1
ATOM 1116 C C . LYS A 1 141 ? 29.235 25.941 -26.843 1.00 21.11 215 LYS A C 1
ATOM 1117 O O . LYS A 1 141 ? 30.384 25.666 -26.540 1.00 20.72 215 LYS A O 1
ATOM 1123 N N . GLU A 1 142 ? 28.236 25.056 -26.798 1.00 20.70 216 GLU A N 1
ATOM 1124 C CA . GLU A 1 142 ? 28.434 23.629 -26.471 1.00 19.88 216 GLU A CA 1
ATOM 1125 C C . GLU A 1 142 ? 28.996 23.374 -25.069 1.00 18.75 216 GLU A C 1
ATOM 1126 O O . GLU A 1 142 ? 29.552 22.320 -24.831 1.00 18.83 216 GLU A O 1
ATOM 1132 N N . LEU A 1 143 ? 28.873 24.349 -24.175 1.00 17.58 217 LEU A N 1
ATOM 1133 C CA . LEU A 1 143 ? 29.461 24.219 -22.819 1.00 17.59 217 LEU A CA 1
ATOM 1134 C C . LEU A 1 143 ? 28.893 22.983 -22.077 1.00 16.67 217 LEU A C 1
ATOM 1135 O O . LEU A 1 143 ? 29.633 22.096 -21.640 1.00 16.16 217 LEU A O 1
ATOM 1140 N N . CYS A 1 144 ? 27.583 22.929 -21.955 1.00 17.37 218 CYS A N 1
ATOM 1141 C CA . CYS A 1 144 ? 26.942 21.813 -21.227 1.00 17.65 218 CYS A CA 1
ATOM 1142 C C . CYS A 1 144 ? 27.131 20.447 -21.917 1.00 17.60 218 CYS A C 1
ATOM 1143 O O . CYS A 1 144 ? 27.349 19.441 -21.240 1.00 16.24 218 CYS A O 1
ATOM 1146 N N . LEU A 1 145 ? 27.046 20.421 -23.252 1.00 16.40 219 LEU A N 1
ATOM 1147 C CA . LEU A 1 145 ? 27.351 19.199 -24.007 1.00 17.90 219 LEU A CA 1
ATOM 1148 C C . LEU A 1 145 ? 28.743 18.664 -23.655 1.00 17.13 219 LEU A C 1
ATOM 1149 O O . LEU A 1 145 ? 28.901 17.505 -23.277 1.00 17.29 219 LEU A O 1
ATOM 1154 N N . LYS A 1 146 ? 29.779 19.502 -23.780 1.00 17.23 220 LYS A N 1
ATOM 1155 C CA . LYS A 1 146 ? 31.129 19.016 -23.501 1.00 17.22 220 LYS A CA 1
ATOM 1156 C C . LYS A 1 146 ? 31.287 18.620 -22.019 1.00 16.02 220 LYS A C 1
ATOM 1157 O O . LYS A 1 146 ? 31.992 17.660 -21.688 1.00 15.18 220 LYS A O 1
ATOM 1163 N N . LYS A 1 147 ? 30.607 19.344 -21.132 1.00 15.54 221 LYS A N 1
ATOM 1164 C CA . LYS A 1 147 ? 30.725 19.060 -19.685 1.00 16.13 221 LYS A CA 1
ATOM 1165 C C . LYS A 1 147 ? 30.086 17.699 -19.388 1.00 16.09 221 LYS A C 1
ATOM 1166 O O . LYS A 1 147 ? 30.665 16.874 -18.709 1.00 17.79 221 LYS A O 1
ATOM 1172 N N . ALA A 1 148 ? 28.887 17.479 -19.917 1.00 16.41 222 ALA A N 1
ATOM 1173 C CA . ALA A 1 148 ? 28.183 16.192 -19.697 1.00 17.97 222 ALA A CA 1
ATOM 1174 C C . ALA A 1 148 ? 29.053 15.053 -20.206 1.00 18.80 222 ALA A C 1
ATOM 1175 O O . ALA A 1 148 ? 29.203 14.032 -19.547 1.00 18.97 222 ALA A O 1
ATOM 1177 N N . GLN A 1 149 ? 29.703 15.265 -21.355 1.00 20.35 223 GLN A N 1
ATOM 1178 C CA . GLN A 1 149 ? 30.603 14.245 -21.905 1.00 21.85 223 GLN A CA 1
ATOM 1179 C C . GLN A 1 149 ? 31.728 13.918 -20.928 1.00 22.47 223 GLN A C 1
ATOM 1180 O O . GLN A 1 149 ? 32.049 12.735 -20.688 1.00 22.23 223 GLN A O 1
ATOM 1186 N N . LYS A 1 150 ? 32.299 14.972 -20.329 1.00 21.94 224 LYS A N 1
ATOM 1187 C CA . LYS A 1 150 ? 33.324 14.809 -19.334 1.00 22.86 224 LYS A CA 1
ATOM 1188 C C . LYS A 1 150 ? 32.834 14.091 -18.073 1.00 22.04 224 LYS A C 1
ATOM 1189 O O . LYS A 1 150 ? 33.572 13.312 -17.466 1.00 23.24 224 LYS A O 1
ATOM 1195 N N . MET A 1 151 ? 31.600 14.370 -17.672 1.00 22.69 225 MET A N 1
ATOM 1196 C CA . MET A 1 151 ? 31.004 13.728 -16.500 1.00 22.50 225 MET A CA 1
ATOM 1197 C C . MET A 1 151 ? 30.596 12.289 -16.802 1.00 22.80 225 MET A C 1
ATOM 1198 O O . MET A 1 151 ? 30.284 11.560 -15.883 1.00 22.75 225 MET A O 1
ATOM 1203 N N . GLY A 1 152 ? 30.568 11.920 -18.086 1.00 23.99 226 GLY A N 1
ATOM 1204 C CA . GLY A 1 152 ? 30.098 10.605 -18.537 1.00 24.18 226 GLY A CA 1
ATOM 1205 C C . GLY A 1 152 ? 28.592 10.420 -18.420 1.00 24.24 226 GLY A C 1
ATOM 1206 O O . GLY A 1 152 ? 28.114 9.313 -18.133 1.00 24.83 226 GLY A O 1
ATOM 1207 N N . ILE A 1 153 ? 27.837 11.495 -18.659 1.00 22.52 227 ILE A N 1
ATOM 1208 C CA . ILE A 1 153 ? 26.378 11.470 -18.558 1.00 21.61 227 ILE A CA 1
ATOM 1209 C C . ILE A 1 153 ? 25.819 11.633 -19.975 1.00 21.52 227 ILE A C 1
ATOM 1210 O O . ILE A 1 153 ? 26.179 12.587 -20.681 1.00 20.76 227 ILE A O 1
ATOM 1215 N N . PRO A 1 154 ? 24.904 10.733 -20.386 1.00 22.02 228 PRO A N 1
ATOM 1216 C CA . PRO A 1 154 ? 24.256 10.878 -21.688 1.00 21.72 228 PRO A CA 1
ATOM 1217 C C . PRO A 1 154 ? 23.530 12.206 -21.864 1.00 21.13 228 PRO A C 1
ATOM 1218 O O . PRO A 1 154 ? 22.939 12.739 -20.910 1.00 20.22 228 PRO A O 1
ATOM 1222 N N . THR A 1 155 ? 23.550 12.720 -23.088 1.00 20.47 229 THR A N 1
ATOM 1223 C CA . THR A 1 155 ? 22.895 13.976 -23.402 1.00 20.57 229 THR A CA 1
ATOM 1224 C C . THR A 1 155 ? 21.682 13.766 -24.291 1.00 21.55 229 THR A C 1
ATOM 1225 O O . THR A 1 155 ? 21.675 12.850 -25.132 1.00 21.80 229 THR A O 1
ATOM 1229 N N . ARG A 1 156 ? 20.678 14.622 -24.109 1.00 20.39 230 ARG A N 1
ATOM 1230 C CA . ARG A 1 156 ? 19.440 14.632 -24.915 1.00 21.20 230 ARG A CA 1
ATOM 1231 C C . ARG A 1 156 ? 19.005 16.057 -25.152 1.00 21.13 230 ARG A C 1
ATOM 1232 O O . ARG A 1 156 ? 19.166 16.922 -24.259 1.00 19.34 230 ARG A O 1
ATOM 1240 N N . ARG A 1 157 ? 18.453 16.340 -26.336 1.00 21.03 231 ARG A N 1
ATOM 1241 C CA . ARG A 1 157 ? 17.846 17.644 -26.547 1.00 21.26 231 ARG A CA 1
ATOM 1242 C C . ARG A 1 157 ? 16.307 17.576 -26.461 1.00 21.26 231 ARG A C 1
ATOM 1243 O O . ARG A 1 157 ? 15.715 16.513 -26.700 1.00 21.25 231 ARG A O 1
ATOM 1251 N N . LEU A 1 158 ? 15.673 18.701 -26.129 1.00 22.17 232 LEU A N 1
ATOM 1252 C CA . LEU A 1 158 ? 14.224 18.776 -26.034 1.00 21.76 232 LEU A CA 1
ATOM 1253 C C . LEU A 1 158 ? 13.639 18.651 -27.452 1.00 23.19 232 LEU A C 1
ATOM 1254 O O . LEU A 1 158 ? 14.151 19.298 -28.355 1.00 23.21 232 LEU A O 1
ATOM 1259 N N . PRO A 1 159 ? 12.611 17.796 -27.638 1.00 23.31 233 PRO A N 1
ATOM 1260 C CA . PRO A 1 159 ? 12.038 17.561 -28.979 1.00 24.11 233 PRO A CA 1
ATOM 1261 C C . PRO A 1 159 ? 11.097 18.684 -29.382 1.00 25.20 233 PRO A C 1
ATOM 1262 O O . PRO A 1 159 ? 9.890 18.475 -29.540 1.00 26.56 233 PRO A O 1
ATOM 1266 N N . ILE A 1 160 ? 11.637 19.885 -29.549 1.00 25.04 234 ILE A N 1
ATOM 1267 C CA . ILE A 1 160 ? 10.796 21.073 -29.748 1.00 26.01 234 ILE A CA 1
ATOM 1268 C C . ILE A 1 160 ? 11.222 21.896 -30.965 1.00 26.55 234 ILE A C 1
ATOM 1269 O O . ILE A 1 160 ? 10.650 22.952 -31.232 1.00 26.06 234 ILE A O 1
ATOM 1274 N N . ASP A 1 161 ? 12.229 21.424 -31.681 1.00 27.89 235 ASP A N 1
ATOM 1275 C CA . ASP A 1 161 ? 12.746 22.211 -32.792 1.00 29.82 235 ASP A CA 1
ATOM 1276 C C . ASP A 1 161 ? 11.732 22.273 -33.930 1.00 29.96 235 ASP A C 1
ATOM 1277 O O . ASP A 1 161 ? 11.686 23.254 -34.655 1.00 30.00 235 ASP A O 1
ATOM 1282 N N . GLU A 1 162 ? 10.898 21.238 -34.022 1.00 30.60 236 GLU A N 1
ATOM 1283 C CA . GLU A 1 162 ? 9.738 21.207 -34.935 1.00 31.46 236 GLU A CA 1
ATOM 1284 C C . GLU A 1 162 ? 8.753 22.365 -34.721 1.00 30.79 236 GLU A C 1
ATOM 1285 O O . GLU A 1 162 ? 7.968 22.678 -35.634 1.00 30.75 236 GLU A O 1
ATOM 1291 N N . TYR A 1 163 ? 8.792 22.988 -33.537 1.00 29.90 237 TYR A N 1
ATOM 1292 C CA . TYR A 1 163 ? 7.870 24.069 -33.145 1.00 30.37 237 TYR A CA 1
ATOM 1293 C C . TYR A 1 163 ? 8.497 25.456 -33.098 1.00 30.39 237 TYR A C 1
ATOM 1294 O O . TYR A 1 163 ? 7.821 26.439 -32.789 1.00 31.15 237 TYR A O 1
ATOM 1303 N N . ILE A 1 164 ? 9.777 25.527 -33.386 1.00 30.82 238 ILE A N 1
ATOM 1304 C CA . ILE A 1 164 ? 10.518 26.762 -33.418 1.00 31.77 238 ILE A CA 1
ATOM 1305 C C . ILE A 1 164 ? 10.969 27.028 -34.886 1.00 32.20 238 ILE A C 1
ATOM 1306 O O . ILE A 1 164 ? 11.500 26.175 -35.509 1.00 31.08 238 ILE A O 1
ATOM 1311 N N . ASN A 1 165 ? 10.681 28.202 -35.410 1.00 33.64 239 ASN A N 1
ATOM 1312 C CA . ASN A 1 165 ? 11.001 28.729 -36.583 1.00 35.13 239 ASN A CA 1
ATOM 1313 C C . ASN A 1 165 ? 12.385 29.290 -36.504 1.00 36.22 239 ASN A C 1
ATOM 1314 O O . ASN A 1 165 ? 12.916 29.531 -35.481 1.00 35.83 239 ASN A O 1
ATOM 1319 N N . LEU A 1 166 ? 13.023 29.463 -37.623 1.00 37.70 240 LEU A N 1
ATOM 1320 C CA . LEU A 1 166 ? 14.396 29.925 -37.566 1.00 40.49 240 LEU A CA 1
ATOM 1321 C C . LEU A 1 166 ? 14.664 31.203 -36.785 1.00 41.68 240 LEU A C 1
ATOM 1322 O O . LEU A 1 166 ? 15.729 31.392 -36.240 1.00 42.30 240 LEU A O 1
ATOM 1327 N N . GLU A 1 167 ? 13.686 32.077 -36.761 1.00 42.91 241 GLU A N 1
ATOM 1328 C CA . GLU A 1 167 ? 13.896 33.397 -36.291 1.00 44.14 241 GLU A CA 1
ATOM 1329 C C . GLU A 1 167 ? 13.809 33.478 -34.792 1.00 43.97 241 GLU A C 1
ATOM 1330 O O . GLU A 1 167 ? 14.153 34.476 -34.216 1.00 44.42 241 GLU A O 1
ATOM 1336 N N . GLY A 1 168 ? 13.358 32.399 -34.176 1.00 43.33 242 GLY A N 1
ATOM 1337 C CA . GLY A 1 168 ? 13.112 32.345 -32.730 1.00 42.66 242 GLY A CA 1
ATOM 1338 C C . GLY A 1 168 ? 14.283 31.783 -31.942 1.00 41.92 242 GLY A C 1
ATOM 1339 O O . GLY A 1 168 ? 15.350 31.492 -32.497 1.00 42.31 242 GLY A O 1
ATOM 1340 N N . ARG A 1 169 ? 14.083 31.609 -30.646 1.00 40.81 243 ARG A N 1
ATOM 1341 C CA . ARG A 1 169 ? 15.161 31.167 -29.773 1.00 39.59 243 ARG A CA 1
ATOM 1342 C C . ARG A 1 169 ? 14.984 29.694 -29.397 1.00 38.14 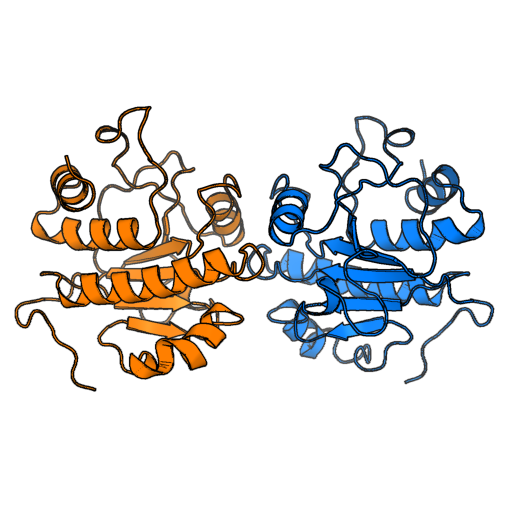243 ARG A C 1
ATOM 1343 O O . ARG A 1 169 ? 14.108 29.357 -28.604 1.00 38.39 243 ARG A O 1
ATOM 1351 N N . ARG A 1 170 ? 15.811 28.828 -29.973 1.00 36.14 244 ARG A N 1
ATOM 1352 C CA . ARG A 1 170 ? 15.747 27.401 -29.678 1.00 34.50 244 ARG A CA 1
ATOM 1353 C C . ARG A 1 170 ? 16.499 27.029 -28.407 1.00 33.67 244 ARG A C 1
ATOM 1354 O O . ARG A 1 170 ? 16.250 25.971 -27.835 1.00 33.71 244 ARG A O 1
ATOM 1362 N N . VAL A 1 171 ? 17.441 27.872 -27.991 1.00 31.98 245 VAL A N 1
ATOM 1363 C CA . VAL A 1 171 ? 18.150 27.641 -26.734 1.00 29.90 245 VAL A CA 1
ATOM 1364 C C . VAL A 1 171 ? 17.404 28.389 -25.645 1.00 29.63 245 VAL A C 1
ATOM 1365 O O . VAL A 1 171 ? 17.596 29.597 -25.440 1.00 29.60 245 VAL A O 1
ATOM 1369 N N . LEU A 1 172 ? 16.530 27.661 -24.952 1.00 27.95 246 LEU A N 1
ATOM 1370 C CA . LEU A 1 172 ? 15.670 28.221 -23.918 1.00 27.65 246 LEU A CA 1
ATOM 1371 C C . LEU A 1 172 ? 16.405 28.617 -22.643 1.00 26.90 246 LEU A C 1
ATOM 1372 O O . LEU A 1 172 ? 17.483 28.103 -22.339 1.00 26.80 246 LEU A O 1
ATOM 1377 N N . THR A 1 173 ? 15.791 29.510 -21.886 1.00 26.44 247 THR A N 1
ATOM 1378 C CA . THR A 1 173 ? 16.259 29.843 -20.565 1.00 26.33 247 THR A CA 1
ATOM 1379 C C . THR A 1 173 ? 16.068 28.635 -19.631 1.00 25.97 247 THR A C 1
ATOM 1380 O O . THR A 1 173 ? 15.199 27.770 -19.878 1.00 25.97 247 THR A O 1
ATOM 1384 N N . THR A 1 174 ? 16.888 28.573 -18.586 1.00 24.99 248 THR A N 1
ATOM 1385 C CA . THR A 1 174 ? 16.765 27.546 -17.536 1.00 25.14 248 THR A CA 1
ATOM 1386 C C . THR A 1 174 ? 15.317 27.410 -17.072 1.00 25.84 248 THR A C 1
ATOM 1387 O O . THR A 1 174 ? 14.774 26.286 -17.003 1.00 24.34 248 THR A O 1
ATOM 1391 N N . THR A 1 175 ? 14.683 28.543 -16.749 1.00 26.32 249 THR A N 1
ATOM 1392 C CA A THR A 1 175 ? 13.315 28.478 -16.222 0.50 27.11 249 THR A CA 1
ATOM 1393 C CA B THR A 1 175 ? 13.415 28.478 -16.222 0.50 27.11 249 THR A CA 1
ATOM 1394 C C . THR A 1 175 ? 12.257 28.076 -17.259 1.00 26.56 249 THR A C 1
ATOM 1395 O O . THR A 1 175 ? 11.287 27.371 -16.922 1.00 25.99 249 THR A O 1
ATOM 1400 N N . HIS A 1 176 ? 12.434 28.493 -18.506 1.00 25.32 250 HIS A N 1
ATOM 1401 C CA . HIS A 1 176 ? 11.546 28.030 -19.571 1.00 25.97 250 HIS A CA 1
ATOM 1402 C C . HIS A 1 176 ? 11.632 26.508 -19.752 1.00 24.65 250 HIS A C 1
ATOM 1403 O O . HIS A 1 176 ? 10.608 25.861 -20.031 1.00 25.03 250 HIS A O 1
ATOM 1410 N N . VAL A 1 177 ? 12.824 25.938 -19.583 1.00 23.02 251 VAL A N 1
ATOM 1411 C CA . VAL A 1 177 ? 13.012 24.466 -19.728 1.00 22.52 251 VAL A CA 1
ATOM 1412 C C . VAL A 1 177 ? 12.241 23.773 -18.620 1.00 22.72 251 VAL A C 1
ATOM 1413 O O . VAL A 1 177 ? 11.506 22.804 -18.884 1.00 22.35 251 VAL A O 1
ATOM 1417 N N . VAL A 1 178 ? 12.398 24.265 -17.394 1.00 22.11 252 VAL A N 1
ATOM 1418 C CA . VAL A 1 178 ? 11.680 23.677 -16.261 1.00 22.42 252 VAL A CA 1
ATOM 1419 C C . VAL A 1 178 ? 10.172 23.788 -16.483 1.00 22.53 252 VAL A C 1
ATOM 1420 O O . VAL A 1 178 ? 9.447 22.809 -16.363 1.00 21.35 252 VAL A O 1
ATOM 1424 N N . GLN A 1 179 ? 9.692 24.979 -16.827 1.00 22.77 253 GLN A N 1
ATOM 1425 C CA . GLN A 1 179 ? 8.262 25.187 -17.093 1.00 24.15 253 GLN A CA 1
ATOM 1426 C C . GLN A 1 179 ? 7.702 24.228 -18.156 1.00 24.04 253 GLN A C 1
ATOM 1427 O O . GLN A 1 179 ? 6.607 23.650 -17.975 1.00 25.08 253 GLN A O 1
ATOM 1433 N N . LEU A 1 180 ? 8.461 24.049 -19.236 1.00 23.15 254 LEU A N 1
ATOM 1434 C CA . LEU A 1 180 ? 8.092 23.158 -20.309 1.00 22.64 254 LEU A CA 1
ATOM 1435 C C . LEU A 1 180 ? 7.999 21.707 -19.813 1.00 22.33 254 LEU A C 1
ATOM 1436 O O . LEU A 1 180 ? 7.023 20.989 -20.145 1.00 23.09 254 LEU A O 1
ATOM 1441 N N . MET A 1 181 ? 9.000 21.289 -19.041 1.00 20.13 255 MET A N 1
ATOM 1442 C CA . MET A 1 181 ? 9.059 19.923 -18.525 1.00 20.57 255 MET A CA 1
ATOM 1443 C C . MET A 1 181 ? 7.888 19.656 -17.602 1.00 20.68 255 MET A C 1
ATOM 1444 O O . MET A 1 181 ? 7.297 18.568 -17.653 1.00 20.12 255 MET A O 1
ATOM 1449 N N . LEU A 1 182 ? 7.538 20.644 -16.772 1.00 20.87 256 LEU A N 1
ATOM 1450 C CA . LEU A 1 182 ? 6.368 20.458 -15.912 1.00 21.57 256 LEU A CA 1
ATOM 1451 C C . LEU A 1 182 ? 5.057 20.378 -16.700 1.00 22.35 256 LEU A C 1
ATOM 1452 O O . LEU A 1 182 ? 4.219 19.496 -16.440 1.00 23.00 256 LEU A O 1
ATOM 1457 N N . LYS A 1 183 ? 4.875 21.305 -17.634 1.00 23.03 257 LYS A N 1
ATOM 1458 C CA . LYS A 1 183 ? 3.700 21.320 -18.497 1.00 24.02 257 LYS A CA 1
ATOM 1459 C C . LYS A 1 183 ? 3.538 20.025 -19.297 1.00 23.28 257 LYS A C 1
ATOM 1460 O O . LYS A 1 183 ? 2.409 19.617 -19.598 1.00 23.74 257 LYS A O 1
ATOM 1466 N N . TYR A 1 184 ? 4.646 19.373 -19.616 1.00 22.58 258 TYR A N 1
ATOM 1467 C CA . TYR A 1 184 ? 4.616 18.131 -20.377 1.00 22.72 258 TYR A CA 1
ATOM 1468 C C . TYR A 1 184 ? 3.696 17.062 -19.738 1.00 22.56 258 TYR A C 1
ATOM 1469 O O . TYR A 1 184 ? 2.961 16.375 -20.456 1.00 21.96 258 TYR A O 1
ATOM 1478 N N . PHE A 1 185 ? 3.756 16.926 -18.414 1.00 21.78 259 PHE A N 1
ATOM 1479 C CA . PHE A 1 185 ? 2.995 15.886 -17.710 1.00 22.63 259 PHE A CA 1
ATOM 1480 C C . PHE A 1 185 ? 1.464 16.043 -17.752 1.00 23.04 259 PHE A C 1
ATOM 1481 O O . PHE A 1 185 ? 0.749 15.075 -17.460 1.00 22.89 259 PHE A O 1
ATOM 1489 N N . ASP A 1 186 ? 0.972 17.226 -18.119 1.00 23.96 260 ASP A N 1
ATOM 1490 C CA . ASP A 1 186 ? -0.474 17.496 -18.182 1.00 25.60 260 ASP A CA 1
ATOM 1491 C C . ASP A 1 186 ? -1.059 16.491 -19.182 1.00 25.93 260 ASP A C 1
ATOM 1492 O O . ASP A 1 186 ? -1.957 15.714 -18.829 1.00 26.34 260 ASP A O 1
ATOM 1497 N N . ASP A 1 187 ? -0.543 16.485 -20.411 1.00 24.81 261 ASP A N 1
ATOM 1498 C CA . ASP A 1 187 ? -1.032 15.553 -21.447 1.00 25.26 261 ASP A CA 1
ATOM 1499 C C . ASP A 1 187 ? -0.013 14.616 -22.110 1.00 24.40 261 ASP A C 1
ATOM 1500 O O . ASP A 1 187 ? -0.380 13.766 -22.902 1.00 25.04 261 ASP A O 1
ATOM 1505 N N . HIS A 1 188 ? 1.270 14.782 -21.795 1.00 24.31 262 HIS A N 1
ATOM 1506 C CA . HIS A 1 188 ? 2.371 14.026 -22.420 1.00 23.91 262 HIS A CA 1
ATOM 1507 C C . HIS A 1 188 ? 2.537 14.449 -23.877 1.0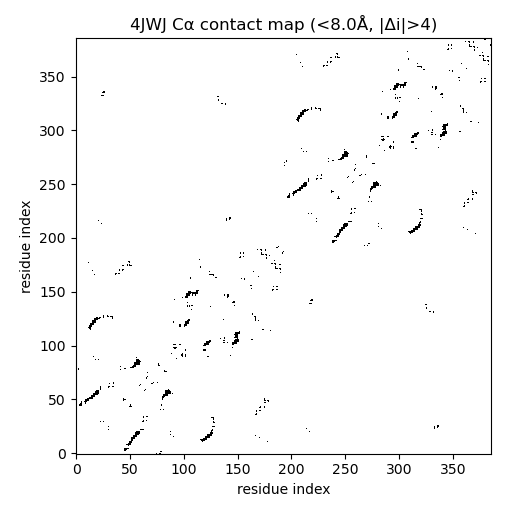0 24.26 262 HIS A C 1
ATOM 1508 O O . HIS A 1 188 ? 2.947 13.654 -24.725 1.00 25.56 262 HIS A O 1
ATOM 1515 N N . ASN A 1 189 ? 2.228 15.703 -24.150 1.00 24.87 263 ASN A N 1
ATOM 1516 C CA . ASN A 1 189 ? 2.266 16.243 -25.507 1.00 25.62 263 ASN A CA 1
ATOM 1517 C C . ASN A 1 189 ? 3.285 17.389 -25.556 1.00 24.73 263 ASN A C 1
ATOM 1518 O O . ASN A 1 189 ? 3.062 18.451 -24.977 1.00 24.60 263 ASN A O 1
ATOM 1523 N N . TRP A 1 190 ? 4.408 17.160 -26.227 1.00 25.50 264 TRP A N 1
ATOM 1524 C CA . TRP A 1 190 ? 5.466 18.194 -26.299 1.00 25.95 264 TRP A CA 1
ATOM 1525 C C . TRP A 1 190 ? 5.011 19.491 -26.963 1.00 27.18 264 TRP A C 1
ATOM 1526 O O . TRP A 1 190 ? 5.334 20.571 -26.477 1.00 27.08 264 TRP A O 1
ATOM 1537 N N . LYS A 1 191 ? 4.259 19.383 -28.060 1.00 28.44 265 LYS A N 1
ATOM 1538 C CA . LYS A 1 191 ? 3.781 20.588 -28.745 1.00 29.91 265 LYS A CA 1
ATOM 1539 C C . LYS A 1 191 ? 2.921 21.448 -27.834 1.00 30.38 265 LYS A C 1
ATOM 1540 O O . LYS A 1 191 ? 3.139 22.653 -27.705 1.00 29.95 265 LYS A O 1
ATOM 1546 N N . ASN A 1 192 ? 1.958 20.825 -27.161 1.00 30.39 266 ASN A N 1
ATOM 1547 C CA . ASN A 1 192 ? 1.098 21.577 -26.260 1.00 30.66 266 ASN A CA 1
ATOM 1548 C C . ASN A 1 192 ? 1.876 22.192 -25.107 1.00 30.43 266 ASN A C 1
ATOM 1549 O O . ASN A 1 192 ? 1.577 23.299 -24.696 1.00 30.23 266 ASN A O 1
ATOM 1554 N N . ALA A 1 193 ? 2.862 21.462 -24.577 1.00 30.57 267 ALA A N 1
ATOM 1555 C CA . ALA A 1 193 ? 3.671 21.981 -23.476 1.00 31.35 267 ALA A CA 1
ATOM 1556 C C . ALA A 1 193 ? 4.485 23.180 -23.969 1.00 32.07 267 ALA A C 1
ATOM 1557 O O . ALA A 1 193 ? 4.624 24.164 -23.264 1.00 31.97 267 ALA A O 1
ATOM 1559 N N . PHE A 1 194 ? 5.008 23.086 -25.185 1.00 33.20 268 PHE A N 1
ATOM 1560 C CA . PHE A 1 194 ? 5.784 24.194 -25.753 1.00 35.24 268 PHE A CA 1
ATOM 1561 C C . PHE A 1 194 ? 4.916 25.426 -25.979 1.00 36.09 268 PHE A C 1
ATOM 1562 O O . PHE A 1 194 ? 5.281 26.530 -25.588 1.00 36.25 268 PHE A O 1
ATOM 1570 N N . GLU A 1 195 ? 3.756 25.225 -26.591 1.00 37.56 269 GLU A N 1
ATOM 1571 C CA . GLU A 1 195 ? 2.831 26.322 -26.851 1.00 39.18 269 GLU A CA 1
ATOM 1572 C C . GLU A 1 195 ? 2.260 26.966 -25.586 1.00 40.12 269 GLU A C 1
ATOM 1573 O O . GLU A 1 195 ? 1.859 28.130 -25.619 1.00 40.94 269 GLU A O 1
ATOM 1579 N N . SER A 1 196 ? 2.219 26.223 -24.482 1.00 41.29 270 SER A N 1
ATOM 1580 C CA . SER A 1 196 ? 1.795 26.783 -23.197 1.00 42.16 270 SER A CA 1
ATOM 1581 C C . SER A 1 196 ? 2.839 27.726 -22.629 1.00 42.95 270 SER A C 1
ATOM 1582 O O . SER A 1 196 ? 2.499 28.763 -22.067 1.00 43.60 270 SER A O 1
ATOM 1585 N N . VAL A 1 197 ? 4.111 27.355 -22.775 1.00 43.64 271 VAL A N 1
ATOM 1586 C CA . VAL A 1 197 ? 5.220 28.113 -22.199 1.00 44.45 271 VAL A CA 1
ATOM 1587 C C . VAL A 1 197 ? 5.710 29.236 -23.125 1.00 45.27 271 VAL A C 1
ATOM 1588 O O . VAL A 1 197 ? 6.007 30.336 -22.665 1.00 45.25 271 VAL A O 1
ATOM 1592 N N . LEU A 1 198 ? 5.805 28.955 -24.421 1.00 46.70 272 LEU A N 1
ATOM 1593 C CA . LEU A 1 198 ? 6.209 29.974 -25.398 1.00 48.42 272 LEU A CA 1
ATOM 1594 C C . LEU A 1 198 ? 5.130 30.189 -26.472 1.00 49.47 272 LEU A C 1
ATOM 1595 O O . LEU A 1 198 ? 5.245 29.668 -27.588 1.00 48.97 272 LEU A O 1
ATOM 1600 N N . PRO A 1 199 ? 4.071 30.957 -26.127 1.00 50.92 273 PRO A N 1
ATOM 1601 C CA . PRO A 1 199 ? 2.937 31.236 -27.026 1.00 52.31 273 PRO A CA 1
ATOM 1602 C C . PRO A 1 199 ? 3.378 31.721 -28.416 1.00 53.38 273 PRO A C 1
ATOM 1603 O O . PRO A 1 199 ? 4.228 32.615 -28.505 1.00 53.49 273 PRO A O 1
ATOM 1607 N N . PRO A 1 200 ? 2.795 31.143 -29.492 1.00 54.52 274 PRO A N 1
ATOM 1608 C CA . PRO A 1 200 ? 3.261 31.361 -30.879 1.00 55.00 274 PRO A CA 1
ATOM 1609 C C . PRO A 1 200 ? 2.943 32.754 -31.443 1.00 55.28 274 PRO A C 1
ATOM 1610 O O . PRO A 1 200 ? 2.086 33.467 -30.904 1.00 55.73 274 PRO A O 1
ATOM 1614 N N . HIS B 1 8 ? 57.970 25.143 6.680 1.00 45.67 82 HIS B N 1
ATOM 1615 C CA . HIS B 1 8 ? 58.904 24.263 5.928 1.00 44.80 82 HIS B CA 1
ATOM 1616 C C . HIS B 1 8 ? 60.079 25.081 5.383 1.00 44.11 82 HIS B C 1
ATOM 1617 O O . HIS B 1 8 ? 60.088 26.318 5.456 1.00 44.30 82 HIS B O 1
ATOM 1624 N N . MET B 1 9 ? 61.082 24.386 4.867 1.00 42.86 83 MET B N 1
ATOM 1625 C CA . MET B 1 9 ? 62.250 25.036 4.297 1.00 40.89 83 MET B CA 1
ATOM 1626 C C . MET B 1 9 ? 62.428 24.599 2.855 1.00 39.36 83 MET B C 1
ATOM 1627 O O . MET B 1 9 ? 63.088 23.607 2.570 1.00 39.22 83 MET B O 1
ATOM 1632 N N . PRO B 1 10 ? 61.822 25.346 1.928 1.00 38.27 84 PRO B N 1
ATOM 1633 C CA . PRO B 1 10 ? 61.875 24.929 0.535 1.00 37.62 84 PRO B CA 1
ATOM 1634 C C . PRO B 1 10 ? 63.265 25.132 -0.060 1.00 36.95 84 PRO B C 1
ATOM 1635 O O . PRO B 1 10 ? 64.003 26.021 0.382 1.00 36.56 84 PRO B O 1
ATOM 1639 N N . ARG B 1 11 ? 63.620 24.312 -1.039 1.00 36.28 85 ARG B N 1
ATOM 1640 C CA . ARG B 1 11 ? 64.825 24.540 -1.818 1.00 36.12 85 ARG B CA 1
ATOM 1641 C C . ARG B 1 11 ? 64.586 25.712 -2.756 1.00 35.45 85 ARG B C 1
ATOM 1642 O O . ARG B 1 11 ? 63.602 25.706 -3.505 1.00 35.11 85 ARG B O 1
ATOM 1650 N N . ILE B 1 12 ? 65.449 26.728 -2.711 1.00 33.82 86 ILE B N 1
ATOM 1651 C CA . ILE B 1 12 ? 65.288 27.880 -3.609 1.00 33.75 86 ILE B CA 1
ATOM 1652 C C . ILE B 1 12 ? 66.564 28.185 -4.399 1.00 33.47 86 ILE B C 1
ATOM 1653 O O . ILE B 1 12 ? 67.642 27.631 -4.105 1.00 32.78 86 ILE B O 1
ATOM 1658 N N . ASN B 1 13 ? 66.407 29.025 -5.430 1.00 32.59 87 ASN B N 1
ATOM 1659 C CA . ASN B 1 13 ? 67.529 29.631 -6.152 1.00 32.49 87 ASN B CA 1
ATOM 1660 C C . ASN B 1 13 ? 67.749 30.851 -5.268 1.00 32.29 87 ASN B C 1
ATOM 1661 O O . ASN B 1 13 ? 66.891 31.725 -5.160 1.00 31.49 87 ASN B O 1
ATOM 1666 N N . VAL B 1 14 ? 68.893 30.897 -4.595 1.00 32.52 88 VAL B N 1
ATOM 1667 C CA . VAL B 1 14 ? 69.070 31.921 -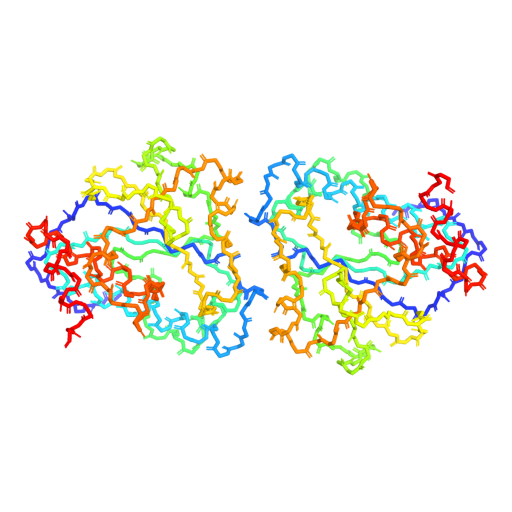3.579 1.00 32.66 88 VAL B CA 1
ATOM 1668 C C . VAL B 1 14 ? 69.525 33.230 -4.255 1.00 32.31 88 VAL B C 1
ATOM 1669 O O . VAL B 1 14 ? 69.515 34.282 -3.628 1.00 32.66 88 VAL B O 1
ATOM 1673 N N . ASN B 1 15 ? 69.881 33.165 -5.539 1.00 32.00 89 ASN B N 1
ATOM 1674 C CA . ASN B 1 15 ? 70.207 34.379 -6.301 1.00 31.83 89 ASN B CA 1
ATOM 1675 C C . ASN B 1 15 ? 68.998 35.032 -6.995 1.00 30.62 89 ASN B C 1
ATOM 1676 O O . ASN B 1 15 ? 69.114 36.121 -7.565 1.00 30.28 89 ASN B O 1
ATOM 1681 N N . GLN B 1 16 ? 67.825 34.397 -6.908 1.00 28.85 90 GLN B N 1
ATOM 1682 C CA . GLN B 1 16 ? 66.646 34.895 -7.624 1.00 26.98 90 GLN B CA 1
ATOM 1683 C C . GLN B 1 16 ? 66.138 36.236 -7.114 1.00 26.06 90 GLN B C 1
ATOM 1684 O O . GLN B 1 16 ? 66.198 36.521 -5.913 1.00 26.49 90 GLN B O 1
ATOM 1690 N N . THR B 1 17 ? 65.624 37.054 -8.031 1.00 25.03 91 THR B N 1
ATOM 1691 C CA . THR B 1 17 ? 65.065 38.344 -7.697 1.00 24.70 91 THR B CA 1
ATOM 1692 C C . THR B 1 17 ? 63.627 38.503 -8.237 1.00 24.67 91 THR B C 1
ATOM 1693 O O . THR B 1 17 ? 63.242 37.807 -9.179 1.00 25.36 91 THR B O 1
ATOM 1697 N N . ASP B 1 18 ? 62.880 39.447 -7.676 1.00 23.75 92 ASP B N 1
ATOM 1698 C CA . ASP B 1 18 ? 61.471 39.650 -7.999 1.00 23.35 92 ASP B CA 1
ATOM 1699 C C . ASP B 1 18 ? 61.312 40.214 -9.427 1.00 22.95 92 ASP B C 1
ATOM 1700 O O . ASP B 1 18 ? 61.900 41.245 -9.744 1.00 22.47 92 ASP B O 1
ATOM 1705 N N . SER B 1 19 ? 60.577 39.500 -10.295 1.00 21.84 93 SER B N 1
ATOM 1706 C CA . SER B 1 19 ? 60.241 40.008 -11.640 1.00 20.51 93 SER B CA 1
ATOM 1707 C C . SER B 1 19 ? 59.306 41.194 -11.548 1.00 19.84 93 SER B C 1
ATOM 1708 O O . SER B 1 19 ? 59.215 42.001 -12.491 1.00 20.01 93 SER B O 1
ATOM 1711 N N . GLY B 1 20 ? 58.562 41.292 -10.443 1.00 19.15 94 GLY B N 1
ATOM 1712 C CA . GLY B 1 20 ? 57.618 42.378 -10.210 1.00 19.56 94 GLY B CA 1
ATOM 1713 C C . GLY B 1 20 ? 56.225 42.129 -10.813 1.00 19.64 94 GLY B C 1
ATOM 1714 O O . GLY B 1 20 ? 55.345 42.997 -10.770 1.00 19.27 94 GLY B O 1
ATOM 1715 N N . ILE B 1 21 ? 56.015 40.934 -11.363 1.00 18.18 95 ILE B N 1
ATOM 1716 C CA . ILE B 1 21 ? 54.689 40.603 -11.897 1.00 17.90 95 ILE B CA 1
ATOM 1717 C C . ILE B 1 21 ? 53.972 39.615 -10.987 1.00 17.88 95 ILE B C 1
ATOM 1718 O O . ILE B 1 21 ? 54.611 38.892 -10.223 1.00 17.19 95 ILE B O 1
ATOM 1723 N N . GLU B 1 22 ? 52.650 39.593 -11.113 1.00 17.67 96 GLU B N 1
ATOM 1724 C CA . GLU B 1 22 ? 51.845 38.567 -10.458 1.00 17.46 96 GLU B CA 1
ATOM 1725 C C . GLU B 1 22 ? 51.239 37.665 -11.512 1.00 17.36 96 GLU B C 1
ATOM 1726 O O . GLU B 1 22 ? 50.945 38.124 -12.605 1.00 16.72 96 GLU B O 1
ATOM 1732 N N . ILE B 1 23 ? 51.037 36.395 -11.177 1.00 15.90 97 ILE B N 1
ATOM 1733 C CA . ILE B 1 23 ? 50.396 35.474 -12.134 1.00 14.90 97 ILE B CA 1
ATOM 1734 C C . ILE B 1 23 ? 49.291 34.841 -11.328 1.00 16.40 97 ILE B C 1
ATOM 1735 O O . ILE B 1 23 ? 49.547 34.368 -10.217 1.00 16.86 97 ILE B O 1
ATOM 1740 N N . ILE B 1 24 ? 48.073 34.869 -11.855 1.00 15.80 98 ILE B N 1
ATOM 1741 C CA . ILE B 1 24 ? 46.957 34.217 -11.195 1.00 16.57 98 ILE B CA 1
ATOM 1742 C C . ILE B 1 24 ? 46.644 32.957 -12.003 1.00 18.00 98 ILE B C 1
ATOM 1743 O O . ILE B 1 24 ? 46.410 33.034 -13.213 1.00 17.62 98 ILE B O 1
ATOM 1748 N N . LEU B 1 25 ? 46.606 31.816 -11.332 1.00 17.16 99 LEU B N 1
ATOM 1749 C CA . LEU B 1 25 ? 46.127 30.594 -11.964 1.00 17.84 99 LEU B CA 1
ATOM 1750 C C . LEU B 1 25 ? 44.652 30.611 -11.615 1.00 18.21 99 LEU B C 1
ATOM 1751 O O . LEU B 1 25 ? 44.291 30.617 -10.430 1.00 17.80 99 LEU B O 1
ATOM 1756 N N . ASP B 1 26 ? 43.813 30.739 -12.651 1.00 18.09 100 ASP B N 1
ATOM 1757 C CA . ASP B 1 26 ? 42.380 30.926 -12.497 1.00 17.73 100 ASP B CA 1
ATOM 1758 C C . ASP B 1 26 ? 41.809 29.499 -12.456 1.00 18.29 100 ASP B C 1
ATOM 1759 O O . ASP B 1 26 ? 41.633 28.845 -13.487 1.00 18.44 100 ASP B O 1
ATOM 1764 N N . CYS B 1 27 ? 41.555 29.011 -11.248 1.00 18.56 101 CYS B N 1
ATOM 1765 C CA . CYS B 1 27 ? 41.132 27.609 -11.087 1.00 19.64 101 CYS B CA 1
ATOM 1766 C C . CYS B 1 27 ? 39.631 27.600 -10.760 1.00 20.40 101 CYS B C 1
ATOM 1767 O O . CYS B 1 27 ? 39.174 27.000 -9.773 1.00 20.83 101 CYS B O 1
ATOM 1770 N N . SER B 1 28 ? 38.851 28.258 -11.608 1.00 19.59 102 SER B N 1
ATOM 1771 C CA . SER B 1 28 ? 37.416 28.319 -11.334 1.00 20.94 102 SER B CA 1
ATOM 1772 C C . SER B 1 28 ? 36.611 27.253 -12.115 1.00 20.88 102 SER B C 1
ATOM 1773 O O . SER B 1 28 ? 35.379 27.316 -12.177 1.00 21.51 102 SER B O 1
ATOM 1776 N N . PHE B 1 29 ? 37.316 26.295 -12.671 1.00 19.39 103 PHE B N 1
ATOM 1777 C CA . PHE B 1 29 ? 36.745 25.367 -13.661 1.00 20.33 103 PHE B CA 1
ATOM 1778 C C . PHE B 1 29 ? 36.586 23.929 -13.179 1.00 20.23 103 PHE B C 1
ATOM 1779 O O . PHE B 1 29 ? 36.453 23.050 -14.006 1.00 20.27 103 PHE B O 1
ATOM 1787 N N . ASP B 1 30 ? 36.605 23.717 -11.854 1.00 21.19 104 ASP B N 1
ATOM 1788 C CA . ASP B 1 30 ? 36.646 22.370 -11.259 1.00 22.05 104 ASP B CA 1
ATOM 1789 C C . ASP B 1 30 ? 35.687 21.436 -11.970 1.00 20.44 104 ASP B C 1
ATOM 1790 O O . ASP B 1 30 ? 36.093 20.377 -12.416 1.00 21.64 104 ASP B O 1
ATOM 1795 N N A GLU B 1 31 ? 34.437 21.880 -12.097 0.66 20.34 105 GLU B N 1
ATOM 1796 N N B GLU B 1 31 ? 34.430 21.855 -12.079 0.34 20.62 105 GLU B N 1
ATOM 1797 C CA A GLU B 1 31 ? 33.321 21.033 -12.578 0.66 19.87 105 GLU B CA 1
ATOM 1798 C CA B GLU B 1 31 ? 33.345 20.997 -12.573 0.34 20.26 105 GLU B CA 1
ATOM 1799 C C A GLU B 1 31 ? 33.454 20.658 -14.053 0.66 19.74 105 GLU B C 1
ATOM 1800 C C B GLU B 1 31 ? 33.443 20.664 -14.060 0.34 19.89 105 GLU B C 1
ATOM 1801 O O A GLU B 1 31 ? 32.762 19.769 -14.533 0.66 18.56 105 GLU B O 1
ATOM 1802 O O B GLU B 1 31 ? 32.715 19.805 -14.550 0.34 19.28 105 GLU B O 1
ATOM 1813 N N . LEU B 1 32 ? 34.344 21.336 -14.774 1.00 18.98 106 LEU B N 1
ATOM 1814 C CA . LEU B 1 32 ? 34.548 21.050 -16.198 1.00 19.20 106 LEU B CA 1
ATOM 1815 C C . LEU B 1 32 ? 35.516 19.907 -16.485 1.00 19.26 106 LEU B C 1
ATOM 1816 O O . LEU B 1 32 ? 35.643 19.487 -17.636 1.00 20.95 106 LEU B O 1
ATOM 1821 N N . MET B 1 33 ? 36.204 19.434 -15.454 1.00 21.08 107 MET B N 1
ATOM 1822 C CA . MET B 1 33 ? 37.248 18.427 -15.600 1.00 23.50 107 MET B CA 1
ATOM 1823 C C . MET B 1 33 ? 36.788 17.105 -14.996 1.00 25.21 107 MET B C 1
ATOM 1824 O O . MET B 1 33 ? 35.902 17.094 -14.138 1.00 26.43 107 MET B O 1
ATOM 1829 N N . ASN B 1 34 ? 37.393 16.011 -15.452 1.00 27.85 108 ASN B N 1
ATOM 1830 C CA . ASN B 1 34 ? 37.244 14.727 -14.765 1.00 29.82 108 ASN B CA 1
ATOM 1831 C C . ASN B 1 34 ? 38.321 14.540 -13.690 1.00 31.30 108 ASN B C 1
ATOM 1832 O O . ASN B 1 34 ? 39.183 15.412 -13.477 1.00 30.10 108 ASN B O 1
ATOM 1837 N N . ASP B 1 35 ? 38.265 13.404 -13.000 1.00 32.13 109 ASP B N 1
ATOM 1838 C CA . ASP B 1 35 ? 39.206 13.138 -11.931 1.00 34.33 109 ASP B CA 1
ATOM 1839 C C . ASP B 1 35 ? 40.651 13.083 -12.419 1.00 33.85 109 ASP B C 1
ATOM 1840 O O . ASP B 1 35 ? 41.536 13.594 -11.747 1.00 34.90 109 ASP B O 1
ATOM 1845 N N . LYS B 1 36 ? 40.875 12.499 -13.594 1.00 33.80 110 LYS B N 1
ATOM 1846 C CA . LYS B 1 36 ? 42.212 12.379 -14.161 1.00 33.57 110 LYS B CA 1
ATOM 1847 C C . LYS B 1 36 ? 42.782 13.797 -14.340 1.00 32.61 110 LYS B C 1
ATOM 1848 O O . LYS B 1 36 ? 43.935 14.068 -14.015 1.00 31.93 110 LYS B O 1
ATOM 1854 N N . GLU B 1 37 ? 41.933 14.696 -14.822 1.00 30.94 111 GLU B N 1
ATOM 1855 C CA . GLU B 1 37 ? 42.337 16.067 -15.122 1.00 30.17 111 GLU B CA 1
ATOM 1856 C C . GLU B 1 37 ? 42.591 16.946 -13.905 1.00 29.72 111 GLU B C 1
ATOM 1857 O O . GLU B 1 37 ? 43.463 17.834 -13.962 1.00 29.06 111 GLU B O 1
ATOM 1863 N N . ILE B 1 38 ? 41.849 16.714 -12.827 1.00 28.91 112 ILE B N 1
ATOM 1864 C CA . ILE B 1 38 ? 42.111 17.375 -11.545 1.00 29.11 112 ILE B CA 1
ATOM 1865 C C . ILE B 1 38 ? 43.482 16.971 -10.967 1.00 30.25 112 ILE B C 1
ATOM 1866 O O . ILE B 1 38 ? 44.199 17.805 -10.328 1.00 29.51 112 ILE B O 1
ATOM 1871 N N . VAL B 1 39 ? 43.831 15.692 -11.175 1.00 30.62 113 VAL B N 1
ATOM 1872 C CA . VAL B 1 39 ? 45.170 15.178 -10.871 1.00 31.41 113 VAL B CA 1
ATOM 1873 C C . VAL B 1 39 ? 46.237 15.920 -11.668 1.00 30.98 113 VAL B C 1
ATOM 1874 O O . VAL B 1 39 ? 47.173 16.481 -11.084 1.00 31.67 113 VAL B O 1
ATOM 1878 N N . SER B 1 40 ? 46.094 15.918 -12.994 1.00 31.57 114 SER B N 1
ATOM 1879 C CA . SER B 1 40 ? 46.975 16.691 -13.869 1.00 31.62 114 SER B CA 1
ATOM 1880 C C . SER B 1 40 ? 47.118 18.158 -13.417 1.00 31.22 114 SER B C 1
ATOM 1881 O O . SER B 1 40 ? 48.243 18.680 -13.382 1.00 30.69 114 SER B O 1
ATOM 1884 N N . LEU B 1 41 ? 46.009 18.803 -13.033 1.00 30.46 115 LEU B N 1
ATOM 1885 C CA . LEU B 1 41 ? 46.043 20.212 -12.584 1.00 29.76 115 LEU B CA 1
ATOM 1886 C C . LEU B 1 41 ? 46.884 20.422 -11.326 1.00 30.01 115 LEU B C 1
ATOM 1887 O O . LEU B 1 41 ? 47.755 21.317 -11.290 1.00 28.85 115 LEU B O 1
ATOM 1892 N N . SER B 1 42 ? 46.637 19.602 -10.304 1.00 29.20 116 SER B N 1
ATOM 1893 C CA . SER B 1 42 ? 47.372 19.692 -9.047 1.00 30.45 116 SER B CA 1
ATOM 1894 C C . SER B 1 42 ? 48.894 19.541 -9.242 1.00 30.80 116 SER B C 1
ATOM 1895 O O . SER B 1 42 ? 49.684 20.232 -8.567 1.00 31.45 116 SER B O 1
ATOM 1898 N N . ASN B 1 43 ? 49.288 18.655 -10.156 1.00 31.08 117 ASN B N 1
ATOM 1899 C CA . ASN B 1 43 ? 50.695 18.445 -10.527 1.00 31.37 117 ASN B CA 1
ATOM 1900 C C . ASN B 1 43 ? 51.255 19.598 -11.368 1.00 31.67 117 ASN B C 1
ATOM 1901 O O . ASN B 1 43 ? 52.456 19.901 -11.316 1.00 31.08 117 ASN B O 1
ATOM 1906 N N . GLN B 1 44 ? 50.393 20.226 -12.158 1.00 30.67 118 GLN B N 1
ATOM 1907 C CA . GLN B 1 44 ? 50.810 21.418 -12.887 1.00 30.84 118 GLN B CA 1
ATOM 1908 C C . GLN B 1 44 ? 51.088 22.551 -11.914 1.00 29.86 118 GLN B C 1
ATOM 1909 O O . GLN B 1 44 ? 52.032 23.312 -12.111 1.00 29.63 118 GLN B O 1
ATOM 1915 N N . VAL B 1 45 ? 50.285 22.636 -10.860 1.00 29.13 119 VAL B N 1
ATOM 1916 C CA . VAL B 1 45 ? 50.450 23.642 -9.815 1.00 29.10 119 VAL B CA 1
ATOM 1917 C C . VAL B 1 45 ? 51.777 23.441 -9.057 1.00 30.48 119 VAL B C 1
ATOM 1918 O O . VAL B 1 45 ? 52.534 24.406 -8.854 1.00 28.80 119 VAL B O 1
ATOM 1922 N N . THR B 1 46 ? 52.065 22.190 -8.663 1.00 30.54 120 THR B N 1
ATOM 1923 C CA . THR B 1 46 ? 53.351 21.874 -8.012 1.00 31.69 120 THR B CA 1
ATOM 1924 C C . THR B 1 46 ? 54.547 22.157 -8.921 1.00 31.79 120 THR B C 1
ATOM 1925 O O . THR B 1 46 ? 55.602 22.609 -8.440 1.00 32.12 120 THR B O 1
ATOM 1929 N N . ARG B 1 47 ? 54.388 21.900 -10.215 1.00 31.85 121 ARG B N 1
ATOM 1930 C CA . ARG B 1 47 ? 55.445 22.171 -11.182 1.00 32.34 121 ARG B CA 1
ATOM 1931 C C . ARG B 1 47 ? 55.691 23.672 -11.282 1.00 31.87 121 ARG B C 1
ATOM 1932 O O . ARG B 1 47 ? 56.836 24.125 -11.310 1.00 31.61 121 ARG B O 1
ATOM 1940 N N . ALA B 1 48 ? 54.606 24.437 -11.333 1.00 31.43 122 ALA B N 1
ATOM 1941 C CA . ALA B 1 48 ? 54.688 25.908 -11.385 1.00 30.59 122 ALA B CA 1
ATOM 1942 C C . ALA B 1 48 ? 55.532 26.428 -10.230 1.00 29.79 122 ALA B C 1
ATOM 1943 O O . ALA B 1 48 ? 56.383 27.316 -10.408 1.00 28.78 122 ALA B O 1
ATOM 1945 N N . TYR B 1 49 ? 55.259 25.889 -9.045 1.00 29.17 123 TYR B N 1
ATOM 1946 C CA . TYR B 1 49 ? 56.008 26.232 -7.845 1.00 29.99 123 TYR B CA 1
ATOM 1947 C C . TYR B 1 49 ? 57.480 25.875 -8.003 1.00 29.26 123 TYR B C 1
ATOM 1948 O O . TYR B 1 49 ? 58.349 26.703 -7.721 1.00 29.48 123 TYR B O 1
ATOM 1957 N N . SER B 1 50 ? 57.766 24.668 -8.492 1.00 29.05 124 SER B N 1
ATOM 1958 C CA . SER B 1 50 ? 59.156 24.268 -8.762 1.00 28.45 124 SER B CA 1
ATOM 1959 C C . SER B 1 50 ? 59.834 25.265 -9.706 1.00 28.18 124 SER B C 1
ATOM 1960 O O . SER B 1 50 ? 60.954 25.722 -9.416 1.00 26.73 124 SER B O 1
ATOM 1963 N N . ALA B 1 51 ? 59.138 25.631 -10.797 1.00 26.56 125 ALA B N 1
ATOM 1964 C CA . ALA B 1 51 ? 59.660 26.605 -11.769 1.00 26.48 125 ALA B CA 1
ATOM 1965 C C . ALA B 1 51 ? 59.948 27.952 -11.137 1.00 26.03 125 ALA B C 1
ATOM 1966 O O . ALA B 1 51 ? 60.975 28.554 -11.446 1.00 27.36 125 ALA B O 1
ATOM 1968 N N . ASN B 1 52 ? 59.049 28.412 -10.276 1.00 24.79 126 ASN B N 1
ATOM 1969 C CA . ASN B 1 52 ? 59.186 29.682 -9.580 1.00 25.44 126 ASN B CA 1
ATOM 1970 C C . ASN B 1 52 ? 60.383 29.700 -8.637 1.00 25.79 126 ASN B C 1
ATOM 1971 O O . ASN B 1 52 ? 61.136 30.683 -8.610 1.00 24.92 126 ASN B O 1
ATOM 1976 N N . ARG B 1 53 ? 60.568 28.607 -7.890 1.00 25.84 127 ARG B N 1
ATOM 1977 C CA . ARG B 1 53 ? 61.691 28.520 -6.959 1.00 26.47 127 ARG B CA 1
ATOM 1978 C C . ARG B 1 53 ? 63.047 28.416 -7.673 1.00 26.82 127 ARG B C 1
ATOM 1979 O O . ARG B 1 53 ? 64.066 28.859 -7.108 1.00 25.97 127 ARG B O 1
ATOM 1987 N N . ARG B 1 54 ? 63.063 27.813 -8.866 1.00 26.06 128 ARG B N 1
ATOM 1988 C CA . ARG B 1 54 ? 64.280 27.665 -9.655 1.00 27.70 128 ARG B CA 1
ATOM 1989 C C . ARG B 1 54 ? 64.644 28.925 -10.447 1.00 27.05 128 ARG B C 1
ATOM 1990 O O . ARG B 1 54 ? 65.808 29.116 -10.774 1.00 27.45 128 ARG B O 1
ATOM 1998 N N . ALA B 1 55 ? 63.638 29.735 -10.794 1.00 26.47 129 ALA B N 1
ATOM 1999 C CA . ALA B 1 55 ? 63.800 30.840 -11.744 1.00 26.57 129 ALA B CA 1
ATOM 2000 C C . ALA B 1 55 ? 64.824 31.882 -11.271 1.00 25.87 129 ALA B C 1
ATOM 2001 O O . ALA B 1 55 ? 64.861 32.199 -10.093 1.00 26.09 129 ALA B O 1
ATOM 2003 N N . ASN B 1 56 ? 65.594 32.465 -12.189 1.00 26.24 130 ASN B N 1
ATOM 2004 C CA . ASN B 1 56 ? 66.407 33.638 -11.806 1.00 25.53 130 ASN B CA 1
ATOM 2005 C C . ASN B 1 56 ? 65.527 34.810 -11.421 1.00 24.33 130 ASN B C 1
ATOM 2006 O O . ASN B 1 56 ? 65.905 35.651 -10.593 1.00 24.06 130 ASN B O 1
ATOM 2011 N N . HIS B 1 57 ? 64.326 34.877 -12.012 1.00 23.76 131 HIS B N 1
ATOM 2012 C CA . HIS B 1 57 ? 63.364 35.920 -11.666 1.00 22.73 131 HIS B CA 1
ATOM 2013 C C . HIS B 1 57 ? 62.001 35.312 -11.343 1.00 23.40 131 HIS B C 1
ATOM 2014 O O . HIS B 1 57 ? 61.366 34.728 -12.212 1.00 23.85 131 HIS B O 1
ATOM 2021 N N . PHE B 1 58 ? 61.544 35.483 -10.111 1.00 22.71 132 PHE B N 1
ATOM 2022 C CA . PHE B 1 58 ? 60.312 34.828 -9.690 1.00 21.45 132 PHE B CA 1
ATOM 2023 C C . PHE B 1 58 ? 59.125 35.769 -9.886 1.00 20.54 132 PHE B C 1
ATOM 2024 O O . PHE B 1 58 ? 59.280 36.968 -10.068 1.00 19.58 132 PHE B O 1
ATOM 2032 N N . ALA B 1 59 ? 57.929 35.197 -9.900 1.00 19.32 133 ALA B N 1
ATOM 2033 C CA . ALA B 1 59 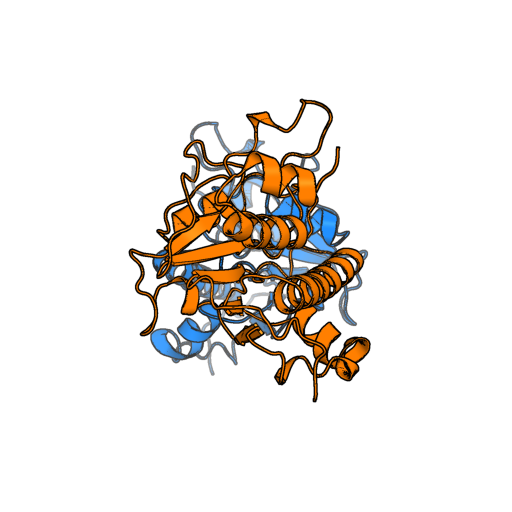? 56.699 35.962 -9.841 1.00 18.87 133 ALA B CA 1
ATOM 2034 C C . ALA B 1 59 ? 55.979 35.699 -8.509 1.00 19.14 133 ALA B C 1
ATOM 2035 O O . ALA B 1 59 ? 56.250 34.687 -7.840 1.00 19.00 133 ALA B O 1
ATOM 2037 N N . GLU B 1 60 ? 55.066 36.575 -8.142 1.00 17.68 134 GLU B N 1
ATOM 2038 C CA . GLU B 1 60 ? 54.120 36.301 -7.056 1.00 19.55 134 GLU B CA 1
ATOM 2039 C C . GLU B 1 60 ? 52.958 35.549 -7.681 1.00 20.21 134 GLU B C 1
ATOM 2040 O O . GLU B 1 60 ? 52.191 36.125 -8.428 1.00 20.34 134 GLU B O 1
ATOM 2046 N N . ILE B 1 61 ? 52.869 34.255 -7.392 1.00 20.52 135 ILE B N 1
ATOM 2047 C CA . ILE B 1 61 ? 51.851 33.403 -8.052 1.00 20.07 135 ILE B CA 1
ATOM 2048 C C . ILE B 1 61 ? 50.695 33.168 -7.095 1.00 20.82 135 ILE B C 1
ATOM 2049 O O . ILE B 1 61 ? 50.895 33.035 -5.875 1.00 20.69 135 ILE B O 1
ATOM 2054 N N . LYS B 1 62 ? 49.469 33.189 -7.620 1.00 19.28 136 LYS B N 1
ATOM 2055 C CA . LYS B 1 62 ? 48.309 32.937 -6.781 1.00 20.49 136 LYS B CA 1
ATOM 2056 C C . LYS B 1 62 ? 47.439 31.920 -7.480 1.00 20.76 136 LYS B C 1
ATOM 2057 O O . LYS B 1 62 ? 47.243 31.990 -8.680 1.00 19.80 136 LYS B O 1
ATOM 2063 N N . VAL B 1 63 ? 46.907 31.005 -6.685 1.00 19.70 137 VAL B N 1
ATOM 2064 C CA . VAL B 1 63 ? 45.843 30.102 -7.132 1.00 20.47 137 VAL B CA 1
ATOM 2065 C C . VAL B 1 63 ? 44.512 30.629 -6.583 1.00 20.26 137 VAL B C 1
ATOM 2066 O O . VAL B 1 63 ? 44.316 30.750 -5.371 1.00 21.49 137 VAL B O 1
ATOM 2070 N N . ALA B 1 64 ? 43.583 30.977 -7.481 1.00 21.01 138 ALA B N 1
ATOM 2071 C CA . ALA B 1 64 ? 42.306 31.610 -7.115 1.00 20.71 138 ALA B CA 1
ATOM 2072 C C . ALA B 1 64 ? 41.215 31.273 -8.143 1.00 20.95 138 ALA B C 1
ATOM 2073 O O . ALA B 1 64 ? 41.475 31.372 -9.324 1.00 19.74 138 ALA B O 1
ATOM 2075 N N . PRO B 1 65 ? 40.019 30.829 -7.704 1.00 21.59 139 PRO B N 1
ATOM 2076 C CA . PRO B 1 65 ? 39.699 30.345 -6.355 1.00 22.28 139 PRO B CA 1
ATOM 2077 C C . PRO B 1 65 ? 40.394 29.019 -6.167 1.00 22.30 139 PRO B C 1
ATOM 2078 O O . PRO B 1 65 ? 40.742 28.347 -7.162 1.00 23.75 139 PRO B O 1
ATOM 2082 N N . PHE B 1 66 ? 40.585 28.630 -4.912 1.00 22.88 140 PHE B N 1
ATOM 2083 C CA . PHE B 1 66 ? 41.173 27.344 -4.611 1.00 23.54 140 PHE B CA 1
ATOM 2084 C C . PHE B 1 66 ? 40.068 26.601 -3.867 1.00 24.01 140 PHE B C 1
ATOM 2085 O O . PHE B 1 66 ? 39.735 26.955 -2.743 1.00 24.34 140 PHE B O 1
ATOM 2093 N N . ASP B 1 67 ? 39.453 25.634 -4.541 1.00 24.34 141 ASP B N 1
ATOM 2094 C CA . ASP B 1 67 ? 38.242 25.020 -4.011 1.00 24.70 141 ASP B CA 1
ATOM 2095 C C . ASP B 1 67 ? 37.948 23.649 -4.610 1.00 25.21 141 ASP B C 1
ATOM 2096 O O . ASP B 1 67 ? 38.641 23.186 -5.520 1.00 24.59 141 ASP B O 1
ATOM 2101 N N . LYS B 1 68 ? 36.919 22.995 -4.060 1.00 26.17 142 LYS B N 1
ATOM 2102 C CA . LYS B 1 68 ? 36.324 21.808 -4.682 1.00 26.37 142 LYS B CA 1
ATOM 2103 C C . LYS B 1 68 ? 37.378 20.742 -4.811 1.00 26.29 142 LYS B C 1
ATOM 2104 O O . LYS B 1 68 ? 38.214 20.618 -3.902 1.00 27.82 142 LYS B O 1
ATOM 2110 N N . ARG B 1 69 ? 37.394 19.979 -5.900 1.00 27.00 143 ARG B N 1
ATOM 2111 C CA . ARG B 1 69 ? 38.269 18.807 -5.933 1.00 27.48 143 ARG B CA 1
ATOM 2112 C C . ARG B 1 69 ? 39.768 19.114 -5.920 1.00 27.94 143 ARG B C 1
ATOM 2113 O O . ARG B 1 69 ? 40.564 18.345 -5.368 1.00 27.15 143 ARG B O 1
ATOM 2121 N N . LEU B 1 70 ? 40.158 20.241 -6.525 1.00 27.20 144 LEU B N 1
ATOM 2122 C CA . LEU B 1 70 ? 41.554 20.655 -6.454 1.00 27.50 144 LEU B CA 1
ATOM 2123 C C . LEU B 1 70 ? 41.988 20.862 -5.002 1.00 27.25 144 LEU B C 1
ATOM 2124 O O . LEU B 1 70 ? 43.022 20.351 -4.596 1.00 28.17 144 LEU B O 1
ATOM 2129 N N . LYS B 1 71 ? 41.210 21.615 -4.235 1.00 28.37 145 LYS B N 1
ATOM 2130 C CA . LYS B 1 71 ? 41.516 21.852 -2.832 1.00 30.44 145 LYS B CA 1
ATOM 2131 C C . LYS B 1 71 ? 41.563 20.507 -2.075 1.00 32.43 145 LYS B C 1
ATOM 2132 O O . LYS B 1 71 ? 42.516 20.217 -1.341 1.00 31.93 145 LYS B O 1
ATOM 2138 N N . GLN B 1 72 ? 40.535 19.689 -2.292 1.00 33.96 146 GLN B N 1
ATOM 2139 C CA . GLN B 1 72 ? 40.459 18.350 -1.693 1.00 35.81 146 GLN B CA 1
ATOM 2140 C C . GLN B 1 72 ? 41.721 17.524 -1.965 1.00 35.73 146 GLN B C 1
ATOM 2141 O O . GLN B 1 72 ? 42.244 16.871 -1.059 1.00 35.83 146 GLN B O 1
ATOM 2147 N N . ARG B 1 73 ? 42.233 17.563 -3.194 1.00 36.77 147 ARG B N 1
ATOM 2148 C CA . ARG B 1 73 ? 43.435 16.809 -3.516 1.00 37.36 147 ARG B CA 1
ATOM 2149 C C . ARG B 1 73 ? 44.669 17.304 -2.773 1.00 38.00 147 ARG B C 1
ATOM 2150 O O . ARG B 1 73 ? 45.518 16.491 -2.351 1.00 37.26 147 ARG B O 1
ATOM 2158 N N . PHE B 1 74 ? 44.759 18.629 -2.602 1.00 38.27 148 PHE B N 1
ATOM 2159 C CA . PHE B 1 74 ? 45.846 19.217 -1.819 1.00 38.92 148 PHE B CA 1
ATOM 2160 C C . PHE B 1 74 ? 45.724 18.911 -0.324 1.00 39.28 148 PHE B C 1
ATOM 2161 O O . PHE B 1 74 ? 46.722 18.652 0.337 1.00 39.12 148 PHE B O 1
ATOM 2169 N N . GLU B 1 75 ? 44.501 18.938 0.194 1.00 40.45 149 GLU B N 1
ATOM 2170 C CA . GLU B 1 75 ? 44.253 18.618 1.601 1.00 41.75 149 GLU B CA 1
ATOM 2171 C C . GLU B 1 75 ? 44.506 17.137 1.930 1.00 42.25 149 GLU B C 1
ATOM 2172 O O . GLU B 1 75 ? 44.660 16.780 3.094 1.00 42.72 149 GLU B O 1
ATOM 2178 N N . THR B 1 76 ? 44.592 16.297 0.899 1.00 43.09 150 THR B N 1
ATOM 2179 C CA . THR B 1 76 ? 44.783 14.851 1.068 1.00 43.49 150 THR B CA 1
ATOM 2180 C C . THR B 1 76 ? 46.024 14.173 0.468 1.00 44.04 150 THR B C 1
ATOM 2181 O O . THR B 1 76 ? 46.945 13.825 1.203 1.00 44.60 150 THR B O 1
ATOM 2185 N N . THR B 1 77 ? 46.064 13.998 -0.851 1.00 45.08 151 THR B N 1
ATOM 2186 C CA . THR B 1 77 ? 47.169 13.301 -1.513 1.00 45.78 151 THR B CA 1
ATOM 2187 C C . THR B 1 77 ? 48.448 14.165 -1.441 1.00 46.86 151 THR B C 1
ATOM 2188 O O . THR B 1 77 ? 49.552 13.624 -1.312 1.00 47.00 151 THR B O 1
ATOM 2192 N N . LEU B 1 78 ? 48.306 15.494 -1.499 1.00 47.31 152 LEU B N 1
ATOM 2193 C CA . LEU B 1 78 ? 49.483 16.386 -1.502 1.00 48.10 152 LEU B CA 1
ATOM 2194 C C . LEU B 1 78 ? 49.714 17.168 -0.204 1.00 48.61 152 LEU B C 1
ATOM 2195 O O . LEU B 1 78 ? 50.481 18.137 -0.193 1.00 48.73 152 LEU B O 1
ATOM 2200 N N . LYS B 1 79 ? 49.076 16.735 0.882 1.00 49.39 153 LYS B N 1
ATOM 2201 C CA . LYS B 1 79 ? 49.226 17.376 2.198 1.00 50.12 153 LYS B CA 1
ATOM 2202 C C . LYS B 1 79 ? 50.695 17.527 2.635 1.00 50.36 153 LYS B C 1
ATOM 2203 O O . LYS B 1 79 ? 51.038 18.450 3.383 1.00 50.67 153 LYS B O 1
ATOM 2209 N N . ASN B 1 80 ? 51.548 16.629 2.138 1.00 50.31 154 ASN B N 1
ATOM 2210 C CA . ASN B 1 80 ? 52.974 16.604 2.473 1.00 50.40 154 ASN B CA 1
ATOM 2211 C C . ASN B 1 80 ? 53.820 17.716 1.851 1.00 49.96 154 ASN B C 1
ATOM 2212 O O . ASN B 1 80 ? 54.983 17.903 2.236 1.00 50.10 154 ASN B O 1
ATOM 2217 N N . THR B 1 81 ? 53.244 18.446 0.895 1.00 48.73 155 THR B N 1
ATOM 2218 C CA . THR B 1 81 ? 53.955 19.522 0.203 1.00 47.34 155 THR B CA 1
ATOM 2219 C C . THR B 1 81 ? 54.078 20.793 1.042 1.00 46.70 155 THR B C 1
ATOM 2220 O O . THR B 1 81 ? 54.853 21.683 0.696 1.00 46.83 155 THR B O 1
ATOM 2224 N N . ASN B 1 82 ? 53.316 20.874 2.132 1.00 45.72 156 ASN B N 1
ATOM 2225 C CA . ASN B 1 82 ? 53.153 22.102 2.919 1.00 45.03 156 ASN B CA 1
ATOM 2226 C C . ASN B 1 82 ? 52.786 23.346 2.084 1.00 44.00 156 ASN B C 1
ATOM 2227 O O . ASN B 1 82 ? 53.312 24.442 2.305 1.00 43.43 156 ASN B O 1
ATOM 2232 N N . TYR B 1 83 ? 51.846 23.155 1.157 1.00 42.80 157 TYR B N 1
ATOM 2233 C CA . TYR B 1 83 ? 51.378 24.200 0.234 1.00 41.70 157 TYR B CA 1
ATOM 2234 C C . TYR B 1 83 ? 50.962 25.497 0.916 1.00 41.11 157 TYR B C 1
ATOM 2235 O O . TYR B 1 83 ? 51.152 26.569 0.345 1.00 41.35 157 TYR B O 1
ATOM 2244 N N . GLU B 1 84 ? 50.423 25.424 2.135 1.00 39.96 158 GLU B N 1
ATOM 2245 C CA . GLU B 1 84 ? 49.991 26.643 2.854 1.00 39.53 158 GLU B CA 1
ATOM 2246 C C . GLU B 1 84 ? 51.153 27.606 3.136 1.00 38.74 158 GLU B C 1
ATOM 2247 O O . GLU B 1 84 ? 50.939 28.790 3.404 1.00 38.17 158 GLU B O 1
ATOM 2253 N N . ASN B 1 85 ? 52.374 27.088 3.075 1.00 37.81 159 ASN B N 1
ATOM 2254 C CA . ASN B 1 85 ? 53.557 27.876 3.417 1.00 37.80 159 ASN B CA 1
ATOM 2255 C C . ASN B 1 85 ? 54.464 28.199 2.247 1.00 36.98 159 ASN B C 1
ATOM 2256 O O . ASN B 1 85 ? 55.532 28.810 2.418 1.00 36.98 159 ASN B O 1
ATOM 2261 N N . TRP B 1 86 ? 54.037 27.793 1.054 1.00 35.19 160 TRP B N 1
ATOM 2262 C CA . TRP B 1 86 ? 54.848 27.965 -0.140 1.00 33.77 160 TRP B CA 1
ATOM 2263 C C . TRP B 1 86 ? 55.397 29.386 -0.301 1.00 32.64 160 TRP B C 1
ATOM 2264 O O . TRP B 1 86 ? 54.718 30.364 0.009 1.00 33.19 160 TRP B O 1
ATOM 2275 N N . ASN B 1 87 ? 56.645 29.464 -0.751 1.00 31.01 161 ASN B N 1
ATOM 2276 C CA . ASN B 1 87 ? 57.337 30.734 -1.022 1.00 30.17 161 ASN B CA 1
ATOM 2277 C C . ASN B 1 87 ? 56.801 31.386 -2.308 1.00 27.85 161 ASN B C 1
ATOM 2278 O O . ASN B 1 87 ? 56.866 30.774 -3.364 1.00 27.97 161 ASN B O 1
ATOM 2283 N N . HIS B 1 88 ? 56.271 32.602 -2.182 1.00 26.86 162 HIS B N 1
ATOM 2284 C CA . HIS B 1 88 ? 55.792 33.442 -3.313 1.00 26.28 162 HIS B CA 1
ATOM 2285 C C . HIS B 1 88 ? 54.546 32.896 -3.992 1.00 26.43 162 HIS B C 1
ATOM 2286 O O . HIS B 1 88 ? 54.112 33.430 -5.025 1.00 25.33 162 HIS B O 1
ATOM 2293 N N . PHE B 1 89 ? 53.959 31.851 -3.400 1.00 26.02 163 PHE B N 1
ATOM 2294 C CA . PHE B 1 89 ? 52.919 31.097 -4.089 1.00 26.85 163 PHE B CA 1
ATOM 2295 C C . PHE B 1 89 ? 51.791 30.878 -3.113 1.00 27.41 163 PHE B C 1
ATOM 2296 O O . PHE B 1 89 ? 51.959 30.131 -2.140 1.00 27.54 163 PHE B O 1
ATOM 2304 N N . LYS B 1 90 ? 50.672 31.563 -3.354 1.00 26.74 164 LYS B N 1
ATOM 2305 C CA . LYS B 1 90 ? 49.529 31.638 -2.443 1.00 26.76 164 LYS B CA 1
ATOM 2306 C C . LYS B 1 90 ? 48.247 31.011 -3.033 1.00 26.42 164 LYS B C 1
ATOM 2307 O O . LYS B 1 90 ? 48.096 30.912 -4.264 1.00 24.31 164 LYS B O 1
ATOM 2313 N N . PHE B 1 91 ? 47.374 30.569 -2.122 1.00 25.09 165 PHE B N 1
ATOM 2314 C CA . PHE B 1 91 ? 46.098 29.919 -2.450 1.00 25.22 165 PHE B CA 1
ATOM 2315 C C . PHE B 1 91 ? 44.956 30.740 -1.849 1.00 25.02 165 PHE B C 1
ATOM 2316 O O . PHE B 1 91 ? 44.876 30.910 -0.618 1.00 25.63 165 PHE B O 1
ATOM 2324 N N . LEU B 1 92 ? 44.068 31.262 -2.703 1.00 23.68 166 LEU B N 1
ATOM 2325 C CA . LEU B 1 92 ? 43.027 32.205 -2.309 1.00 23.71 166 LEU B CA 1
ATOM 2326 C C . LEU B 1 92 ? 41.602 31.624 -2.406 1.00 24.95 166 LEU B C 1
ATOM 2327 O O . LEU B 1 92 ? 41.346 30.822 -3.311 1.00 23.93 166 LEU B O 1
ATOM 2332 N N . PRO B 1 93 ? 40.676 32.049 -1.503 1.00 26.35 167 PRO B N 1
ATOM 2333 C CA . PRO B 1 93 ? 39.405 31.296 -1.436 1.00 26.95 167 PRO B CA 1
ATOM 2334 C C . PRO B 1 93 ? 38.397 31.684 -2.509 1.00 27.42 167 PRO B C 1
ATOM 2335 O O . PRO B 1 93 ? 37.429 30.948 -2.724 1.00 28.91 167 PRO B O 1
ATOM 2339 N N . ASP B 1 94 ? 38.621 32.815 -3.179 1.00 26.01 168 ASP B N 1
ATOM 2340 C CA . ASP B 1 94 ? 37.729 33.290 -4.227 1.00 26.15 168 ASP B CA 1
ATOM 2341 C C . ASP B 1 94 ? 38.548 33.977 -5.327 1.00 24.67 168 ASP B C 1
ATOM 2342 O O . ASP B 1 94 ? 39.785 33.963 -5.274 1.00 24.14 168 ASP B O 1
ATOM 2347 N N . ASP B 1 95 ? 37.848 34.605 -6.263 1.00 23.77 169 ASP B N 1
ATOM 2348 C CA . ASP B 1 95 ? 38.481 35.205 -7.445 1.00 24.33 169 ASP B CA 1
ATOM 2349 C C . ASP B 1 95 ? 38.537 36.734 -7.414 1.00 23.25 169 ASP B C 1
ATOM 2350 O O . ASP B 1 95 ? 38.765 37.379 -8.440 1.00 22.79 169 ASP B O 1
ATOM 2355 N N . LYS B 1 96 ? 38.369 37.320 -6.231 1.00 23.15 170 LYS B N 1
ATOM 2356 C CA . LYS B 1 96 ? 38.301 38.779 -6.152 1.00 23.27 170 LYS B CA 1
ATOM 2357 C C . LYS B 1 96 ? 39.590 39.432 -6.656 1.00 22.43 170 LYS B C 1
ATOM 2358 O O . LYS B 1 96 ? 39.537 40.549 -7.199 1.00 23.31 170 LYS B O 1
ATOM 2364 N N . ILE B 1 97 ? 40.714 38.735 -6.501 1.00 22.72 171 ILE B N 1
ATOM 2365 C CA . ILE B 1 97 ? 42.012 39.284 -6.938 1.00 22.09 171 ILE B CA 1
ATOM 2366 C C . ILE B 1 97 ? 41.980 39.642 -8.446 1.00 22.44 171 ILE B C 1
ATOM 2367 O O . ILE B 1 97 ? 42.633 40.584 -8.899 1.00 20.93 171 ILE B O 1
ATOM 2372 N N . MET B 1 98 ? 41.141 38.939 -9.216 1.00 21.97 172 MET B N 1
ATOM 2373 C CA . MET B 1 98 ? 41.122 39.153 -10.671 1.00 22.42 172 MET B CA 1
ATOM 2374 C C . MET B 1 98 ? 40.428 40.448 -11.095 1.00 23.77 172 MET B C 1
ATOM 2375 O O . MET B 1 98 ? 40.499 40.859 -12.256 1.00 24.20 172 MET B O 1
ATOM 2380 N N . PHE B 1 99 ? 39.763 41.080 -10.139 1.00 24.47 173 PHE B N 1
ATOM 2381 C CA . PHE B 1 99 ? 39.023 42.296 -10.376 1.00 26.10 173 PHE B CA 1
ATOM 2382 C C . PHE B 1 99 ? 39.708 43.532 -9.777 1.00 27.15 173 PHE B C 1
ATOM 2383 O O . PHE B 1 99 ? 39.094 44.584 -9.728 1.00 28.78 173 PHE B O 1
ATOM 2391 N N . GLY B 1 100 ? 40.954 43.394 -9.330 1.00 28.49 174 GLY B N 1
ATOM 2392 C CA . GLY B 1 100 ? 41.713 44.509 -8.727 1.00 29.52 174 GLY B CA 1
ATOM 2393 C C . GLY B 1 100 ? 41.782 44.338 -7.217 1.00 30.10 174 GLY B C 1
ATOM 2394 O O . GLY B 1 100 ? 40.827 43.861 -6.603 1.00 30.60 174 GLY B O 1
ATOM 2395 N N . ASP B 1 101 ? 42.925 44.651 -6.624 1.00 30.90 175 ASP B N 1
ATOM 2396 C CA . ASP B 1 101 ? 43.030 44.760 -5.160 1.00 32.26 175 ASP B CA 1
ATOM 2397 C C . ASP B 1 101 ? 43.992 45.910 -4.821 1.00 33.18 175 ASP B C 1
ATOM 2398 O O . ASP B 1 101 ? 44.406 46.644 -5.714 1.00 33.39 175 ASP B O 1
ATOM 2403 N N . GLU B 1 102 ? 44.350 46.056 -3.546 1.00 34.46 176 GLU B N 1
ATOM 2404 C CA . GLU B 1 102 ? 45.238 47.140 -3.106 1.00 35.07 176 GLU B CA 1
ATOM 2405 C C . GLU B 1 102 ? 46.699 47.109 -3.605 1.00 34.81 176 GLU B C 1
ATOM 2406 O O . GLU B 1 102 ? 47.460 48.073 -3.400 1.00 35.66 176 GLU B O 1
ATOM 2412 N N . HIS B 1 103 ? 47.104 46.010 -4.235 1.00 32.70 177 HIS B N 1
ATOM 2413 C CA . HIS B 1 103 ? 48.455 45.887 -4.748 1.00 32.14 177 HIS B CA 1
ATOM 2414 C C . HIS B 1 103 ? 48.453 46.213 -6.244 1.00 30.73 177 HIS B C 1
ATOM 2415 O O . HIS B 1 103 ? 49.320 46.938 -6.729 1.00 30.73 177 HIS B O 1
ATOM 2422 N N . ILE B 1 104 ? 47.474 45.677 -6.977 1.00 28.41 178 ILE B N 1
ATOM 2423 C CA . ILE B 1 104 ? 47.365 45.933 -8.421 1.00 25.97 178 ILE B CA 1
ATOM 2424 C C . ILE B 1 104 ? 45.909 46.172 -8.772 1.00 26.60 178 ILE B C 1
ATOM 2425 O O . ILE B 1 104 ? 45.034 45.342 -8.458 1.00 25.66 178 ILE B O 1
ATOM 2430 N N . SER B 1 105 ? 45.642 47.310 -9.410 1.00 26.83 179 SER B N 1
ATOM 2431 C CA . SER B 1 105 ? 44.284 47.686 -9.776 1.00 28.54 179 SER B CA 1
ATOM 2432 C C . SER B 1 105 ? 43.829 47.057 -11.109 1.00 28.59 179 SER B C 1
ATOM 2433 O O . SER B 1 105 ? 44.644 46.494 -11.846 1.00 27.82 179 SER B O 1
ATOM 2436 N N . LYS B 1 106 ? 42.534 47.180 -11.404 1.00 29.32 180 LYS B N 1
ATOM 2437 C CA . LYS B 1 106 ? 41.906 46.550 -12.589 1.00 30.23 180 LYS B CA 1
ATOM 2438 C C . LYS B 1 106 ? 42.528 46.909 -13.916 1.00 30.26 180 LYS B C 1
ATOM 2439 O O . LYS B 1 106 ? 42.537 46.095 -14.840 1.00 30.85 180 LYS B O 1
ATOM 2445 N N . ASP B 1 107 ? 43.020 48.138 -14.050 1.00 29.64 181 ASP B N 1
ATOM 2446 C CA . ASP B 1 107 ? 43.563 48.571 -15.330 1.00 29.35 181 ASP B CA 1
ATOM 2447 C C . ASP B 1 107 ? 44.912 47.916 -15.661 1.00 27.39 181 ASP B C 1
ATOM 2448 O O . ASP B 1 107 ? 45.388 48.037 -16.782 1.00 28.57 181 ASP B O 1
ATOM 2453 N N . LYS B 1 108 ? 45.531 47.266 -14.678 1.00 25.07 182 LYS B N 1
ATOM 2454 C CA . LYS B 1 108 ? 46.797 46.582 -14.866 1.00 23.37 182 LYS B CA 1
ATOM 2455 C C . LYS B 1 108 ? 46.695 45.048 -14.943 1.00 21.55 182 LYS B C 1
ATOM 2456 O O . LYS B 1 108 ? 47.694 44.352 -14.871 1.00 21.95 182 LYS B O 1
ATOM 2462 N N . ILE B 1 109 ? 45.478 44.547 -15.128 1.00 19.92 183 ILE B N 1
ATOM 2463 C CA . ILE B 1 109 ? 45.208 43.094 -15.212 1.00 18.89 183 ILE B CA 1
ATOM 2464 C C . ILE B 1 109 ? 44.881 42.678 -16.646 1.00 17.93 183 ILE B C 1
ATOM 2465 O O . ILE B 1 109 ? 44.099 43.346 -17.333 1.00 18.17 183 ILE B O 1
ATOM 2470 N N . VAL B 1 110 ? 45.537 41.607 -17.084 1.00 17.42 184 VAL B N 1
ATOM 2471 C CA . VAL B 1 110 ? 45.347 41.007 -18.410 1.00 18.86 184 VAL B CA 1
ATOM 2472 C C . VAL B 1 110 ? 45.035 39.515 -18.282 1.00 17.87 184 VAL B C 1
ATOM 2473 O O . VAL B 1 110 ? 45.627 38.818 -17.442 1.00 18.92 184 VAL B O 1
ATOM 2477 N N . TYR B 1 111 ? 44.119 39.017 -19.123 1.00 15.83 185 TYR B N 1
ATOM 2478 C CA . TYR B 1 111 ? 43.845 37.581 -19.160 1.00 15.88 185 TYR B CA 1
ATOM 2479 C C . TYR B 1 111 ? 44.510 37.004 -20.408 1.00 15.82 185 TYR B C 1
ATOM 2480 O O . TYR B 1 111 ? 44.216 37.442 -21.540 1.00 16.94 185 TYR B O 1
ATOM 2489 N N . LEU B 1 112 ? 45.382 36.022 -20.220 1.00 15.31 186 LEU B N 1
ATOM 2490 C CA . LEU B 1 112 ? 46.065 35.396 -21.348 1.00 15.96 186 LEU B CA 1
ATOM 2491 C C . LEU B 1 112 ? 45.179 34.313 -21.958 1.00 17.60 186 LEU B C 1
ATOM 2492 O O . LEU B 1 112 ? 44.618 33.487 -21.253 1.00 17.34 186 LEU B O 1
ATOM 2497 N N . THR B 1 113 ? 45.057 34.336 -23.280 1.00 18.10 187 THR B N 1
ATOM 2498 C CA . THR B 1 113 ? 44.282 33.312 -23.984 1.00 19.74 187 THR B CA 1
ATOM 2499 C C . THR B 1 113 ? 44.817 33.208 -25.406 1.00 20.51 187 THR B C 1
ATOM 2500 O O . THR B 1 113 ? 45.141 34.234 -26.031 1.00 19.36 187 THR B O 1
ATOM 2504 N N . ALA B 1 114 ? 44.924 31.967 -25.886 1.00 21.93 188 ALA B N 1
ATOM 2505 C CA . ALA B 1 114 ? 45.388 31.680 -27.245 1.00 23.51 188 ALA B CA 1
ATOM 2506 C C . ALA B 1 114 ? 44.394 32.158 -28.309 1.00 24.52 188 ALA B C 1
ATOM 2507 O O . ALA B 1 114 ? 44.748 32.257 -29.506 1.00 24.66 188 ALA B O 1
ATOM 2509 N N . ASP B 1 115 ? 43.162 32.458 -27.891 1.00 25.39 189 ASP B N 1
ATOM 2510 C CA . ASP B 1 115 ? 42.055 32.710 -28.856 1.00 26.09 189 ASP B CA 1
ATOM 2511 C C . ASP B 1 115 ? 41.840 34.180 -29.190 1.00 26.13 189 ASP B C 1
ATOM 2512 O O . ASP B 1 115 ? 40.915 34.535 -29.914 1.00 27.10 189 ASP B O 1
ATOM 2517 N N . THR B 1 116 ? 42.687 35.054 -28.659 1.00 26.52 190 THR B N 1
ATOM 2518 C CA . THR B 1 116 ? 42.616 36.468 -28.986 1.00 26.60 190 THR B CA 1
ATOM 2519 C C . THR B 1 116 ? 43.647 36.806 -30.066 1.00 26.64 190 THR B C 1
ATOM 2520 O O . THR B 1 116 ? 44.736 36.207 -30.108 1.00 25.19 190 THR B O 1
ATOM 2523 N N . GLU B 1 117 ? 43.283 37.760 -30.934 1.00 28.00 191 GLU B N 1
ATOM 2524 C CA . GLU B 1 117 ? 44.165 38.274 -32.001 1.00 28.92 191 GLU B CA 1
ATOM 2525 C C . GLU B 1 117 ? 45.389 38.976 -31.429 1.00 29.39 191 GLU B C 1
ATOM 2526 O O . GLU B 1 117 ? 46.523 38.665 -31.816 1.00 29.90 191 GLU B O 1
ATOM 2532 N N . GLU B 1 118 ? 45.137 39.901 -30.501 1.00 29.59 192 GLU B N 1
ATOM 2533 C CA . GLU B 1 118 ? 46.151 40.786 -29.947 1.00 30.13 192 GLU B CA 1
ATOM 2534 C C . GLU B 1 118 ? 47.242 40.064 -29.162 1.00 30.11 192 GLU B C 1
ATOM 2535 O O . GLU B 1 118 ? 46.980 39.361 -28.170 1.00 29.36 192 GLU B O 1
ATOM 2541 N N . LYS B 1 119 ? 48.475 40.262 -29.608 1.00 29.00 193 LYS B N 1
ATOM 2542 C CA . LYS B 1 119 ? 49.628 39.653 -28.972 1.00 28.82 193 LYS B CA 1
ATOM 2543 C C . LYS B 1 119 ? 50.116 40.493 -27.797 1.00 27.85 193 LYS B C 1
ATOM 2544 O O . LYS B 1 119 ? 50.029 41.711 -27.821 1.00 27.58 193 LYS B O 1
ATOM 2550 N N . LEU B 1 120 ? 50.586 39.814 -26.756 1.00 27.06 194 LEU B N 1
ATOM 2551 C CA . LEU B 1 120 ? 51.295 40.454 -25.659 1.00 27.94 194 LEU B CA 1
ATOM 2552 C C . LEU B 1 120 ? 52.627 40.951 -26.244 1.00 27.39 194 LEU B C 1
ATOM 2553 O O . LEU B 1 120 ? 53.258 40.207 -26.989 1.00 27.10 194 LEU B O 1
ATOM 2558 N N . GLU B 1 121 ? 53.067 42.173 -25.942 1.00 27.98 195 GLU B N 1
ATOM 2559 C CA . GLU B 1 121 ? 54.399 42.588 -26.410 1.00 29.00 195 GLU B CA 1
ATOM 2560 C C . GLU B 1 121 ? 55.489 42.218 -25.393 1.00 27.90 195 GLU B C 1
ATOM 2561 O O . GLU B 1 121 ? 56.528 41.648 -25.737 1.00 27.71 195 GLU B O 1
ATOM 2567 N N . LYS B 1 122 ? 55.223 42.518 -24.130 1.00 26.87 196 LYS B N 1
ATOM 2568 C CA . LYS B 1 122 ? 56.180 42.264 -23.049 1.00 26.45 196 LYS B CA 1
ATOM 2569 C C . LYS B 1 122 ? 55.433 41.945 -21.760 1.00 25.00 196 LYS B C 1
ATOM 2570 O O . LYS B 1 122 ? 54.237 42.194 -21.642 1.00 24.38 196 LYS B O 1
ATOM 2576 N N . LEU B 1 123 ? 56.136 41.374 -20.798 1.00 24.34 197 LEU B N 1
ATOM 2577 C CA . LEU B 1 123 ? 55.603 41.336 -19.437 1.00 22.98 197 LEU B CA 1
ATOM 2578 C C . LEU B 1 123 ? 56.196 42.505 -18.658 1.00 23.78 197 LEU B C 1
ATOM 2579 O O . LEU B 1 123 ? 57.410 42.763 -18.734 1.00 24.82 197 LEU B O 1
ATOM 2584 N N . GLU B 1 124 ? 55.342 43.190 -17.908 1.00 23.12 198 GLU B N 1
ATOM 2585 C CA . GLU B 1 124 ? 55.699 44.459 -17.287 1.00 22.75 198 GLU B CA 1
ATOM 2586 C C . GLU B 1 124 ? 55.551 44.346 -15.782 1.00 21.85 198 GLU B C 1
ATOM 2587 O O . GLU B 1 124 ? 54.489 43.932 -15.297 1.00 21.19 198 GLU B O 1
ATOM 2593 N N . PRO B 1 125 ? 56.564 44.791 -15.026 1.00 21.64 199 PRO B N 1
ATOM 2594 C CA . PRO B 1 125 ? 56.376 44.928 -13.558 1.00 20.93 199 PRO B CA 1
ATOM 2595 C C . PRO B 1 125 ? 55.181 45.785 -13.209 1.00 19.21 199 PRO B C 1
ATOM 2596 O O . PRO B 1 125 ? 54.919 46.778 -13.893 1.00 19.79 199 PRO B O 1
ATOM 2600 N N . GLY B 1 126 ? 54.419 45.347 -12.198 1.00 18.08 200 GLY B N 1
ATOM 2601 C CA . GLY B 1 126 ? 53.221 46.000 -11.711 1.00 18.68 200 GLY B CA 1
ATOM 2602 C C . GLY B 1 126 ? 51.943 45.491 -12.344 1.00 18.06 200 GLY B C 1
ATOM 2603 O O . GLY B 1 126 ? 50.851 45.976 -12.046 1.00 19.94 200 GLY B O 1
ATOM 2604 N N . MET B 1 127 ? 52.092 44.547 -13.266 1.00 18.18 201 MET B N 1
ATOM 2605 C CA . MET B 1 127 ? 50.936 43.963 -13.900 1.00 18.91 201 MET B CA 1
ATOM 2606 C C . MET B 1 127 ? 50.613 42.568 -13.361 1.00 16.83 201 MET B C 1
ATOM 2607 O O . MET B 1 127 ? 51.494 41.856 -12.875 1.00 16.75 201 MET B O 1
ATOM 2612 N N . ARG B 1 128 ? 49.331 42.212 -13.469 1.00 17.76 202 ARG B N 1
ATOM 2613 C CA . ARG B 1 128 ? 48.845 40.939 -12.963 1.00 15.97 202 ARG B CA 1
ATOM 2614 C C . ARG B 1 128 ? 48.309 40.185 -14.189 1.00 14.59 202 ARG B C 1
ATOM 2615 O O . ARG B 1 128 ? 47.455 40.705 -14.859 1.00 15.99 202 ARG B O 1
ATOM 2623 N N . TYR B 1 129 ? 48.857 39.008 -14.471 1.00 14.78 203 TYR B N 1
ATOM 2624 C CA . TYR B 1 129 ? 48.425 38.208 -15.635 1.00 15.02 203 TYR B CA 1
ATOM 2625 C C . TYR B 1 129 ? 47.664 36.974 -15.195 1.00 15.42 203 TYR B C 1
ATOM 2626 O O . TYR B 1 129 ? 48.158 36.216 -14.369 1.00 15.84 203 TYR B O 1
ATOM 2635 N N . ILE B 1 130 ? 46.508 36.742 -15.800 1.00 14.91 204 ILE B N 1
ATOM 2636 C CA . ILE B 1 130 ? 45.659 35.606 -15.410 1.00 14.67 204 ILE B CA 1
ATOM 2637 C C . ILE B 1 130 ? 45.863 34.492 -16.440 1.00 15.16 204 ILE B C 1
ATOM 2638 O O . ILE B 1 130 ? 45.820 34.748 -17.657 1.00 14.47 204 ILE B O 1
ATOM 2643 N N . VAL B 1 131 ? 46.088 33.270 -15.958 1.00 14.73 205 VAL B N 1
ATOM 2644 C CA . VAL B 1 131 ? 46.282 32.086 -16.787 1.00 15.98 205 VAL B CA 1
ATOM 2645 C C . VAL B 1 131 ? 45.190 31.074 -16.385 1.00 17.20 205 VAL B C 1
ATOM 2646 O O . VAL B 1 131 ? 45.025 30.778 -15.198 1.00 17.31 205 VAL B O 1
ATOM 2650 N N . GLY B 1 132 ? 44.449 30.555 -17.363 1.00 17.19 206 GLY B N 1
ATOM 2651 C CA . GLY B 1 132 ? 43.409 29.567 -17.039 1.00 18.29 206 GLY B CA 1
ATOM 2652 C C . GLY B 1 132 ? 43.943 28.284 -16.420 1.00 19.45 206 GLY B C 1
ATOM 2653 O O . GLY B 1 132 ? 44.796 27.621 -16.982 1.00 19.75 206 GLY B O 1
ATOM 2654 N N . GLY B 1 133 ? 43.402 27.939 -15.254 1.00 19.67 207 GLY B N 1
ATOM 2655 C CA . GLY B 1 133 ? 43.822 26.761 -14.508 1.00 21.74 207 GLY B CA 1
ATOM 2656 C C . GLY B 1 133 ? 42.835 25.675 -14.900 1.00 21.79 207 GLY B C 1
ATOM 2657 O O . GLY B 1 133 ? 41.832 25.462 -14.229 1.00 22.94 207 GLY B O 1
ATOM 2658 N N . ILE B 1 134 ? 43.090 25.057 -16.039 1.00 23.75 208 ILE B N 1
ATOM 2659 C CA . ILE B 1 134 ? 42.199 24.007 -16.567 1.00 24.10 208 ILE B CA 1
ATOM 2660 C C . ILE B 1 134 ? 43.027 23.032 -17.392 1.00 25.58 208 ILE B C 1
ATOM 2661 O O . ILE B 1 134 ? 43.999 23.418 -18.056 1.00 26.44 208 ILE B O 1
ATOM 2666 N N . VAL B 1 135 ? 42.664 21.757 -17.330 1.00 25.31 209 VAL B N 1
ATOM 2667 C CA . VAL B 1 135 ? 43.360 20.755 -18.113 1.00 26.60 209 VAL B CA 1
ATOM 2668 C C . VAL B 1 135 ? 42.245 20.184 -18.983 1.00 26.78 209 VAL B C 1
ATOM 2669 O O . VAL B 1 135 ? 41.516 19.294 -18.545 1.00 27.81 209 VAL B O 1
ATOM 2673 N N . ASP B 1 136 ? 42.102 20.726 -20.186 1.00 27.11 210 ASP B N 1
ATOM 2674 C CA . ASP B 1 136 ? 41.008 20.330 -21.085 1.00 27.63 210 ASP B CA 1
ATOM 2675 C C . ASP B 1 136 ? 41.499 19.876 -22.454 1.00 28.44 210 ASP B C 1
ATOM 2676 O O . ASP B 1 136 ? 40.698 19.401 -23.266 1.00 27.97 210 ASP B O 1
ATOM 2681 N N . LYS B 1 137 ? 42.802 20.042 -22.721 1.00 28.64 211 LYS B N 1
ATOM 2682 C CA . LYS B 1 137 ? 43.371 19.897 -24.073 1.00 28.99 211 LYS B CA 1
ATOM 2683 C C . LYS B 1 137 ? 42.593 20.737 -25.081 1.00 28.32 211 LYS B C 1
ATOM 2684 O O . LYS B 1 137 ? 42.330 20.313 -26.208 1.00 28.41 211 LYS B O 1
ATOM 2690 N N . ASN B 1 138 ? 42.187 21.923 -24.649 1.00 26.78 212 ASN B N 1
ATOM 2691 C CA . ASN B 1 138 ? 41.444 22.854 -25.467 1.00 25.47 212 ASN B CA 1
ATOM 2692 C C . ASN B 1 138 ? 40.078 22.362 -26.005 1.00 25.68 212 ASN B C 1
ATOM 2693 O O . ASN B 1 138 ? 39.593 22.837 -27.016 1.00 25.22 212 ASN B O 1
ATOM 2698 N N . ARG B 1 139 ? 39.448 21.469 -25.283 1.00 25.74 213 ARG B N 1
ATOM 2699 C CA . ARG B 1 139 ? 38.089 21.022 -25.590 1.00 26.12 213 ARG B CA 1
ATOM 2700 C C . ARG B 1 139 ? 37.005 22.080 -25.438 1.00 24.35 213 ARG B C 1
ATOM 2701 O O . ARG B 1 139 ? 36.088 22.137 -26.208 1.00 24.08 213 ARG B O 1
ATOM 2709 N N . TYR B 1 140 ? 37.145 22.933 -24.447 1.00 22.00 214 TYR B N 1
ATOM 2710 C CA . TYR B 1 140 ? 36.219 24.026 -24.286 1.00 21.47 214 TYR B CA 1
ATOM 2711 C C . TYR B 1 140 ? 36.875 25.146 -25.121 1.00 22.15 214 TYR B C 1
ATOM 2712 O O . TYR B 1 140 ? 37.832 25.800 -24.709 1.00 21.02 214 TYR B O 1
ATOM 2721 N N . LYS B 1 141 ? 36.352 25.335 -26.331 1.00 23.15 215 LYS B N 1
ATOM 2722 C CA . LYS B 1 141 ? 36.932 26.257 -27.289 1.00 23.50 215 LYS B CA 1
ATOM 2723 C C . LYS B 1 141 ? 36.534 27.653 -26.840 1.00 21.90 215 LYS B C 1
ATOM 2724 O O . LYS B 1 141 ? 35.377 27.899 -26.536 1.00 21.79 215 LYS B O 1
ATOM 2730 N N . GLU B 1 142 ? 37.512 28.554 -26.782 1.00 21.22 216 GLU B N 1
ATOM 2731 C CA . GLU B 1 142 ? 37.283 29.971 -26.461 1.00 20.72 216 GLU B CA 1
ATOM 2732 C C . GLU B 1 142 ? 36.709 30.218 -25.052 1.00 19.34 216 GLU B C 1
ATOM 2733 O O . GLU B 1 142 ? 36.131 31.262 -24.804 1.00 19.72 216 GLU B O 1
ATOM 2739 N N . LEU B 1 143 ? 36.836 29.245 -24.160 1.00 18.00 217 LEU B N 1
ATOM 2740 C CA . LEU B 1 143 ? 36.274 29.383 -22.796 1.00 18.28 217 LEU B CA 1
ATOM 2741 C C . LEU B 1 143 ? 36.840 30.613 -22.052 1.00 17.03 217 LEU B C 1
ATOM 2742 O O . LEU B 1 143 ? 36.089 31.486 -21.605 1.00 16.78 217 LEU B O 1
ATOM 2747 N N . CYS B 1 144 ? 38.151 30.678 -21.933 1.00 17.92 218 CYS B N 1
ATOM 2748 C CA . CYS B 1 144 ? 38.779 31.792 -21.202 1.00 17.85 218 CYS B CA 1
ATOM 2749 C C . CYS B 1 144 ? 38.590 33.151 -21.897 1.00 17.55 218 CYS B C 1
ATOM 2750 O O . CYS B 1 144 ? 38.366 34.141 -21.227 1.00 16.45 218 CYS B O 1
ATOM 2753 N N . LEU B 1 145 ? 38.665 33.172 -23.231 1.00 16.66 219 LEU B N 1
ATOM 2754 C CA . LEU B 1 145 ? 38.360 34.378 -24.000 1.00 17.71 219 LEU B CA 1
ATOM 2755 C C . LEU B 1 145 ? 36.982 34.927 -23.633 1.00 16.88 219 LEU B C 1
ATOM 2756 O O . LEU B 1 145 ? 36.837 36.098 -23.278 1.00 16.37 219 LEU B O 1
ATOM 2761 N N . LYS B 1 146 ? 35.948 34.090 -23.713 1.00 16.97 220 LYS B N 1
ATOM 2762 C CA . LYS B 1 146 ? 34.604 34.606 -23.462 1.00 17.29 220 LYS B CA 1
ATOM 2763 C C . LYS B 1 146 ? 34.423 34.970 -21.982 1.00 15.84 220 LYS B C 1
ATOM 2764 O O . LYS B 1 146 ? 33.709 35.911 -21.658 1.00 15.77 220 LYS B O 1
ATOM 2770 N N . LYS B 1 147 ? 35.092 34.231 -21.094 1.00 14.93 221 LYS B N 1
ATOM 2771 C CA . LYS B 1 147 ? 35.010 34.533 -19.650 1.00 15.75 221 LYS B CA 1
ATOM 2772 C C . LYS B 1 147 ? 35.659 35.906 -19.393 1.00 15.56 221 LYS B C 1
ATOM 2773 O O . LYS B 1 147 ? 35.092 36.742 -18.699 1.00 17.75 221 LYS B O 1
ATOM 2779 N N . ALA B 1 148 ? 36.855 36.123 -19.944 1.00 16.78 222 ALA B N 1
ATOM 2780 C CA . ALA B 1 148 ? 37.553 37.420 -19.732 1.00 17.74 222 ALA B CA 1
ATOM 2781 C C . ALA B 1 148 ? 36.675 38.568 -20.209 1.00 18.70 222 ALA B C 1
ATOM 2782 O O . ALA B 1 148 ? 36.527 39.575 -19.534 1.00 18.98 222 ALA B O 1
ATOM 2784 N N . GLN B 1 149 ? 36.027 38.376 -21.356 1.00 20.62 223 GLN B N 1
ATOM 2785 C CA . GLN B 1 149 ? 35.120 39.387 -21.893 1.00 21.69 223 GLN B CA 1
ATOM 2786 C C . GLN B 1 149 ? 34.005 39.680 -20.903 1.00 22.49 223 GLN B C 1
ATOM 2787 O O . GLN B 1 149 ? 33.700 40.846 -20.604 1.00 22.60 223 GLN B O 1
ATOM 2793 N N . LYS B 1 150 ? 33.418 38.620 -20.345 1.00 22.35 224 LYS B N 1
ATOM 2794 C CA . LYS B 1 150 ? 32.409 38.797 -19.340 1.00 22.97 224 LYS B CA 1
ATOM 2795 C C . LYS B 1 150 ? 32.914 39.509 -18.074 1.00 22.59 224 LYS B C 1
ATOM 2796 O O . LYS B 1 150 ? 32.171 40.270 -17.436 1.00 23.93 224 LYS B O 1
ATOM 2802 N N . MET B 1 151 ? 34.158 39.229 -17.695 1.00 22.94 225 MET B N 1
ATOM 2803 C CA . MET B 1 151 ? 34.775 39.835 -16.511 1.00 22.58 225 MET B CA 1
ATOM 2804 C C . MET B 1 151 ? 35.173 41.288 -16.772 1.00 22.84 225 MET B C 1
ATOM 2805 O O . MET B 1 151 ? 35.470 42.001 -15.829 1.00 22.95 225 MET B O 1
ATOM 2810 N N . GLY B 1 152 ? 35.197 41.681 -18.046 1.00 23.57 226 GLY B N 1
ATOM 2811 C CA . GLY B 1 152 ? 35.651 43.002 -18.482 1.00 24.03 226 GLY B CA 1
ATOM 2812 C C . GLY B 1 152 ? 37.157 43.189 -18.395 1.00 23.88 226 GLY B C 1
ATOM 2813 O O . GLY B 1 152 ? 37.628 44.291 -18.150 1.00 25.21 226 GLY B O 1
ATOM 2814 N N . ILE B 1 153 ? 37.912 42.120 -18.648 1.00 22.98 227 ILE B N 1
ATOM 2815 C CA . ILE B 1 153 ? 39.364 42.126 -18.534 1.00 21.73 227 ILE B CA 1
ATOM 2816 C C . ILE B 1 153 ? 39.929 41.959 -19.950 1.00 21.71 227 ILE B C 1
ATOM 2817 O O . ILE B 1 153 ? 39.541 41.029 -20.668 1.00 20.36 227 ILE B O 1
ATOM 2822 N N . PRO B 1 154 ? 40.867 42.845 -20.346 1.00 21.73 228 PRO B N 1
ATOM 2823 C CA . PRO B 1 154 ? 41.499 42.735 -21.656 1.00 21.87 228 PRO B CA 1
ATOM 2824 C C . PRO B 1 154 ? 42.215 41.402 -21.834 1.00 21.84 228 PRO B C 1
ATOM 2825 O O . PRO B 1 154 ? 42.790 40.862 -20.875 1.00 21.37 228 PRO B O 1
ATOM 2829 N N . THR B 1 155 ? 42.171 40.871 -23.052 1.00 21.02 229 THR B N 1
ATOM 2830 C CA . THR B 1 155 ? 42.832 39.622 -23.372 1.00 21.03 229 THR B CA 1
ATOM 2831 C C . THR B 1 155 ? 44.037 39.841 -24.278 1.00 22.56 229 THR B C 1
ATOM 2832 O O . THR B 1 155 ? 44.019 40.754 -25.130 1.00 23.77 229 THR B O 1
ATOM 2836 N N . ARG B 1 156 ? 45.049 38.987 -24.111 1.00 21.33 230 ARG B N 1
ATOM 2837 C CA . ARG B 1 156 ? 46.272 38.948 -24.929 1.00 21.56 230 ARG B CA 1
ATOM 2838 C C . ARG B 1 156 ? 46.708 37.514 -25.154 1.00 21.56 230 ARG B C 1
ATOM 2839 O O . ARG B 1 156 ? 46.576 36.666 -24.249 1.00 19.25 230 ARG B O 1
ATOM 2847 N N . ARG B 1 157 ? 47.266 37.231 -26.316 1.00 20.79 231 ARG B N 1
ATOM 2848 C CA . ARG B 1 157 ? 47.883 35.959 -26.561 1.00 21.37 231 ARG B CA 1
ATOM 2849 C C . ARG B 1 157 ? 49.406 36.002 -26.478 1.00 21.11 231 ARG B C 1
ATOM 2850 O O . ARG B 1 157 ? 49.986 36.998 -26.725 1.00 21.00 231 ARG B O 1
ATOM 2858 N N . LEU B 1 158 ? 50.023 34.900 -26.091 1.00 22.34 232 LEU B N 1
ATOM 2859 C CA . LEU B 1 158 ? 51.483 34.823 -26.040 1.00 22.38 232 LEU B CA 1
ATOM 2860 C C . LEU B 1 158 ? 52.053 34.970 -27.467 1.00 24.00 232 LEU B C 1
ATOM 2861 O O . LEU B 1 158 ? 51.531 34.347 -28.386 1.00 23.65 232 LEU B O 1
ATOM 2866 N N . PRO B 1 159 ? 53.085 35.824 -27.647 1.00 24.23 233 PRO B N 1
ATOM 2867 C CA . PRO B 1 159 ? 53.674 36.064 -28.979 1.00 24.90 233 PRO B CA 1
ATOM 2868 C C . PRO B 1 159 ? 54.602 34.931 -29.407 1.00 26.18 233 PRO B C 1
ATOM 2869 O O . PRO B 1 159 ? 55.809 35.133 -29.603 1.00 27.42 233 PRO B O 1
ATOM 2873 N N . ILE B 1 160 ? 54.049 33.735 -29.554 1.00 25.99 234 ILE B N 1
ATOM 2874 C CA . ILE B 1 160 ? 54.881 32.550 -29.754 1.00 26.84 234 ILE B CA 1
ATOM 2875 C C . ILE B 1 160 ? 54.448 31.749 -30.977 1.00 27.84 234 ILE B C 1
ATOM 2876 O O . ILE B 1 160 ? 54.996 30.671 -31.245 1.00 26.79 234 ILE B O 1
ATOM 2881 N N . ASP B 1 161 ? 53.462 32.268 -31.698 1.00 28.84 235 ASP B N 1
ATOM 2882 C CA . ASP B 1 161 ? 52.905 31.516 -32.803 1.00 31.07 235 ASP B CA 1
ATOM 2883 C C . ASP B 1 161 ? 53.934 31.368 -33.922 1.00 31.39 235 ASP B C 1
ATOM 2884 O O . ASP B 1 161 ? 53.951 30.357 -34.602 1.00 31.47 235 ASP B O 1
ATOM 2889 N N . GLU B 1 162 ? 54.836 32.342 -34.051 1.00 32.33 236 GLU B N 1
ATOM 2890 C CA . GLU B 1 162 ? 55.895 32.236 -35.061 1.00 33.01 236 GLU B CA 1
ATOM 2891 C C . GLU B 1 162 ? 56.939 31.150 -34.771 1.00 32.04 236 GLU B C 1
ATOM 2892 O O . GLU B 1 162 ? 57.741 30.831 -35.654 1.00 31.23 236 GLU B O 1
ATOM 2898 N N . TYR B 1 163 ? 56.902 30.562 -33.569 1.00 30.71 237 TYR B N 1
ATOM 2899 C CA . TYR B 1 163 ? 57.823 29.486 -33.183 1.00 30.79 237 TYR B CA 1
ATOM 2900 C C . TYR B 1 163 ? 57.170 28.108 -33.128 1.00 31.00 237 TYR B C 1
ATOM 2901 O O . TYR B 1 163 ? 57.829 27.110 -32.810 1.00 31.60 237 TYR B O 1
ATOM 2910 N N . ILE B 1 164 ? 55.873 28.058 -33.397 1.00 31.34 238 ILE B N 1
ATOM 2911 C CA . ILE B 1 164 ? 55.140 26.809 -33.362 1.00 32.38 238 ILE B CA 1
ATOM 2912 C C . ILE B 1 164 ? 54.728 26.503 -34.813 1.00 32.95 238 ILE B C 1
ATOM 2913 O O . ILE B 1 164 ? 54.165 27.367 -35.504 1.00 31.68 238 ILE B O 1
ATOM 2918 N N . ASN B 1 165 ? 55.064 25.296 -35.267 1.00 34.18 239 ASN B N 1
ATOM 2919 C CA . ASN B 1 165 ? 54.663 24.847 -36.604 1.00 35.25 239 ASN B CA 1
ATOM 2920 C C . ASN B 1 165 ? 53.234 24.300 -36.566 1.00 36.15 239 ASN B C 1
ATOM 2921 O O . ASN B 1 165 ? 52.710 23.994 -35.493 1.00 35.40 239 ASN B O 1
ATOM 2926 N N . LEU B 1 166 ? 52.588 24.173 -37.714 1.00 37.61 240 LEU B N 1
ATOM 2927 C CA . LEU B 1 166 ? 51.180 23.739 -37.681 1.00 40.45 240 LEU B CA 1
ATOM 2928 C C . LEU B 1 166 ? 50.891 22.416 -36.940 1.00 41.66 240 LEU B C 1
ATOM 2929 O O . LEU B 1 166 ? 49.810 22.255 -36.352 1.00 42.52 240 LEU B O 1
ATOM 2934 N N . GLU B 1 167 ? 51.856 21.495 -36.927 1.00 42.85 241 GLU B N 1
ATOM 2935 C CA . GLU B 1 167 ? 51.599 20.157 -36.397 1.00 43.73 241 GLU B CA 1
ATOM 2936 C C . GLU B 1 167 ? 51.864 20.032 -34.889 1.00 43.82 241 GLU B C 1
ATOM 2937 O O . GLU B 1 167 ? 51.685 18.955 -34.302 1.00 44.17 241 GLU B O 1
ATOM 2943 N N . GLY B 1 168 ? 52.251 21.144 -34.260 1.00 43.10 242 GLY B N 1
ATOM 2944 C CA . GLY B 1 168 ? 52.534 21.160 -32.820 1.00 42.29 242 GLY B CA 1
ATOM 2945 C C . GLY B 1 168 ? 51.418 21.773 -31.989 1.00 41.49 242 GLY B C 1
ATOM 2946 O O . GLY B 1 168 ? 50.329 22.076 -32.492 1.00 41.93 242 GLY B O 1
ATOM 2947 N N . ARG B 1 169 ? 51.696 21.982 -30.714 1.00 40.28 243 ARG B N 1
ATOM 2948 C CA . ARG B 1 169 ? 50.659 22.400 -29.783 1.00 39.55 243 ARG B CA 1
ATOM 2949 C C . ARG B 1 169 ? 50.805 23.880 -29.418 1.00 38.26 243 ARG B C 1
ATOM 2950 O O . ARG B 1 169 ? 51.696 24.245 -28.646 1.00 39.14 243 ARG B O 1
ATOM 2958 N N . ARG B 1 170 ? 49.930 24.720 -29.961 1.00 36.26 244 ARG B N 1
ATOM 2959 C CA . ARG B 1 170 ? 49.979 26.147 -29.677 1.00 34.53 244 ARG B CA 1
ATOM 2960 C C . ARG B 1 170 ? 49.198 26.558 -28.430 1.00 33.65 244 ARG B C 1
ATOM 2961 O O . ARG B 1 170 ? 49.389 27.667 -27.922 1.00 33.88 244 ARG B O 1
ATOM 2969 N N . VAL B 1 171 ? 48.282 25.703 -27.978 1.00 31.75 245 VAL B N 1
ATOM 2970 C CA . VAL B 1 171 ? 47.561 25.965 -26.733 1.00 29.50 245 VAL B CA 1
ATOM 2971 C C . VAL B 1 171 ? 48.296 25.218 -25.640 1.00 28.78 245 VAL B C 1
ATOM 2972 O O . VAL B 1 171 ? 48.104 24.012 -25.433 1.00 28.79 245 VAL B O 1
ATOM 2976 N N . LEU B 1 172 ? 49.177 25.944 -24.957 1.00 26.89 246 LEU B N 1
ATOM 2977 C CA . LEU B 1 172 ? 50.022 25.374 -23.932 1.00 26.37 246 LEU B CA 1
ATOM 2978 C C . LEU B 1 172 ? 49.279 25.005 -22.655 1.00 25.53 246 LEU B C 1
ATOM 2979 O O . LEU B 1 172 ? 48.219 25.559 -22.329 1.00 24.94 246 LEU B O 1
ATOM 2984 N N . THR B 1 173 ? 49.886 24.101 -21.910 1.00 25.28 247 THR B N 1
ATOM 2985 C CA . THR B 1 173 ? 49.447 23.763 -20.587 1.00 25.65 247 THR B CA 1
ATOM 2986 C C . THR B 1 173 ? 49.669 24.956 -19.639 1.00 25.18 247 THR B C 1
ATOM 2987 O O . THR B 1 173 ? 50.548 25.803 -19.886 1.00 25.35 247 THR B O 1
ATOM 2991 N N . THR B 1 174 ? 48.846 25.032 -18.599 1.00 24.36 248 THR B N 1
ATOM 2992 C CA . THR B 1 174 ? 48.990 26.031 -17.525 1.00 24.51 248 THR B CA 1
ATOM 2993 C C . THR B 1 174 ? 50.442 26.173 -17.068 1.00 25.21 248 THR B C 1
ATOM 2994 O O . THR B 1 174 ? 50.964 27.303 -17.004 1.00 24.09 248 THR B O 1
ATOM 2998 N N . THR B 1 175 ? 51.106 25.049 -16.758 1.00 25.63 249 THR B N 1
ATOM 2999 C CA . THR B 1 175 ? 52.484 25.143 -16.233 1.00 25.92 249 THR B CA 1
ATOM 3000 C C . THR B 1 175 ? 53.507 25.584 -17.277 1.00 25.56 249 THR B C 1
ATOM 3001 O O . THR B 1 175 ? 54.441 26.359 -16.967 1.00 24.88 249 THR B O 1
ATOM 3004 N N . HIS B 1 176 ? 53.343 25.114 -18.506 1.00 24.76 250 HIS B N 1
ATOM 3005 C CA . HIS B 1 176 ? 54.213 25.546 -19.583 1.00 25.48 250 HIS B CA 1
ATOM 3006 C C . HIS B 1 176 ? 54.120 27.061 -19.767 1.00 24.03 250 HIS B C 1
ATOM 3007 O O . HIS B 1 176 ? 55.141 27.702 -20.040 1.00 24.33 250 HIS B O 1
ATOM 3014 N N . VAL B 1 177 ? 52.930 27.628 -19.585 1.00 22.56 251 VAL B N 1
ATOM 3015 C CA . VAL B 1 177 ? 52.730 29.098 -19.742 1.00 21.62 251 VAL B CA 1
ATOM 3016 C C . VAL B 1 177 ? 53.508 29.803 -18.632 1.00 22.30 251 VAL B C 1
ATOM 3017 O O . VAL B 1 177 ? 54.250 30.769 -18.893 1.00 22.22 251 VAL B O 1
ATOM 3021 N N . VAL B 1 178 ? 53.359 29.307 -17.411 1.00 21.91 252 VAL B N 1
ATOM 3022 C CA . VAL B 1 178 ? 54.079 29.884 -16.272 1.00 22.31 252 VAL B CA 1
ATOM 3023 C C . VAL B 1 178 ? 55.593 29.774 -16.483 1.00 22.59 252 VAL B C 1
ATOM 3024 O O . VAL B 1 178 ? 56.317 30.750 -16.367 1.00 22.03 252 VAL B O 1
ATOM 3028 N N . GLN B 1 179 ? 56.074 28.587 -16.826 1.00 23.01 253 GLN B N 1
ATOM 3029 C CA . GLN B 1 179 ? 57.502 28.382 -17.086 1.00 23.87 253 GLN B CA 1
ATOM 3030 C C . GLN B 1 179 ? 58.071 29.324 -18.158 1.00 23.74 253 GLN B C 1
ATOM 3031 O O . GLN B 1 179 ? 59.168 29.884 -17.985 1.00 23.58 253 GLN B O 1
ATOM 3037 N N . LEU B 1 180 ? 57.323 29.482 -19.251 1.00 22.27 254 LEU B N 1
ATOM 3038 C CA . LEU B 1 180 ? 57.664 30.397 -20.313 1.00 22.77 254 LEU B CA 1
ATOM 3039 C C . LEU B 1 180 ? 57.734 31.853 -19.803 1.00 22.03 254 LEU B C 1
ATOM 3040 O O . LEU B 1 180 ? 58.694 32.598 -20.136 1.00 23.16 254 LEU B O 1
ATOM 3045 N N . MET B 1 181 ? 56.729 32.262 -19.034 1.00 20.57 255 MET B N 1
ATOM 3046 C CA . MET B 1 181 ? 56.687 33.636 -18.511 1.00 21.04 255 MET B CA 1
ATOM 3047 C C . MET B 1 181 ? 57.863 33.934 -17.595 1.00 21.55 255 MET B C 1
ATOM 3048 O O . MET B 1 181 ? 58.466 35.027 -17.669 1.00 19.99 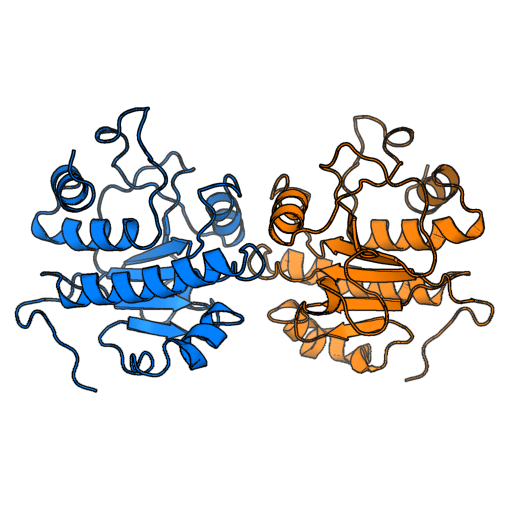255 MET B O 1
ATOM 3053 N N . LEU B 1 182 ? 58.212 32.954 -16.758 1.00 21.98 256 LEU B N 1
ATOM 3054 C CA . LEU B 1 182 ? 59.394 33.126 -15.919 1.00 22.81 256 LEU B CA 1
ATOM 3055 C C . LEU B 1 182 ? 60.693 33.196 -16.732 1.00 23.28 256 LEU B C 1
ATOM 3056 O O . LEU B 1 182 ? 61.538 34.070 -16.486 1.00 23.62 256 LEU B O 1
ATOM 3061 N N . LYS B 1 183 ? 60.863 32.258 -17.664 1.00 24.12 257 LYS B N 1
ATOM 3062 C CA . LYS B 1 183 ? 62.040 32.220 -18.528 1.00 24.29 257 LYS B CA 1
ATOM 3063 C C . LYS B 1 183 ? 62.221 33.517 -19.335 1.00 23.41 257 LYS B C 1
ATOM 3064 O O . LYS B 1 183 ? 63.355 33.929 -19.609 1.00 23.35 257 LYS B O 1
ATOM 3070 N N . TYR B 1 184 ? 61.120 34.156 -19.707 1.00 22.32 258 TYR B N 1
ATOM 3071 C CA . TYR B 1 184 ? 61.162 35.433 -20.411 1.00 22.62 258 TYR B CA 1
ATOM 3072 C C . TYR B 1 184 ? 62.080 36.483 -19.739 1.00 22.59 258 TYR B C 1
ATOM 3073 O O . TYR B 1 184 ? 62.791 37.206 -20.438 1.00 22.62 258 TYR B O 1
ATOM 3082 N N . PHE B 1 185 ? 62.017 36.591 -18.409 1.00 22.14 259 PHE B N 1
ATOM 3083 C CA . PHE B 1 185 ? 62.763 37.647 -17.706 1.00 22.73 259 PHE B CA 1
ATOM 3084 C C . PHE B 1 185 ? 64.292 37.495 -17.754 1.00 23.10 259 PHE B C 1
ATOM 3085 O O . PHE B 1 185 ? 65.022 38.457 -17.465 1.00 23.04 259 PHE B O 1
ATOM 3093 N N . ASP B 1 186 ? 64.771 36.315 -18.130 1.00 23.78 260 ASP B N 1
ATOM 3094 C CA . ASP B 1 186 ? 66.208 36.041 -18.219 1.00 25.52 260 ASP B CA 1
ATOM 3095 C C . ASP B 1 186 ? 66.752 37.095 -19.193 1.00 25.51 260 ASP B C 1
ATOM 3096 O O . ASP B 1 186 ? 67.567 37.938 -18.797 1.00 26.67 260 ASP B O 1
ATOM 3101 N N . ASP B 1 187 ? 66.284 37.067 -20.437 1.00 24.56 261 ASP B N 1
ATOM 3102 C CA . ASP B 1 187 ? 66.740 38.028 -21.462 1.00 24.90 261 ASP B CA 1
ATOM 3103 C C . ASP B 1 187 ? 65.724 38.972 -22.120 1.00 24.42 261 ASP B C 1
ATOM 3104 O O . ASP B 1 187 ? 66.099 39.845 -22.904 1.00 24.71 261 ASP B O 1
ATOM 3109 N N . HIS B 1 188 ? 64.445 38.798 -21.800 1.00 23.96 262 HIS B N 1
ATOM 3110 C CA . HIS B 1 188 ? 63.348 39.561 -22.409 1.00 24.06 262 HIS B CA 1
ATOM 3111 C C . HIS B 1 188 ? 63.193 39.157 -23.881 1.00 24.11 262 HIS B C 1
ATOM 3112 O O . HIS B 1 188 ? 62.841 39.977 -24.730 1.00 25.04 262 HIS B O 1
ATOM 3119 N N . ASN B 1 189 ? 63.454 37.899 -24.168 1.00 25.09 263 ASN B N 1
ATOM 3120 C CA . ASN B 1 189 ? 63.411 37.394 -25.534 1.00 25.77 263 ASN B CA 1
ATOM 3121 C C . ASN B 1 189 ? 62.424 36.221 -25.601 1.00 25.23 263 ASN B C 1
ATOM 3122 O O . ASN B 1 189 ? 62.690 35.153 -25.064 1.00 25.23 263 ASN B O 1
ATOM 3127 N N . TRP B 1 190 ? 61.293 36.430 -26.263 1.00 26.00 264 TRP B N 1
ATOM 3128 C CA . TRP B 1 190 ? 60.252 35.386 -26.312 1.00 26.38 264 TRP B CA 1
ATOM 3129 C C . TRP B 1 190 ? 60.708 34.076 -26.964 1.00 27.31 264 TRP B C 1
ATOM 3130 O O . TRP B 1 190 ? 60.358 33.000 -26.488 1.00 27.73 264 TRP B O 1
ATOM 3141 N N . LYS B 1 191 ? 61.493 34.175 -28.037 1.00 28.37 265 LYS B N 1
ATOM 3142 C CA . LYS B 1 191 ? 61.988 32.981 -28.737 1.00 29.66 265 LYS B CA 1
ATOM 3143 C C . LYS B 1 191 ? 62.840 32.109 -27.821 1.00 30.32 265 LYS B C 1
ATOM 3144 O O . LYS B 1 191 ? 62.588 30.917 -27.662 1.00 29.39 265 LYS B O 1
ATOM 3150 N N . ASN B 1 192 ? 63.823 32.721 -27.171 1.00 30.23 266 ASN B N 1
ATOM 3151 C CA . ASN B 1 192 ? 64.668 31.979 -26.257 1.00 30.90 266 ASN B CA 1
ATOM 3152 C C . ASN B 1 192 ? 63.856 31.385 -25.112 1.00 30.48 266 ASN B C 1
ATOM 3153 O O . ASN B 1 192 ? 64.132 30.274 -24.687 1.00 31.11 266 ASN B O 1
ATOM 3158 N N . ALA B 1 193 ? 62.856 32.119 -24.615 1.00 30.31 267 ALA B N 1
ATOM 3159 C CA . ALA B 1 193 ? 62.037 31.621 -23.515 1.00 30.60 267 ALA B CA 1
ATOM 3160 C C . ALA B 1 193 ? 61.233 30.411 -23.987 1.00 31.19 267 ALA B C 1
ATOM 3161 O O . ALA B 1 193 ? 61.122 29.428 -23.270 1.00 31.61 267 ALA B O 1
ATOM 3163 N N . PHE B 1 194 ? 60.690 30.496 -25.194 1.00 32.36 268 PHE B N 1
ATOM 3164 C CA . PHE B 1 194 ? 59.925 29.383 -25.758 1.00 34.27 268 PHE B CA 1
ATOM 3165 C C . PHE B 1 194 ? 60.808 28.167 -26.003 1.00 35.13 268 PHE B C 1
ATOM 3166 O O . PHE B 1 194 ? 60.459 27.064 -25.613 1.00 35.29 268 PHE B O 1
ATOM 3174 N N . GLU B 1 195 ? 61.963 28.377 -26.624 1.00 36.47 269 GLU B N 1
ATOM 3175 C CA . GLU B 1 195 ? 62.886 27.273 -26.891 1.00 37.96 269 GLU B CA 1
ATOM 3176 C C . GLU B 1 195 ? 63.460 26.621 -25.634 1.00 39.12 269 GLU B C 1
ATOM 3177 O O . GLU B 1 195 ? 63.860 25.455 -25.670 1.00 39.80 269 GLU B O 1
ATOM 3183 N N . SER B 1 196 ? 63.507 27.367 -24.532 1.00 40.30 270 SER B N 1
ATOM 3184 C CA . SER B 1 196 ? 63.903 26.803 -23.242 1.00 41.38 270 SER B CA 1
ATOM 3185 C C . SER B 1 196 ? 62.841 25.879 -22.676 1.00 42.12 270 SER B C 1
ATOM 3186 O O . SER B 1 196 ? 63.166 24.836 -22.117 1.00 42.62 270 SER B O 1
ATOM 3189 N N . VAL B 1 197 ? 61.573 26.257 -22.820 1.00 42.83 271 VAL B N 1
ATOM 3190 C CA . VAL B 1 197 ? 60.478 25.488 -22.234 1.00 43.49 271 VAL B CA 1
ATOM 3191 C C . VAL B 1 197 ? 59.994 24.349 -23.135 1.00 44.61 271 VAL B C 1
ATOM 3192 O O . VAL B 1 197 ? 59.735 23.249 -22.655 1.00 44.39 271 VAL B O 1
ATOM 3196 N N . LEU B 1 198 ? 59.861 24.618 -24.430 1.00 46.38 272 LEU B N 1
ATOM 3197 C CA . LEU B 1 198 ? 59.465 23.587 -25.390 1.00 48.30 272 LEU B CA 1
ATOM 3198 C C . LEU B 1 198 ? 60.507 23.407 -26.506 1.00 49.51 272 LEU B C 1
ATOM 3199 O O . LEU B 1 198 ? 60.350 23.945 -27.606 1.00 49.12 272 LEU B O 1
ATOM 3204 N N . PRO B 1 199 ? 61.585 22.653 -26.214 1.00 51.12 273 PRO B N 1
ATOM 3205 C CA . PRO B 1 199 ? 62.593 22.353 -27.243 1.00 52.59 273 PRO B CA 1
ATOM 3206 C C . PRO B 1 199 ? 62.066 21.319 -28.256 1.00 53.85 273 PRO B C 1
ATOM 3207 O O . PRO B 1 199 ? 61.133 20.571 -27.934 1.00 54.17 273 PRO B O 1
ATOM 3211 N N . PRO B 1 200 ? 62.635 21.289 -29.482 1.00 55.05 274 PRO B N 1
ATOM 3212 C CA . PRO B 1 200 ? 63.642 22.212 -30.020 1.00 55.53 274 PRO B CA 1
ATOM 3213 C C . PRO B 1 200 ? 63.002 23.413 -30.716 1.00 55.88 274 PRO B C 1
ATOM 3214 O O . PRO B 1 200 ? 63.715 24.302 -31.194 1.00 56.45 274 PRO B O 1
#